Protein AF-A0A7R8XGA8-F1 (afdb_monomer)

Solvent-accessible surface area (backbone atoms only — not comparable to full-atom values): 21476 Å² total; per-residue (Å²): 134,81,84,76,80,78,76,49,67,68,57,45,47,50,51,51,56,43,46,76,71,67,49,50,58,67,59,48,12,63,78,66,75,51,50,49,65,57,50,48,53,51,51,52,48,24,75,76,61,84,42,70,65,84,72,80,82,77,74,73,67,98,70,75,51,75,69,55,50,52,48,51,51,49,50,43,64,77,38,70,73,54,47,52,44,71,47,67,78,43,63,66,62,53,46,54,38,34,76,71,65,42,58,62,44,38,37,48,29,66,44,43,43,79,57,24,78,76,39,45,65,63,42,50,29,48,51,7,42,82,42,44,13,31,28,42,27,52,42,41,46,50,76,81,51,101,89,42,51,23,46,32,66,22,34,33,27,35,36,84,35,47,77,71,28,58,27,59,92,60,98,66,83,59,71,72,88,85,58,69,64,60,38,50,49,51,48,66,80,50,47,64,76,81,68,57,54,58,92,82,52,70,77,89,65,62,59,67,43,46,75,58,57,54,84,40,78,42,71,52,51,90,44,79,45,44,19,46,34,43,40,48,37,38,93,46,24,40,27,30,60,47,63,67,48,62,41,87,54,93,66,67,104,69,62,46,55,27,34,37,37,29,50,60,62,90,29,53,39,75,85,66,48,52,65,58,45,51,51,24,37,55,55,44,49,63,47,50,52,55,39,49,25,64,76,71,72,38,92,46,67,54,75,48,67,45,60,44,66,92,57,58,34,82,57,66,25,45,45,35,43,47,26,74,44,58,93,79,78,51,96,48,85,70,57,51,57,60,31,57,56,52,40,87,56,79,88,89,67,77,68,63,54,70,66,58,44,34,56,51,18,52,54,45,32,53,50,38,34,73,78,65,65,51,50,126

Nearest PDB structures (foldseek):
  7p8p-assembly2_B  TM=9.566E-01  e=3.448E-14  Homo sapiens
  7p8p-assembly1_D  TM=9.663E-01  e=3.582E-13  Homo sapiens
  5cs2-assembly1_A-2  TM=9.407E-01  e=1.101E-11  Plasmodium falciparum 3D7
  2w1v-assembly1_B  TM=9.337E-01  e=5.447E-11  Mus musculus
  1f89-assembly1_B  TM=9.599E-01  e=1.283E-10  Saccharomyces cerevisiae

InterPro domains:
  IPR003010 Carbon-nitrogen hydrolase [PF00795] (82-188)
  IPR003010 Carbon-nitrogen hydrolase [PS50263] (1-180)
  IPR009057 Homedomain-like superfamily [SSF46689] (11-98)
  IPR011146 HIT-like domain [PF01230] (255-327)
  IPR011146 HIT-like domain [PS51084] (216-332)
  IPR019808 Histidine triad, conserved site [PS00892] (306-324)
  IPR036265 HIT-like superfamily [G3DSA:3.30.428.10] (216-368)
  IPR036265 HIT-like superfamily [SSF54197] (220-366)
  IPR036388 Winged helix-like DNA-binding domain superfamily [G3DSA:1.10.10.10] (1-53)
  IPR036526 Carbon-nitrogen hydrolase superfamily [G3DSA:3.60.110.10] (65-205)
  IPR036526 Carbon-nitrogen hydrolase superfamily [SSF56317] (82-203)
  IPR039383 FHIT family [cd01275] (220-346)
  IPR055247 Insertion element IS150 protein InsJ-like, helix-turn-helix domain [PF13518] (15-62)

Radius of gyration: 28.69 Å; Cα contacts (8 Å, |Δi|>4): 588; chains: 1; bounding box: 82×56×71 Å

Foldseek 3Di:
DDDDDDDDQVLLVQLVVCVVVVHDLVVSCVVSVHDSVNSVVSVVVCVVPVGSDPDQPQPDPPDDDPVRVVVVQVVCLVDVQADEAVCLVPLLSLQVVLVVVAQEHEYAYFHAQVCCVPPVLVSQLVSLALSLHKYFYAYAAQDPDPRGGGNAFGFIAGSNSDTQWTDDHDDDDTDDDDDVVVSVVCCVVDVSVVVDDLVVDDRDFADKAAQDDQQDWADFFPDIDGSLQWLIDGPWKTKGADQAALFADPPDPADDFKIKMFTSDFDQFPVSDRSNNNVNRVVVLVLLLVLVCVVVVANDWDKDWQRDVVSQDDRSGTMIIIGGDDVPSDPDPVVSSVSSNCPPDDDPHDTDDPVSSSVNSVSSNVSSCVVPVHPD

pLDDT: mean 84.59, std 15.12, range [29.73, 98.75]

Organism: NCBI:txid69355

Mean predicted aligned error: 12.71 Å

Secondary structure (DSSP, 8-state):
---PPPPPHHHHHHHHHHHHTT--HHHHHHHHTS-HHHHHHHHHHHHHHSSSS-----SS-SS--HHHHHHHHHHHHH-TTB--GGGGG-HHHHHHHHHTT-SEEE--B--BHHHHHHHHHHHHHHHHHHHT-EEEE-B-EEEEETTEEEE---EEE-TTS-EEEE--SSS--------HHHHHHHHHHS-TTTT--TTT------PPPPPPPTT-EEEETTEEEEGGGEEEE-SSEEEEE-SS-SS---SSS-----EEEEESS--SSGGGS-HHHHHHHHHHHHHHHHHHHHHTT-SEEEEEE--SGGGT--SSS--EEEEEE-TTSSSSTTHHHHHHHHSS-SS---PPPHHHHHHHHHHHHHHHHHHH----

Structure (mmCIF, N/CA/C/O backbone):
data_AF-A0A7R8XGA8-F1
#
_entry.id   AF-A0A7R8XGA8-F1
#
loop_
_atom_site.group_PDB
_atom_site.id
_atom_site.type_symbol
_atom_site.label_atom_id
_atom_site.label_alt_id
_atom_site.label_comp_id
_atom_site.label_asym_id
_atom_site.label_entity_id
_atom_site.label_seq_id
_atom_site.pdbx_PDB_ins_code
_atom_site.Cartn_x
_atom_site.Cartn_y
_atom_site.Cartn_z
_atom_site.occupancy
_atom_site.B_iso_or_equiv
_atom_site.auth_seq_id
_atom_site.auth_comp_id
_atom_site.auth_asym_id
_atom_site.auth_atom_id
_atom_site.pdbx_PDB_model_num
ATOM 1 N N . MET A 1 1 ? 20.624 35.241 -6.593 1.00 34.19 1 MET A N 1
ATOM 2 C CA . MET A 1 1 ? 22.021 34.930 -6.207 1.00 34.19 1 MET A CA 1
ATOM 3 C C . MET A 1 1 ? 22.789 34.517 -7.451 1.00 34.19 1 MET A C 1
ATOM 5 O O . MET A 1 1 ? 22.292 33.665 -8.179 1.00 34.19 1 MET A O 1
ATOM 9 N N . GLY A 1 2 ? 23.940 35.137 -7.725 1.00 29.73 2 GLY A N 1
ATOM 10 C CA . GLY A 1 2 ? 24.748 34.824 -8.910 1.00 29.73 2 GLY A CA 1
ATOM 11 C C . GLY A 1 2 ? 25.318 33.401 -8.880 1.00 29.73 2 GLY A C 1
ATOM 12 O O . GLY A 1 2 ? 25.546 32.843 -7.805 1.00 29.73 2 GLY A O 1
ATOM 13 N N . LYS A 1 3 ? 25.552 32.811 -10.060 1.00 31.58 3 LYS A N 1
ATOM 14 C CA . LYS A 1 3 ? 26.239 31.517 -10.182 1.00 31.58 3 LYS A CA 1
ATOM 15 C C . LYS A 1 3 ? 27.651 31.651 -9.603 1.00 31.58 3 LYS A C 1
ATOM 17 O O . LYS A 1 3 ? 28.472 32.370 -10.164 1.00 31.58 3 LYS A O 1
ATOM 22 N N . VAL A 1 4 ? 27.943 30.939 -8.515 1.00 44.62 4 VAL A N 1
ATOM 23 C CA . VAL A 1 4 ? 29.325 30.770 -8.043 1.00 44.62 4 VAL A CA 1
ATOM 24 C C . VAL A 1 4 ? 30.086 30.021 -9.135 1.00 44.62 4 VAL A C 1
ATOM 26 O O . VAL A 1 4 ? 29.712 28.898 -9.473 1.00 44.62 4 VAL A O 1
ATOM 29 N N . ALA A 1 5 ? 31.114 30.651 -9.708 1.00 52.59 5 ALA A N 1
ATOM 30 C CA . ALA A 1 5 ? 31.923 30.046 -10.760 1.00 52.59 5 ALA A CA 1
ATOM 31 C C . ALA A 1 5 ? 32.542 28.733 -10.258 1.00 52.59 5 ALA A C 1
ATOM 33 O O . ALA A 1 5 ? 33.182 28.694 -9.202 1.00 52.59 5 ALA A O 1
ATOM 34 N N . GLU A 1 6 ? 32.319 27.638 -10.986 1.00 66.25 6 GLU A N 1
ATOM 35 C CA . GLU A 1 6 ? 32.804 26.334 -10.552 1.00 66.25 6 GLU A CA 1
ATOM 36 C C . GLU A 1 6 ? 34.317 26.230 -10.790 1.00 66.25 6 GLU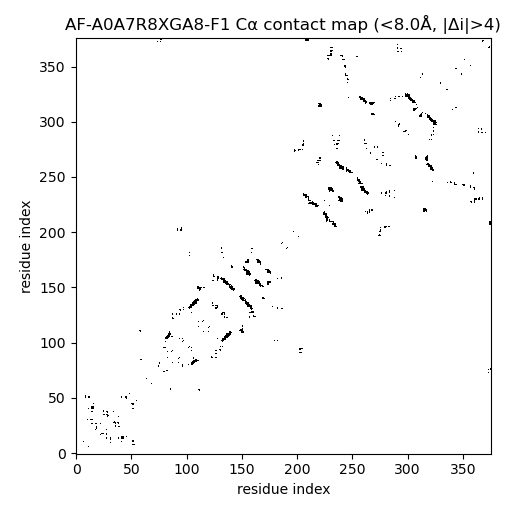 A C 1
ATOM 38 O O . GLU A 1 6 ? 34.790 26.387 -11.913 1.00 66.25 6 GLU A O 1
ATOM 43 N N . LEU A 1 7 ? 35.087 25.956 -9.731 1.00 78.38 7 LEU A N 1
ATOM 44 C CA . LEU A 1 7 ? 36.542 25.818 -9.835 1.00 78.38 7 LEU A CA 1
ATOM 45 C C . LEU A 1 7 ? 36.937 24.732 -10.844 1.00 78.38 7 LEU A C 1
ATOM 47 O O . LEU A 1 7 ? 36.402 23.617 -10.816 1.00 78.38 7 LEU A O 1
ATOM 51 N N . SER A 1 8 ? 37.946 25.031 -11.664 1.00 81.31 8 SER A N 1
ATOM 52 C CA . SER A 1 8 ? 38.540 24.062 -12.588 1.00 81.31 8 SER A CA 1
ATOM 53 C C . SER A 1 8 ? 39.133 22.857 -11.843 1.00 81.31 8 SER A C 1
ATOM 55 O O . SER A 1 8 ? 39.530 22.953 -10.676 1.00 81.31 8 SER A O 1
ATOM 57 N N . SER A 1 9 ? 39.252 21.715 -12.525 1.00 79.25 9 SER A N 1
ATOM 58 C CA . SER A 1 9 ? 39.911 20.521 -11.973 1.00 79.25 9 SER A CA 1
ATOM 59 C C . SER A 1 9 ? 41.370 20.791 -11.578 1.00 79.25 9 SER A C 1
ATOM 61 O O . SER A 1 9 ? 41.829 20.286 -10.554 1.00 79.25 9 SER A O 1
ATOM 63 N N . ALA A 1 10 ? 42.078 21.651 -12.320 1.00 81.12 10 ALA A N 1
ATOM 64 C CA . ALA A 1 10 ? 43.431 22.090 -11.980 1.00 81.12 10 ALA A CA 1
ATOM 65 C C . ALA A 1 10 ? 43.454 22.884 -10.660 1.00 81.12 10 ALA A C 1
ATOM 67 O O . ALA A 1 10 ? 44.209 22.545 -9.749 1.00 81.12 10 ALA A O 1
ATOM 68 N N . SER A 1 11 ? 42.560 23.865 -10.499 1.00 85.62 11 SER A N 1
ATOM 69 C CA . SER A 1 11 ? 42.410 24.644 -9.260 1.00 85.62 11 SER A CA 1
ATOM 70 C C . SER A 1 11 ? 42.049 23.751 -8.062 1.00 85.62 11 SER A C 1
ATOM 72 O O . SER A 1 11 ? 42.625 23.894 -6.983 1.00 85.62 11 SER A O 1
ATOM 74 N N . LYS A 1 12 ? 41.150 22.774 -8.255 1.00 88.00 12 LYS A N 1
ATOM 75 C CA . LYS A 1 12 ? 40.780 21.773 -7.236 1.00 88.00 12 LYS A CA 1
ATOM 76 C C . LYS A 1 12 ? 41.982 20.893 -6.838 1.00 88.00 12 LYS A C 1
ATOM 78 O O . LYS A 1 12 ? 42.176 20.636 -5.650 1.00 88.00 12 LYS A O 1
ATOM 83 N N . ASN A 1 13 ? 42.829 20.488 -7.790 1.00 87.06 13 ASN A N 1
ATOM 84 C CA . ASN A 1 13 ? 44.073 19.746 -7.524 1.00 87.06 13 ASN A CA 1
ATOM 85 C C . ASN A 1 13 ? 45.114 20.576 -6.757 1.00 87.06 13 ASN A C 1
ATOM 87 O O . ASN A 1 13 ? 45.749 20.063 -5.834 1.00 87.06 13 ASN A O 1
ATOM 91 N N . ILE A 1 14 ? 45.263 21.862 -7.092 1.00 89.75 14 ILE A N 1
ATOM 92 C CA . ILE A 1 14 ? 46.161 22.786 -6.383 1.00 89.75 14 ILE A CA 1
ATOM 93 C C . ILE A 1 14 ? 45.727 22.939 -4.917 1.00 89.75 14 ILE A C 1
ATOM 95 O O . ILE A 1 14 ? 46.569 22.831 -4.026 1.00 89.75 14 ILE A O 1
ATOM 99 N N . ILE A 1 15 ? 44.421 23.081 -4.648 1.00 91.56 15 ILE A N 1
ATOM 100 C CA . ILE A 1 15 ? 43.864 23.127 -3.283 1.00 91.56 15 ILE A CA 1
ATOM 101 C C . ILE A 1 15 ? 44.285 21.903 -2.454 1.00 91.56 15 ILE A C 1
ATOM 103 O O . ILE A 1 15 ? 44.756 22.056 -1.325 1.00 91.56 15 ILE A O 1
ATOM 107 N N . VAL A 1 16 ? 44.146 20.693 -3.007 1.00 89.56 16 VAL A N 1
ATOM 108 C CA . VAL A 1 16 ? 44.532 19.447 -2.321 1.00 89.56 16 VAL A CA 1
ATOM 109 C C . VAL A 1 16 ? 46.044 19.388 -2.094 1.00 89.56 16 VAL A C 1
ATOM 111 O O . VAL A 1 16 ? 46.484 19.133 -0.973 1.00 89.56 16 VAL A O 1
ATOM 114 N N . ARG A 1 17 ? 46.850 19.682 -3.124 1.00 92.56 17 ARG A N 1
ATOM 115 C CA . ARG A 1 17 ? 48.320 19.663 -3.037 1.00 92.56 17 ARG A CA 1
ATOM 116 C C . ARG A 1 17 ? 48.842 20.635 -1.975 1.00 92.56 17 ARG A C 1
ATOM 118 O O . ARG A 1 17 ? 49.696 20.250 -1.181 1.00 92.56 17 ARG A O 1
ATOM 125 N N . LEU A 1 18 ? 48.331 21.867 -1.936 1.00 91.50 18 LEU A N 1
ATOM 126 C CA . LEU A 1 18 ? 48.722 22.859 -0.930 1.00 91.50 18 LEU A CA 1
ATOM 127 C C . LEU A 1 18 ? 48.273 22.443 0.476 1.00 91.50 18 LEU A C 1
ATOM 129 O O . LEU A 1 18 ? 49.046 22.562 1.425 1.00 91.50 18 LEU A O 1
ATOM 133 N N . ARG A 1 19 ? 47.067 21.878 0.632 1.00 93.56 19 ARG A N 1
ATOM 134 C CA . ARG A 1 19 ? 46.616 21.410 1.951 1.00 93.56 19 ARG A CA 1
ATOM 135 C C . ARG A 1 19 ? 47.462 20.254 2.485 1.00 93.56 19 ARG A C 1
ATOM 137 O O . ARG A 1 19 ? 47.763 20.247 3.675 1.00 93.56 19 ARG A O 1
ATOM 144 N N . ASN A 1 20 ? 47.877 19.326 1.623 1.00 89.94 20 ASN A N 1
ATOM 145 C CA . ASN A 1 20 ? 48.762 18.220 2.004 1.00 89.94 20 ASN A CA 1
ATOM 146 C C . ASN A 1 20 ? 50.172 18.703 2.393 1.00 89.94 20 ASN A C 1
ATOM 148 O O . ASN A 1 20 ? 50.836 18.050 3.186 1.00 89.94 20 ASN A O 1
ATOM 152 N N . ARG A 1 21 ? 50.603 19.876 1.905 1.00 91.31 21 ARG A N 1
ATOM 153 C CA . ARG A 1 21 ? 51.830 20.579 2.332 1.00 91.31 21 ARG A CA 1
ATOM 154 C C . ARG A 1 21 ? 51.636 21.444 3.593 1.00 91.31 21 ARG A C 1
ATOM 156 O O . ARG A 1 21 ? 52.446 22.321 3.868 1.00 91.31 21 ARG A O 1
ATOM 163 N N . GLY A 1 22 ? 50.543 21.254 4.336 1.00 90.62 22 GLY A N 1
ATOM 164 C CA . GLY A 1 22 ? 50.261 21.967 5.588 1.00 90.62 22 GLY A CA 1
ATOM 165 C C . GLY A 1 22 ? 49.706 23.390 5.436 1.00 90.62 22 GLY A C 1
ATOM 166 O O . GLY A 1 22 ? 49.369 24.016 6.440 1.00 90.62 22 GLY A O 1
ATOM 167 N N . THR A 1 23 ? 49.541 23.915 4.215 1.00 93.81 23 THR A N 1
ATOM 168 C CA . THR A 1 23 ? 49.117 25.310 3.998 1.00 93.81 23 THR A CA 1
ATOM 169 C C . THR A 1 23 ? 47.732 25.601 4.604 1.00 93.81 23 THR A C 1
ATOM 171 O O . THR A 1 23 ? 46.810 24.776 4.552 1.00 93.81 23 THR A O 1
ATOM 174 N N . SER A 1 24 ? 47.568 26.787 5.202 1.00 92.94 24 SER A N 1
ATOM 175 C CA . SER A 1 24 ? 46.318 27.220 5.844 1.00 92.94 24 SER A CA 1
ATOM 176 C C . SER A 1 24 ? 45.196 27.474 4.824 1.00 92.94 24 SER A C 1
ATOM 178 O O . SER A 1 24 ? 45.450 27.844 3.678 1.00 92.94 24 SER A O 1
ATOM 180 N N . TYR A 1 25 ? 43.931 27.329 5.241 1.00 90.25 25 TYR A N 1
ATOM 181 C CA . TYR A 1 25 ? 42.772 27.581 4.368 1.00 90.25 25 TYR A CA 1
ATOM 182 C C . TYR A 1 25 ? 42.748 29.013 3.811 1.00 90.25 25 TYR A C 1
ATOM 184 O O . TYR A 1 25 ? 42.350 29.204 2.666 1.00 90.25 25 TYR A O 1
ATOM 192 N N . SER A 1 26 ? 43.197 30.003 4.594 1.00 90.38 26 SER A N 1
ATOM 193 C CA . SER A 1 26 ? 43.329 31.401 4.159 1.00 90.38 26 SER A CA 1
ATOM 194 C C . SER A 1 26 ? 44.348 31.547 3.026 1.00 90.38 26 SER A C 1
ATOM 196 O O . SER A 1 26 ? 44.057 32.172 2.013 1.00 90.38 26 SER A O 1
ATOM 198 N N . ASN A 1 27 ? 45.521 30.928 3.166 1.00 90.00 27 ASN A N 1
ATOM 199 C CA . ASN A 1 27 ? 46.605 31.088 2.199 1.00 90.00 27 ASN A CA 1
ATOM 200 C C . ASN A 1 27 ? 46.308 30.308 0.907 1.00 90.00 27 ASN A C 1
ATOM 202 O O . ASN A 1 27 ? 46.608 30.794 -0.178 1.00 90.00 27 ASN A O 1
ATOM 206 N N . ILE A 1 28 ? 45.642 29.148 1.003 1.00 91.69 28 ILE A N 1
ATOM 207 C CA . ILE A 1 28 ? 45.130 28.408 -0.165 1.00 91.69 28 ILE A CA 1
ATOM 208 C C . ILE A 1 28 ? 44.050 29.218 -0.897 1.00 91.69 28 ILE A C 1
ATOM 210 O O . ILE A 1 28 ? 44.054 29.267 -2.123 1.00 91.69 28 ILE A O 1
ATOM 214 N N . ALA A 1 29 ? 43.131 29.852 -0.161 1.00 89.69 29 ALA A N 1
ATOM 215 C CA . ALA A 1 29 ? 42.073 30.684 -0.733 1.00 89.69 29 ALA A CA 1
ATOM 216 C C . ALA A 1 29 ? 42.658 31.846 -1.555 1.00 89.69 29 ALA A C 1
ATOM 218 O O . ALA A 1 29 ? 42.291 32.013 -2.718 1.00 89.69 29 ALA A O 1
ATOM 219 N N . ASN A 1 30 ? 43.643 32.555 -0.995 1.00 89.69 30 ASN A N 1
ATOM 220 C CA . ASN A 1 30 ? 44.355 33.634 -1.681 1.00 89.69 30 ASN A CA 1
ATOM 221 C C . ASN A 1 30 ? 45.137 33.120 -2.905 1.00 89.69 30 ASN A C 1
ATOM 223 O O . ASN A 1 30 ? 44.989 33.666 -3.993 1.00 89.69 30 ASN A O 1
ATOM 227 N N . ALA A 1 31 ? 45.908 32.034 -2.763 1.00 87.12 31 ALA A N 1
ATOM 228 C CA . ALA A 1 31 ? 46.736 31.479 -3.842 1.00 87.12 31 ALA A CA 1
ATOM 229 C C . ALA A 1 31 ? 45.938 30.910 -5.033 1.00 87.12 31 ALA A C 1
ATOM 231 O O . ALA A 1 31 ? 46.485 30.753 -6.121 1.00 87.12 31 ALA A O 1
ATOM 232 N N . VAL A 1 32 ? 44.660 30.571 -4.832 1.00 87.50 32 VAL A N 1
ATOM 233 C CA . VAL A 1 32 ? 43.770 30.001 -5.863 1.00 87.50 32 VAL A CA 1
ATOM 234 C C . VAL A 1 32 ? 42.690 31.006 -6.308 1.00 87.50 32 VAL A C 1
ATOM 236 O O . VAL A 1 32 ? 41.865 30.681 -7.159 1.00 87.50 32 VAL A O 1
ATOM 239 N N . GLY A 1 33 ? 42.678 32.228 -5.759 1.00 88.56 33 GLY A N 1
ATOM 240 C CA . GLY A 1 33 ? 41.695 33.263 -6.103 1.00 88.56 33 GLY A CA 1
ATOM 241 C C . GLY A 1 33 ? 40.253 32.868 -5.760 1.00 88.56 33 GLY A C 1
ATOM 242 O O . GLY A 1 33 ? 39.343 33.054 -6.564 1.00 88.56 33 GLY A O 1
ATOM 243 N N . THR A 1 34 ? 40.024 32.250 -4.596 1.00 86.94 34 THR A N 1
ATOM 244 C CA . THR A 1 34 ? 38.706 31.715 -4.213 1.00 86.94 34 THR A CA 1
ATOM 245 C C . THR A 1 34 ? 38.390 31.915 -2.728 1.00 86.94 34 THR A C 1
ATOM 247 O O . THR A 1 34 ? 39.227 32.371 -1.959 1.00 86.94 34 THR A O 1
ATOM 250 N N . SER A 1 35 ? 37.172 31.581 -2.289 1.00 88.69 35 SER A N 1
ATOM 251 C CA . SER A 1 35 ? 36.774 31.743 -0.883 1.00 88.69 35 SER A CA 1
ATOM 252 C C . SER A 1 35 ? 37.290 30.605 0.012 1.00 88.69 35 SER A C 1
ATOM 254 O O . SER A 1 35 ? 37.387 29.451 -0.418 1.00 88.69 35 SER A O 1
ATOM 256 N N . LYS A 1 36 ? 37.525 30.891 1.303 1.00 88.62 36 LYS A N 1
ATOM 257 C CA . LYS A 1 36 ? 37.876 29.866 2.313 1.00 88.62 36 LYS A CA 1
ATOM 258 C C . LYS A 1 36 ? 36.826 28.747 2.384 1.00 88.62 36 LYS A C 1
ATOM 260 O O . LYS A 1 36 ? 37.182 27.578 2.532 1.00 88.62 36 LYS A O 1
ATOM 265 N N . SER A 1 37 ? 35.549 29.086 2.204 1.00 84.56 37 SER A N 1
ATOM 266 C CA . SER A 1 37 ? 34.440 28.128 2.132 1.00 84.56 37 SER A CA 1
ATOM 267 C C . SER A 1 37 ? 34.569 27.201 0.920 1.00 84.56 37 SER A C 1
ATOM 269 O O . SER A 1 37 ? 34.395 25.992 1.051 1.00 84.56 37 SER A O 1
ATOM 271 N N . THR A 1 38 ? 34.954 27.728 -0.248 1.00 83.81 38 THR A N 1
ATOM 272 C CA . THR A 1 38 ? 35.194 26.927 -1.461 1.00 83.81 38 THR A CA 1
ATOM 273 C C . THR A 1 38 ? 36.359 25.952 -1.264 1.00 83.81 38 THR A C 1
ATOM 275 O O . THR A 1 38 ? 36.253 24.780 -1.637 1.00 83.81 38 THR A O 1
ATOM 278 N N . VAL A 1 39 ? 37.443 26.397 -0.614 1.00 87.25 39 VAL A N 1
ATOM 279 C CA . VAL A 1 39 ? 38.574 25.536 -0.218 1.00 87.25 39 VAL A CA 1
ATOM 280 C C . VAL A 1 39 ? 38.104 24.423 0.727 1.00 87.25 39 VAL A C 1
ATOM 282 O O . VAL A 1 39 ? 38.393 23.250 0.486 1.00 87.25 39 VAL A O 1
ATOM 285 N N . TYR A 1 40 ? 37.318 24.762 1.754 1.00 88.44 40 TYR A N 1
ATOM 286 C CA . TYR A 1 40 ? 36.751 23.796 2.700 1.00 88.44 40 TYR A CA 1
ATOM 287 C C . TYR A 1 40 ? 35.868 22.743 2.018 1.00 88.44 40 TYR A C 1
ATOM 289 O O . TYR A 1 40 ? 36.097 21.546 2.197 1.00 88.44 40 TYR A O 1
ATOM 297 N N . PHE A 1 41 ? 34.906 23.151 1.184 1.00 82.25 41 PHE A N 1
ATOM 298 C CA . PHE A 1 41 ? 34.043 22.206 0.469 1.00 82.25 41 PHE A CA 1
ATOM 299 C C . PHE A 1 41 ? 34.819 21.341 -0.530 1.00 82.25 41 PHE A C 1
ATOM 301 O O . PHE A 1 41 ? 34.513 20.156 -0.666 1.00 82.25 41 PHE A O 1
ATOM 308 N N . THR A 1 42 ? 35.850 21.881 -1.187 1.00 84.62 42 THR A N 1
ATOM 309 C CA . THR A 1 42 ? 36.717 21.109 -2.095 1.00 84.62 42 THR A CA 1
ATOM 310 C C . THR A 1 42 ? 37.468 20.013 -1.339 1.00 84.62 42 THR A C 1
ATOM 312 O O . THR A 1 42 ? 37.416 18.850 -1.734 1.00 84.62 42 THR A O 1
ATOM 315 N N . LEU A 1 43 ? 38.091 20.346 -0.204 1.00 86.94 43 LEU A N 1
ATOM 316 C CA . LEU A 1 43 ? 38.825 19.384 0.625 1.00 86.94 43 LEU A CA 1
ATOM 317 C C . LEU A 1 43 ? 37.904 18.360 1.302 1.00 86.94 43 LEU A C 1
ATOM 319 O O . LEU A 1 43 ? 38.255 17.184 1.381 1.00 86.94 43 LEU A O 1
ATOM 323 N N . LYS A 1 44 ? 36.710 18.777 1.746 1.00 85.00 44 LYS A N 1
ATOM 324 C CA . LYS A 1 44 ? 35.678 17.874 2.277 1.00 85.00 44 LYS A CA 1
ATOM 325 C C . LYS A 1 44 ? 35.243 16.863 1.215 1.00 85.00 44 LYS A C 1
ATOM 327 O O . LYS A 1 44 ? 35.269 15.668 1.479 1.00 85.00 44 LYS A O 1
ATOM 332 N N . ASN A 1 45 ? 34.933 17.324 0.000 1.00 77.00 45 ASN A N 1
ATOM 333 C CA . ASN A 1 45 ? 34.584 16.445 -1.117 1.00 77.00 45 ASN A CA 1
ATOM 334 C C . ASN A 1 45 ? 35.735 15.499 -1.496 1.00 77.00 45 ASN A C 1
ATOM 336 O O . ASN A 1 45 ? 35.478 14.317 -1.706 1.00 77.00 45 ASN A O 1
ATOM 340 N N . TYR A 1 46 ? 36.982 15.983 -1.537 1.00 83.25 46 TYR A N 1
ATOM 341 C CA . TYR A 1 46 ? 38.153 15.151 -1.831 1.00 83.25 46 TYR A CA 1
ATOM 342 C C . TYR A 1 46 ? 38.322 14.019 -0.809 1.00 83.25 46 TYR A C 1
ATOM 344 O O . TYR A 1 46 ? 38.404 12.856 -1.194 1.00 83.25 46 TYR A O 1
ATOM 352 N N . ARG A 1 47 ? 38.273 14.334 0.494 1.00 81.69 47 ARG A N 1
ATOM 353 C CA . ARG A 1 47 ? 38.348 13.336 1.580 1.00 81.69 47 ARG A CA 1
ATOM 354 C C . ARG A 1 47 ? 37.256 12.267 1.486 1.00 81.69 47 ARG A C 1
ATOM 356 O O . ARG A 1 47 ? 37.512 11.118 1.812 1.00 81.69 47 ARG A O 1
ATOM 363 N N . THR A 1 48 ? 36.055 12.629 1.034 1.00 73.88 48 THR A N 1
ATOM 364 C CA . THR A 1 48 ? 34.930 11.690 0.871 1.00 73.88 48 THR A CA 1
ATOM 365 C C . THR A 1 48 ? 35.003 10.860 -0.419 1.00 73.88 48 THR A C 1
ATOM 367 O O . THR A 1 48 ? 34.363 9.816 -0.497 1.00 73.88 48 THR A O 1
ATOM 370 N N . ARG A 1 49 ? 35.718 11.320 -1.457 1.00 73.19 49 ARG A N 1
ATOM 371 C CA . ARG A 1 49 ? 35.679 10.730 -2.814 1.00 73.19 49 ARG A CA 1
ATOM 372 C C . ARG A 1 49 ? 37.009 10.163 -3.315 1.00 73.19 49 ARG A C 1
ATOM 374 O O . ARG A 1 49 ? 37.025 9.579 -4.393 1.00 73.19 49 ARG A O 1
ATOM 381 N N . GLY A 1 50 ? 38.117 10.421 -2.622 1.00 76.69 50 GLY A N 1
ATOM 382 C CA . GLY A 1 50 ? 39.475 10.090 -3.075 1.00 76.69 50 GLY A CA 1
ATOM 383 C C . GLY A 1 50 ? 39.955 10.868 -4.311 1.00 76.69 50 GLY A C 1
ATOM 384 O O . GLY A 1 50 ? 41.080 10.673 -4.753 1.00 76.69 50 GLY A O 1
ATOM 385 N N . SER A 1 51 ? 39.130 11.750 -4.885 1.00 76.12 51 SER A N 1
ATOM 386 C CA . SER A 1 51 ? 39.433 12.481 -6.118 1.00 76.12 51 SER A CA 1
ATOM 387 C C . SER A 1 51 ? 38.805 13.877 -6.133 1.00 76.12 51 SER A C 1
ATOM 389 O O . SER A 1 51 ? 37.822 14.163 -5.445 1.00 76.12 51 SER A O 1
ATOM 391 N N . THR A 1 52 ? 39.407 14.773 -6.915 1.00 73.12 52 THR A N 1
ATOM 392 C CA . THR A 1 52 ? 38.939 16.150 -7.164 1.00 73.12 52 THR A CA 1
ATOM 393 C C . THR A 1 52 ? 37.936 16.247 -8.312 1.00 73.12 52 THR A C 1
ATOM 395 O O . THR A 1 52 ? 37.261 17.270 -8.453 1.00 73.12 52 THR A O 1
ATOM 398 N N . GLY A 1 53 ? 37.836 15.194 -9.127 1.00 63.62 53 GLY A N 1
ATOM 399 C CA . GLY A 1 53 ? 36.903 15.106 -10.238 1.00 63.62 53 GLY A CA 1
ATOM 400 C C . GLY A 1 53 ? 35.445 15.057 -9.780 1.00 63.62 53 GLY A C 1
ATOM 401 O O . GLY A 1 53 ? 35.103 14.624 -8.672 1.00 63.62 53 GLY A O 1
ATOM 402 N N . SER A 1 54 ? 34.548 15.475 -10.667 1.00 55.50 54 SER A N 1
ATOM 403 C CA . SER A 1 54 ? 33.143 15.096 -10.579 1.00 55.50 54 SER A CA 1
ATOM 404 C C . SER A 1 54 ? 33.025 13.593 -10.822 1.00 55.50 54 SER A C 1
ATOM 406 O O . SER A 1 54 ? 33.129 13.143 -11.959 1.00 55.50 54 SER A O 1
ATOM 408 N N . LEU A 1 55 ? 32.773 12.818 -9.761 1.00 52.03 55 LEU A N 1
ATOM 409 C CA . LEU A 1 55 ? 32.279 11.450 -9.923 1.00 52.03 55 LEU A CA 1
ATOM 410 C C . LEU A 1 55 ? 31.025 11.486 -10.816 1.00 52.03 55 LEU A C 1
ATOM 412 O O . LEU A 1 55 ? 30.173 12.360 -10.597 1.00 52.03 55 LEU A O 1
ATOM 416 N N . PRO A 1 56 ? 30.872 10.552 -11.773 1.00 49.97 56 PRO A N 1
ATOM 417 C CA . PRO A 1 56 ? 29.640 10.414 -12.535 1.00 49.97 56 PRO A CA 1
ATOM 418 C C . PRO A 1 56 ? 28.444 10.328 -11.583 1.00 49.97 56 PRO A C 1
ATOM 420 O O . PRO A 1 56 ? 28.451 9.543 -10.631 1.00 49.97 56 PRO A O 1
ATOM 423 N N . ARG A 1 57 ? 27.407 11.145 -11.807 1.00 50.25 57 ARG A N 1
ATOM 424 C CA . ARG A 1 57 ? 26.181 11.074 -11.000 1.00 50.25 57 ARG A CA 1
ATOM 425 C C . ARG A 1 57 ? 25.442 9.773 -11.314 1.00 50.25 57 ARG A C 1
ATOM 427 O O . ARG A 1 57 ? 24.708 9.690 -12.294 1.00 50.25 57 ARG A O 1
ATOM 434 N N . SER A 1 58 ? 25.616 8.776 -10.454 1.00 44.09 58 SER A N 1
ATOM 435 C CA . SER A 1 58 ? 24.885 7.510 -10.478 1.00 44.09 58 SER A CA 1
ATOM 436 C C . SER A 1 58 ? 23.423 7.708 -10.041 1.00 44.09 58 SER A C 1
ATOM 438 O O . SER A 1 58 ? 23.064 7.417 -8.902 1.00 44.09 58 SER A O 1
ATOM 440 N N . GLY A 1 59 ? 22.577 8.224 -10.936 1.00 56.56 59 GLY A N 1
ATOM 441 C CA . GLY A 1 59 ? 21.125 8.308 -10.732 1.00 56.56 59 GLY A CA 1
ATOM 442 C C . GLY A 1 59 ? 20.682 9.221 -9.576 1.00 56.56 59 GLY A C 1
ATOM 443 O O . GLY A 1 59 ? 21.108 10.377 -9.487 1.00 56.56 59 GLY A O 1
ATOM 444 N N . ARG A 1 60 ? 19.770 8.712 -8.729 1.00 52.62 60 ARG A N 1
ATOM 445 C CA . ARG A 1 60 ? 19.157 9.435 -7.595 1.00 52.62 60 ARG A CA 1
ATOM 446 C C . ARG A 1 60 ? 20.248 9.972 -6.644 1.00 52.62 60 ARG A C 1
ATOM 448 O O . ARG A 1 60 ? 21.222 9.265 -6.383 1.00 52.62 60 ARG A O 1
ATOM 455 N N . PRO A 1 61 ? 20.122 11.201 -6.100 1.00 50.66 61 PRO A N 1
ATOM 456 C CA . PRO A 1 61 ? 21.062 11.706 -5.099 1.00 50.66 61 PRO A CA 1
ATOM 457 C C . PRO A 1 61 ? 21.197 10.737 -3.915 1.00 50.66 61 PRO A C 1
ATOM 459 O O . PRO A 1 61 ? 20.184 10.248 -3.422 1.00 50.66 61 PRO A O 1
ATOM 462 N N . ARG A 1 62 ? 22.426 10.508 -3.417 1.00 52.91 62 ARG A N 1
ATOM 463 C CA . ARG A 1 62 ? 22.690 9.621 -2.256 1.00 52.91 62 ARG A CA 1
ATOM 464 C C . ARG A 1 62 ? 21.913 10.006 -0.989 1.00 52.91 62 ARG A C 1
ATOM 466 O O . ARG A 1 62 ? 21.750 9.172 -0.112 1.00 52.91 62 ARG A O 1
ATOM 473 N N . VAL A 1 63 ? 21.479 11.261 -0.892 1.00 48.91 63 VAL A N 1
ATOM 474 C CA . VAL A 1 63 ? 20.583 11.763 0.150 1.00 48.91 63 VAL A CA 1
ATOM 475 C C . VAL A 1 63 ? 19.525 12.616 -0.539 1.00 48.91 63 VAL A C 1
ATOM 477 O O . VAL A 1 63 ? 19.851 13.613 -1.190 1.00 48.91 63 VAL A O 1
ATOM 480 N N . THR A 1 64 ? 18.265 12.223 -0.416 1.00 53.88 64 THR A N 1
ATOM 481 C CA . THR A 1 64 ? 17.112 13.057 -0.752 1.00 53.88 64 THR A CA 1
ATOM 482 C C . THR A 1 64 ? 16.818 14.016 0.398 1.00 53.88 64 THR A C 1
ATOM 484 O O . THR A 1 64 ? 17.015 13.698 1.568 1.00 53.88 64 THR A O 1
ATOM 487 N N . THR A 1 65 ? 16.376 15.235 0.084 1.00 61.50 65 THR A N 1
ATOM 488 C CA . THR A 1 65 ? 15.868 16.148 1.117 1.00 61.50 65 THR A CA 1
ATOM 489 C C . THR A 1 65 ? 14.415 15.795 1.421 1.00 61.50 65 THR A C 1
ATOM 491 O O . THR A 1 65 ? 13.696 15.348 0.528 1.00 61.50 65 THR A O 1
ATOM 494 N N . GLY A 1 66 ? 13.932 16.079 2.636 1.00 58.88 66 GLY A N 1
ATOM 495 C CA . GLY A 1 66 ? 12.532 15.812 3.000 1.00 58.88 66 GLY A CA 1
ATOM 496 C C . GLY A 1 66 ? 11.508 16.465 2.056 1.00 58.88 66 GLY A C 1
ATOM 497 O O . GLY A 1 66 ? 10.428 15.923 1.843 1.00 58.88 66 GLY A O 1
ATOM 498 N N . ARG A 1 67 ? 11.864 17.584 1.403 1.00 55.00 67 ARG A N 1
ATOM 499 C CA . ARG A 1 67 ? 11.049 18.210 0.346 1.00 55.00 67 ARG A CA 1
ATOM 500 C C . ARG A 1 67 ? 11.011 17.375 -0.939 1.00 55.00 67 ARG A C 1
ATOM 502 O O . ARG A 1 67 ? 9.945 17.252 -1.532 1.00 55.00 67 ARG A O 1
ATOM 509 N N . VAL A 1 68 ? 12.141 16.800 -1.359 1.00 54.69 68 VAL A N 1
ATOM 510 C CA . VAL A 1 68 ? 12.210 15.907 -2.528 1.00 54.69 68 VAL A CA 1
ATOM 511 C C . VAL A 1 68 ? 11.460 14.606 -2.251 1.00 54.69 68 VAL A C 1
ATOM 513 O O . VAL A 1 68 ? 10.648 14.209 -3.079 1.00 54.69 68 VAL A O 1
ATOM 516 N N . ASP A 1 69 ? 11.627 13.994 -1.076 1.00 55.19 69 ASP A N 1
ATOM 517 C CA . ASP A 1 69 ? 10.871 12.783 -0.731 1.00 55.19 69 ASP A CA 1
ATOM 518 C C . ASP A 1 69 ? 9.371 13.051 -0.559 1.00 55.19 69 ASP A C 1
ATOM 520 O O . ASP A 1 69 ? 8.566 12.210 -0.951 1.00 55.19 69 ASP A O 1
ATOM 524 N N . LYS A 1 70 ? 8.959 14.232 -0.067 1.00 52.25 70 LYS A N 1
ATOM 525 C CA . LYS A 1 70 ? 7.540 14.630 -0.050 1.00 52.25 70 LYS A CA 1
ATOM 526 C C . LYS A 1 70 ? 6.966 14.775 -1.466 1.00 52.25 70 LYS A C 1
ATOM 528 O O . LYS A 1 70 ? 5.826 14.379 -1.684 1.00 52.25 70 LYS A O 1
ATOM 533 N N . VAL A 1 71 ? 7.737 15.293 -2.428 1.00 54.19 71 VAL A N 1
ATOM 534 C CA . VAL A 1 71 ? 7.316 15.373 -3.841 1.00 54.19 71 VAL A CA 1
ATOM 535 C C . VAL A 1 71 ? 7.261 13.988 -4.488 1.00 54.19 71 VAL A C 1
ATOM 537 O O . VAL A 1 71 ? 6.247 13.672 -5.099 1.00 54.19 71 VAL A O 1
ATOM 540 N N . ILE A 1 72 ? 8.283 13.144 -4.298 1.00 55.16 72 ILE A N 1
ATOM 541 C CA . ILE A 1 72 ? 8.296 11.760 -4.805 1.00 55.16 72 ILE A CA 1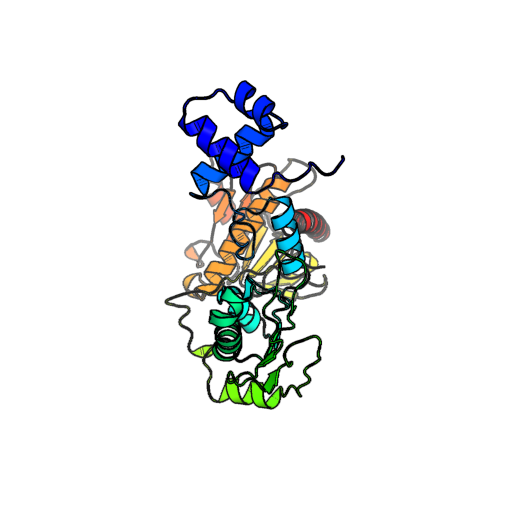
ATOM 542 C C . ILE A 1 72 ? 7.094 10.989 -4.250 1.00 55.16 72 ILE A C 1
ATOM 544 O O . ILE A 1 72 ? 6.302 10.467 -5.027 1.00 55.16 72 ILE A O 1
ATOM 548 N N . ARG A 1 73 ? 6.883 11.007 -2.924 1.00 53.50 73 ARG A N 1
ATOM 549 C CA . ARG A 1 73 ? 5.704 10.393 -2.290 1.00 53.50 73 ARG A CA 1
ATOM 550 C C . ARG A 1 73 ? 4.402 10.936 -2.868 1.00 53.50 73 ARG A C 1
ATOM 552 O O . ARG A 1 73 ? 3.538 10.141 -3.210 1.00 53.50 73 ARG A O 1
ATOM 559 N N . ARG A 1 74 ? 4.258 12.260 -3.020 1.00 47.88 74 ARG A N 1
ATOM 560 C CA . ARG A 1 74 ? 3.038 12.855 -3.586 1.00 47.88 74 ARG A CA 1
ATOM 561 C C . ARG A 1 74 ? 2.786 12.377 -5.016 1.00 47.88 74 ARG A C 1
ATOM 563 O O . ARG A 1 74 ? 1.650 12.042 -5.314 1.00 47.88 74 ARG A O 1
ATOM 570 N N . MET A 1 75 ? 3.815 12.296 -5.862 1.00 47.22 75 MET A N 1
ATOM 571 C CA . MET A 1 75 ? 3.685 11.792 -7.235 1.00 47.22 75 MET A CA 1
ATOM 572 C C . MET A 1 75 ? 3.280 10.311 -7.260 1.00 47.22 75 MET A C 1
ATOM 574 O O . MET A 1 75 ? 2.275 9.981 -7.888 1.00 47.22 75 MET A O 1
ATOM 578 N N . SER A 1 76 ? 3.981 9.451 -6.509 1.00 47.53 76 SER A N 1
ATOM 579 C CA . SER A 1 76 ? 3.673 8.015 -6.398 1.00 47.53 76 SER A CA 1
ATOM 580 C C . SER A 1 76 ? 2.300 7.726 -5.773 1.00 47.53 76 SER A C 1
ATOM 582 O O . SER A 1 76 ? 1.703 6.698 -6.068 1.00 47.53 76 SER A O 1
ATOM 584 N N . VAL A 1 77 ? 1.786 8.615 -4.916 1.00 44.47 77 VAL A N 1
ATOM 585 C CA . VAL A 1 77 ? 0.424 8.521 -4.359 1.00 44.47 77 VAL A CA 1
ATOM 586 C C . VAL A 1 77 ? -0.622 9.049 -5.346 1.00 44.47 77 VAL A C 1
ATOM 588 O O . VAL A 1 77 ? -1.660 8.421 -5.507 1.00 44.47 77 VAL A O 1
ATOM 591 N N . SER A 1 78 ? -0.352 10.158 -6.046 1.00 40.66 78 SER A N 1
ATOM 592 C CA . SER A 1 78 ? -1.304 10.766 -6.994 1.00 40.66 78 SER A CA 1
ATOM 593 C C . SER A 1 78 ? -1.519 9.960 -8.274 1.00 40.66 78 SER A C 1
ATOM 595 O O . SER A 1 78 ? -2.563 10.082 -8.905 1.00 40.66 78 SER A O 1
ATOM 597 N N . ASN A 1 79 ? -0.544 9.141 -8.675 1.00 49.69 79 ASN A N 1
ATOM 598 C CA . ASN A 1 79 ? -0.729 8.176 -9.746 1.00 49.69 79 ASN A CA 1
ATOM 599 C C . ASN A 1 79 ? 0.061 6.899 -9.429 1.00 49.69 79 ASN A C 1
ATOM 601 O O . ASN A 1 79 ? 1.198 6.759 -9.885 1.00 49.69 79 ASN A O 1
ATOM 605 N N . PRO A 1 80 ? -0.521 5.950 -8.670 1.00 50.31 80 PRO A N 1
ATOM 606 C CA . PRO A 1 80 ? 0.177 4.723 -8.302 1.00 50.31 80 PRO A CA 1
ATOM 607 C C . PRO A 1 80 ? 0.585 3.891 -9.525 1.00 50.31 80 PRO A C 1
ATOM 609 O O . PRO A 1 80 ? 1.518 3.109 -9.433 1.00 50.31 80 PRO A O 1
ATOM 612 N N . ARG A 1 81 ? -0.061 4.074 -10.687 1.00 49.22 81 ARG A N 1
ATOM 613 C CA . ARG A 1 81 ? 0.239 3.324 -11.918 1.00 49.22 81 ARG A CA 1
ATOM 614 C C . ARG A 1 81 ? 1.518 3.796 -12.629 1.00 49.22 81 ARG A C 1
ATOM 616 O O . ARG A 1 81 ? 1.973 3.110 -13.540 1.00 49.22 81 ARG A O 1
ATOM 623 N N . LEU A 1 82 ? 2.103 4.933 -12.233 1.00 56.44 82 LEU A N 1
ATOM 624 C CA . LEU A 1 82 ? 3.336 5.471 -12.815 1.00 56.44 82 LEU A CA 1
ATOM 625 C C . LEU A 1 82 ? 4.530 5.274 -11.872 1.00 56.44 82 LEU A C 1
ATOM 627 O O . LEU A 1 82 ? 4.614 5.897 -10.815 1.00 56.44 82 LEU A O 1
ATOM 631 N N . THR A 1 83 ? 5.502 4.475 -12.306 1.00 67.25 83 THR A N 1
ATOM 632 C CA . THR A 1 83 ? 6.834 4.407 -11.682 1.00 67.25 83 THR A CA 1
ATOM 633 C C . THR A 1 83 ? 7.838 5.227 -12.500 1.00 67.25 83 THR A C 1
ATOM 635 O O . THR A 1 83 ? 7.594 5.510 -13.674 1.00 67.25 83 THR A O 1
ATOM 638 N N . ALA A 1 84 ? 8.970 5.633 -11.919 1.00 77.38 84 ALA A N 1
ATOM 639 C CA . ALA A 1 84 ? 9.954 6.466 -12.609 1.00 77.38 84 ALA A CA 1
ATOM 640 C C . ALA A 1 84 ? 11.387 5.939 -12.462 1.00 77.38 84 ALA A C 1
ATOM 642 O O . ALA A 1 84 ? 11.923 5.844 -11.359 1.00 77.38 84 ALA A O 1
ATOM 643 N N . CYS A 1 85 ? 12.053 5.702 -13.597 1.00 82.06 85 CYS A N 1
ATOM 644 C CA . CYS A 1 85 ? 13.489 5.436 -13.753 1.00 82.06 85 CYS A CA 1
ATOM 645 C C . CYS A 1 85 ? 14.143 4.493 -12.725 1.00 82.06 85 CYS A C 1
ATOM 647 O O . CYS A 1 85 ? 14.409 3.331 -13.010 1.00 82.06 85 CYS A O 1
ATOM 649 N N . TYR A 1 86 ? 14.489 5.013 -11.548 1.00 84.88 86 TYR A N 1
ATOM 650 C CA . TYR A 1 86 ? 15.187 4.274 -10.501 1.00 84.88 86 TYR A CA 1
ATOM 651 C C . TYR A 1 86 ? 14.287 3.227 -9.824 1.00 84.88 86 TYR A C 1
ATOM 653 O O . TYR A 1 86 ? 14.800 2.216 -9.348 1.00 84.88 86 TYR A O 1
ATOM 661 N N . ASP A 1 87 ? 12.965 3.425 -9.8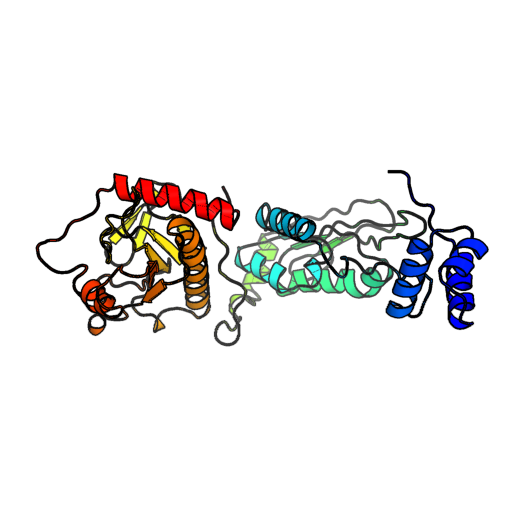61 1.00 86.19 87 ASP A N 1
ATOM 662 C CA . ASP A 1 87 ? 11.960 2.493 -9.331 1.00 86.19 87 ASP A CA 1
ATOM 663 C C . ASP A 1 87 ? 12.024 1.113 -10.008 1.00 86.19 87 ASP A C 1
ATOM 665 O O . ASP A 1 87 ? 11.738 0.100 -9.377 1.00 86.19 87 ASP A O 1
ATOM 669 N N . LEU A 1 88 ? 12.523 1.046 -11.251 1.00 89.06 88 LEU A N 1
ATOM 670 C CA . LEU A 1 88 ? 12.780 -0.196 -11.991 1.00 89.06 88 LEU A CA 1
ATOM 671 C C . LEU A 1 88 ? 13.660 -1.197 -11.214 1.00 89.06 88 LEU A C 1
ATOM 673 O O . LEU A 1 88 ? 13.586 -2.406 -11.435 1.00 89.06 88 LEU A O 1
ATOM 677 N N . ARG A 1 89 ? 14.491 -0.718 -10.280 1.00 91.38 89 ARG A N 1
ATOM 678 C CA . ARG A 1 89 ? 15.371 -1.561 -9.455 1.00 91.38 89 ARG A CA 1
ATOM 679 C C . ARG A 1 89 ? 14.648 -2.293 -8.318 1.00 91.38 89 ARG A C 1
ATOM 681 O O . ARG A 1 89 ? 15.229 -3.233 -7.790 1.00 91.38 89 ARG A O 1
ATOM 688 N N . PHE A 1 90 ? 13.414 -1.912 -7.991 1.00 90.31 90 PHE A N 1
ATOM 689 C CA . PHE A 1 90 ? 12.657 -2.417 -6.843 1.00 90.31 90 PHE A CA 1
ATOM 690 C C . PHE A 1 90 ? 11.480 -3.290 -7.330 1.00 90.31 90 PHE A C 1
ATOM 692 O O . PHE A 1 90 ? 10.463 -2.739 -7.773 1.00 90.31 90 PHE A O 1
ATOM 699 N N . PRO A 1 91 ? 11.600 -4.637 -7.328 1.00 92.38 91 PRO A N 1
ATOM 700 C CA . PRO A 1 91 ? 10.518 -5.530 -7.762 1.00 92.38 91 PRO A CA 1
ATOM 701 C C . PRO A 1 91 ? 9.221 -5.295 -6.984 1.00 92.38 91 PRO A C 1
ATOM 703 O O . PRO A 1 91 ? 8.137 -5.366 -7.556 1.00 92.38 91 PRO A O 1
ATOM 706 N N . GLU A 1 92 ? 9.317 -4.948 -5.701 1.00 87.62 92 GLU A N 1
ATOM 707 C CA . GLU A 1 92 ? 8.200 -4.792 -4.768 1.00 87.6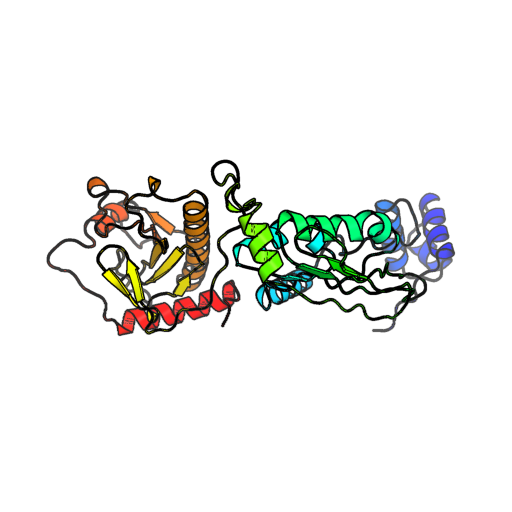2 92 GLU A CA 1
ATOM 708 C C . GLU A 1 92 ? 7.164 -3.782 -5.271 1.00 87.62 92 GLU A C 1
ATOM 710 O O . GLU A 1 92 ? 5.966 -4.009 -5.121 1.00 87.62 92 GLU A O 1
ATOM 715 N N . MET A 1 93 ? 7.608 -2.701 -5.925 1.00 84.62 93 MET A N 1
ATOM 716 C CA . MET A 1 93 ? 6.709 -1.723 -6.545 1.00 84.62 93 MET A CA 1
ATOM 717 C C . MET A 1 93 ? 5.923 -2.351 -7.702 1.00 84.62 93 MET A C 1
ATOM 719 O O . MET A 1 93 ? 4.709 -2.204 -7.786 1.00 84.62 93 MET A O 1
ATOM 723 N N . SER A 1 94 ? 6.605 -3.089 -8.578 1.00 89.69 94 SER A N 1
ATOM 724 C CA . SER A 1 94 ? 5.995 -3.715 -9.760 1.00 89.69 94 SER A CA 1
ATOM 725 C C . SER A 1 94 ? 5.012 -4.821 -9.355 1.00 89.69 94 SER A C 1
ATOM 727 O O . SER A 1 94 ? 3.904 -4.904 -9.886 1.00 89.69 94 SER A O 1
ATOM 729 N N . LEU A 1 95 ? 5.385 -5.612 -8.346 1.00 89.00 95 LEU A N 1
ATOM 730 C CA . LEU A 1 95 ? 4.549 -6.641 -7.734 1.00 89.00 95 LEU A CA 1
ATOM 731 C C . LEU A 1 95 ? 3.306 -6.042 -7.061 1.00 89.00 95 LEU A C 1
ATOM 733 O O . LEU A 1 95 ? 2.196 -6.493 -7.333 1.00 89.00 95 LEU A O 1
ATOM 737 N N . ALA A 1 96 ? 3.458 -4.973 -6.272 1.00 81.19 96 ALA A N 1
ATOM 738 C CA . ALA A 1 96 ? 2.334 -4.284 -5.633 1.00 81.19 96 ALA A CA 1
ATOM 739 C C . ALA A 1 96 ? 1.358 -3.637 -6.635 1.00 81.19 96 ALA A C 1
ATOM 741 O O . ALA A 1 96 ? 0.197 -3.408 -6.294 1.00 81.19 96 ALA A O 1
ATOM 742 N N . LEU A 1 97 ? 1.800 -3.338 -7.863 1.00 82.50 97 LEU A N 1
ATOM 743 C CA . LEU A 1 97 ? 0.925 -2.878 -8.946 1.00 82.50 97 LEU A CA 1
ATOM 744 C C . LEU A 1 97 ? 0.223 -4.034 -9.660 1.00 82.50 97 LEU A C 1
ATOM 746 O O . LEU A 1 97 ? -0.972 -3.923 -9.938 1.00 82.50 97 LEU A O 1
ATOM 750 N N . ARG A 1 98 ? 0.904 -5.165 -9.885 1.00 87.81 98 ARG A N 1
ATOM 751 C CA . ARG A 1 98 ? 0.263 -6.397 -10.379 1.00 87.81 98 ARG A CA 1
ATOM 752 C C . ARG A 1 98 ? -0.820 -6.901 -9.422 1.00 87.81 98 ARG A C 1
ATOM 754 O O . ARG A 1 98 ? -1.892 -7.268 -9.894 1.00 87.81 98 ARG A O 1
ATOM 761 N N . GLU A 1 99 ? -0.589 -6.838 -8.111 1.00 80.75 99 GLU A N 1
ATOM 762 C CA . GLU A 1 99 ? -1.589 -7.170 -7.080 1.00 80.75 99 GLU A CA 1
ATOM 763 C C . GLU A 1 99 ? -2.870 -6.327 -7.220 1.00 80.75 99 GLU A C 1
ATOM 765 O O . GLU A 1 99 ? -3.980 -6.811 -7.033 1.00 80.75 99 GLU A O 1
ATOM 770 N N . ARG A 1 100 ? -2.734 -5.063 -7.643 1.00 74.88 100 ARG A N 1
ATOM 771 C CA . ARG A 1 100 ? -3.854 -4.137 -7.905 1.00 74.88 100 ARG A CA 1
ATOM 772 C C . ARG A 1 100 ? -4.445 -4.283 -9.312 1.00 74.88 100 ARG A C 1
ATOM 774 O O . ARG A 1 100 ? -5.095 -3.361 -9.804 1.00 74.88 100 ARG A O 1
ATOM 781 N N . GLY A 1 101 ? -4.187 -5.404 -9.984 1.00 81.62 101 GLY A N 1
ATOM 782 C CA . GLY A 1 101 ? -4.714 -5.697 -11.313 1.00 81.62 101 GLY A CA 1
ATOM 783 C C . GLY A 1 101 ? -4.050 -4.924 -12.454 1.00 81.62 101 GLY A C 1
ATOM 784 O O . GLY A 1 101 ? -4.662 -4.784 -13.509 1.00 81.62 101 GLY A O 1
ATOM 785 N N . ALA A 1 102 ? -2.820 -4.414 -12.296 1.00 86.31 102 ALA A N 1
ATOM 786 C CA . ALA A 1 102 ? -2.110 -3.816 -13.427 1.00 86.31 102 ALA A CA 1
ATOM 787 C C . ALA A 1 102 ? -1.939 -4.831 -14.576 1.00 86.31 102 ALA A C 1
ATOM 789 O O . ALA A 1 102 ? -1.555 -5.983 -14.360 1.00 86.31 102 ALA A O 1
ATOM 790 N N . GLU A 1 103 ? -2.219 -4.387 -15.801 1.00 91.44 103 GLU A N 1
ATOM 791 C CA . GLU A 1 103 ? -1.941 -5.100 -17.060 1.00 91.44 103 GLU A CA 1
ATOM 792 C C . GLU A 1 103 ? -0.729 -4.487 -17.795 1.00 91.44 103 GLU A C 1
ATOM 794 O O . GLU A 1 103 ? -0.060 -5.153 -18.586 1.00 91.44 103 GLU A O 1
ATOM 799 N N . ILE A 1 104 ? -0.416 -3.220 -17.497 1.00 91.31 104 ILE A N 1
ATOM 800 C CA . ILE A 1 104 ? 0.688 -2.444 -18.071 1.00 91.31 104 ILE A CA 1
ATOM 801 C C . ILE A 1 104 ? 1.437 -1.739 -16.934 1.00 91.31 104 ILE A C 1
ATOM 803 O O . ILE A 1 104 ? 0.814 -1.128 -16.063 1.00 91.31 104 ILE A O 1
ATOM 807 N N . LEU A 1 105 ? 2.768 -1.789 -16.966 1.00 91.75 105 LEU A N 1
ATOM 808 C CA . LEU A 1 105 ? 3.673 -1.020 -16.113 1.00 91.75 105 LEU A CA 1
ATOM 809 C C . LEU A 1 105 ? 4.455 -0.014 -16.962 1.00 91.75 105 LEU A C 1
ATOM 811 O O . LEU A 1 105 ? 4.841 -0.312 -18.093 1.00 91.75 105 LEU A O 1
ATOM 815 N N . THR A 1 106 ? 4.739 1.167 -16.413 1.00 92.00 106 THR A N 1
ATOM 816 C CA . THR A 1 106 ? 5.507 2.202 -17.121 1.00 92.00 106 THR A CA 1
ATOM 817 C C . THR A 1 106 ? 6.762 2.602 -16.357 1.00 92.00 106 THR A C 1
ATOM 819 O O . THR A 1 106 ? 6.669 2.884 -15.160 1.00 92.00 106 THR A O 1
ATOM 822 N N . PHE A 1 107 ? 7.891 2.730 -17.062 1.00 92.38 107 PHE A N 1
ATOM 823 C CA . PHE A 1 107 ? 9.165 3.214 -16.506 1.00 92.38 107 PHE A CA 1
ATOM 824 C C . PHE A 1 107 ? 9.772 4.356 -17.352 1.00 92.38 107 PHE A C 1
ATOM 826 O O . PHE A 1 107 ? 10.859 4.186 -17.915 1.00 92.38 107 PHE A O 1
ATOM 833 N N . PRO A 1 108 ? 9.121 5.534 -17.469 1.00 90.88 108 PRO A N 1
ATOM 834 C CA . PRO A 1 108 ? 9.743 6.735 -18.031 1.00 90.88 108 PRO A CA 1
ATOM 835 C C . PRO A 1 108 ? 11.084 7.047 -17.343 1.00 90.88 108 PRO A C 1
ATOM 837 O O . PRO A 1 108 ? 11.176 7.082 -16.111 1.00 90.88 108 PRO A O 1
ATOM 840 N N . SER A 1 109 ? 12.143 7.225 -18.139 1.00 89.06 109 SER A N 1
ATOM 841 C CA . SER A 1 109 ? 13.522 7.051 -17.665 1.00 89.06 109 SER A CA 1
ATOM 842 C C . SER A 1 109 ? 14.569 7.975 -18.283 1.00 89.06 109 SER A C 1
ATOM 844 O O . SER A 1 109 ? 14.445 8.465 -19.402 1.00 89.06 109 SER A O 1
ATOM 846 N N . ALA A 1 110 ? 15.671 8.155 -17.549 1.00 90.56 110 ALA A N 1
ATOM 847 C CA . ALA A 1 110 ? 16.890 8.811 -18.019 1.00 90.56 110 ALA A CA 1
ATOM 848 C C . ALA A 1 110 ? 18.134 8.093 -17.461 1.00 90.56 110 ALA A C 1
ATOM 850 O O . ALA A 1 110 ? 18.926 8.680 -16.718 1.00 90.56 110 ALA A O 1
ATOM 851 N N . PHE A 1 111 ? 18.273 6.799 -17.775 1.00 88.88 111 PHE A N 1
ATOM 852 C CA . PHE A 1 111 ? 19.413 5.978 -17.345 1.00 88.88 111 PHE A CA 1
ATOM 853 C C . PHE A 1 111 ? 20.739 6.569 -17.836 1.00 88.88 111 PHE A C 1
ATOM 855 O O . PHE A 1 111 ? 20.815 7.104 -18.942 1.00 88.88 111 PHE A O 1
ATOM 862 N N . THR A 1 112 ? 21.798 6.458 -17.029 1.00 88.81 112 THR A N 1
ATOM 863 C CA . THR A 1 112 ? 23.159 6.788 -17.485 1.00 88.81 112 THR A CA 1
ATOM 864 C C . THR A 1 112 ? 23.633 5.707 -18.448 1.00 88.81 112 THR A C 1
ATOM 866 O O . THR A 1 112 ? 23.331 4.539 -18.222 1.00 88.81 112 THR A O 1
ATOM 869 N N . VAL A 1 113 ? 24.421 6.062 -19.467 1.00 86.25 113 VAL A N 1
ATOM 870 C CA . VAL A 1 113 ? 24.907 5.109 -20.490 1.00 86.25 113 VAL A CA 1
ATOM 871 C C . VAL A 1 113 ? 25.499 3.837 -19.863 1.00 86.25 113 VAL A C 1
ATOM 873 O O . VAL A 1 113 ? 25.059 2.736 -20.173 1.00 86.25 113 VAL A O 1
ATOM 876 N N . SER A 1 114 ? 26.400 3.981 -18.886 1.00 86.94 114 SER A N 1
ATOM 877 C CA . SER A 1 114 ? 27.036 2.849 -18.194 1.00 86.94 114 SER A CA 1
ATOM 878 C C . SER A 1 114 ? 26.075 1.948 -17.412 1.00 86.94 114 SER A C 1
ATOM 880 O O . SER A 1 114 ? 26.294 0.743 -17.336 1.00 86.94 114 SER A O 1
ATOM 882 N N . THR A 1 115 ? 25.016 2.502 -16.811 1.00 87.50 115 THR A N 1
ATOM 883 C CA . THR A 1 115 ? 24.048 1.689 -16.055 1.00 87.50 115 THR A CA 1
ATOM 884 C C . THR A 1 115 ? 22.935 1.148 -16.934 1.00 87.50 115 THR A C 1
ATOM 886 O O . THR A 1 115 ? 22.360 0.123 -16.576 1.00 87.50 115 THR A O 1
ATOM 889 N N . GLY A 1 116 ? 22.646 1.810 -18.056 1.00 90.56 116 GLY A N 1
ATOM 890 C CA . GLY A 1 116 ? 21.703 1.355 -19.064 1.00 90.56 116 GLY A CA 1
ATOM 891 C C . GLY A 1 116 ? 22.235 0.139 -19.810 1.00 90.56 116 GLY A C 1
ATOM 892 O O . GLY A 1 116 ? 21.575 -0.895 -19.789 1.00 90.56 116 GLY A O 1
ATOM 893 N N . LEU A 1 117 ? 23.473 0.218 -20.312 1.00 90.94 117 LEU A N 1
ATOM 894 C CA . LEU A 1 117 ? 24.157 -0.872 -21.021 1.00 90.94 117 LEU A CA 1
ATOM 895 C C . LEU A 1 117 ? 24.128 -2.204 -20.255 1.00 90.94 117 LEU A C 1
ATOM 897 O O . LEU A 1 117 ? 23.938 -3.255 -20.852 1.00 90.94 117 LEU A O 1
ATOM 901 N N . ALA A 1 118 ? 24.282 -2.156 -18.929 1.00 90.75 118 ALA A N 1
ATOM 902 C CA . ALA A 1 118 ? 24.315 -3.349 -18.085 1.00 90.75 118 ALA A CA 1
ATOM 903 C C . ALA A 1 118 ? 22.944 -3.811 -17.550 1.00 90.75 118 ALA A C 1
ATOM 905 O O . ALA A 1 118 ? 22.806 -4.974 -17.185 1.00 90.75 118 ALA A O 1
ATOM 906 N N . HIS A 1 119 ? 21.945 -2.924 -17.425 1.00 96.06 119 HIS A N 1
ATOM 907 C CA . HIS A 1 119 ? 20.728 -3.232 -16.650 1.00 96.06 119 HIS A CA 1
ATOM 908 C C . HIS A 1 119 ? 19.397 -2.895 -17.327 1.00 96.06 119 HIS A C 1
ATOM 910 O O . HIS A 1 119 ? 18.369 -3.350 -16.834 1.00 96.06 119 HIS A O 1
ATOM 916 N N . TRP A 1 120 ? 19.373 -2.060 -18.368 1.00 96.25 120 TRP A N 1
ATOM 917 C CA . TRP A 1 120 ? 18.128 -1.479 -18.882 1.00 96.25 120 TRP A CA 1
ATOM 918 C C . TRP A 1 120 ? 17.164 -2.550 -19.394 1.00 96.25 120 TRP A C 1
ATOM 920 O O . TRP A 1 120 ? 16.101 -2.747 -18.810 1.00 96.25 120 TRP A O 1
ATOM 930 N N . GLU A 1 121 ? 17.573 -3.295 -20.422 1.00 98.12 121 GLU A N 1
ATOM 931 C CA . GLU A 1 121 ? 16.751 -4.356 -21.008 1.00 98.12 121 GLU A CA 1
ATOM 932 C C . GLU A 1 121 ? 16.457 -5.464 -19.983 1.00 98.12 121 GLU A C 1
ATOM 934 O O . GLU A 1 121 ? 15.303 -5.843 -19.793 1.00 98.12 121 GLU A O 1
ATOM 939 N N . VAL A 1 122 ? 17.489 -5.934 -19.270 1.00 98.19 122 VAL A N 1
ATOM 940 C CA . VAL A 1 122 ? 17.387 -7.039 -18.301 1.00 98.19 122 VAL A CA 1
ATOM 941 C C . VAL A 1 122 ? 16.346 -6.744 -17.221 1.00 98.19 122 VAL A C 1
ATOM 943 O O . VAL A 1 122 ? 15.494 -7.589 -16.953 1.00 98.19 122 VAL A O 1
ATOM 946 N N . LEU A 1 123 ? 16.367 -5.548 -16.621 1.00 98.25 123 LEU A N 1
ATOM 947 C CA . LEU A 1 123 ? 15.395 -5.197 -15.587 1.00 98.25 123 LEU A CA 1
ATOM 948 C C . LEU A 1 123 ? 13.989 -4.997 -16.164 1.00 98.25 123 LEU A C 1
ATOM 950 O O . LEU A 1 123 ? 13.031 -5.451 -15.545 1.00 98.25 123 LEU A O 1
ATOM 954 N N . LEU A 1 124 ? 13.840 -4.360 -17.332 1.00 98.31 124 LEU A N 1
ATOM 955 C CA . LEU A 1 124 ? 12.524 -4.169 -17.958 1.00 98.31 124 LEU A CA 1
ATOM 956 C C . LEU A 1 124 ? 11.859 -5.505 -18.299 1.00 98.31 124 LEU A C 1
ATOM 958 O O . LEU A 1 124 ? 10.686 -5.709 -17.983 1.00 98.31 124 LEU A O 1
ATOM 962 N N . ARG A 1 125 ? 12.624 -6.436 -18.878 1.00 98.75 125 ARG A N 1
ATOM 963 C CA . ARG A 1 125 ? 12.162 -7.795 -19.181 1.00 98.75 125 ARG A CA 1
ATOM 964 C C . ARG A 1 125 ? 11.859 -8.584 -17.911 1.00 98.75 125 ARG A C 1
ATOM 966 O O . ARG A 1 125 ? 10.820 -9.231 -17.859 1.00 98.75 125 ARG A O 1
ATOM 973 N N . ALA A 1 126 ? 12.682 -8.464 -16.866 1.00 98.50 126 ALA A N 1
ATOM 974 C CA . ALA A 1 126 ? 12.395 -9.075 -15.569 1.00 98.50 126 ALA A CA 1
ATOM 975 C C . ALA A 1 126 ? 11.060 -8.583 -14.981 1.00 98.50 126 ALA A C 1
ATOM 977 O O . ALA A 1 126 ? 10.259 -9.413 -14.559 1.00 98.50 126 ALA A O 1
ATOM 978 N N . ARG A 1 127 ? 10.765 -7.270 -15.028 1.00 97.50 127 ARG A N 1
ATOM 979 C CA . ARG A 1 127 ? 9.453 -6.744 -14.593 1.00 97.50 127 ARG A CA 1
ATOM 980 C C . ARG A 1 127 ? 8.313 -7.293 -15.433 1.00 97.50 127 ARG A C 1
ATOM 982 O O . ARG A 1 127 ? 7.298 -7.680 -14.863 1.00 97.50 127 ARG A O 1
ATOM 989 N N . ALA A 1 128 ? 8.476 -7.361 -16.751 1.00 97.81 128 ALA A N 1
ATOM 990 C CA . ALA A 1 128 ? 7.444 -7.883 -17.641 1.00 97.81 128 ALA A CA 1
ATOM 991 C C . ALA A 1 128 ? 7.104 -9.351 -17.324 1.00 97.81 128 ALA A C 1
ATOM 993 O O . ALA A 1 128 ? 5.932 -9.677 -17.157 1.00 97.81 128 ALA A O 1
ATOM 994 N N . ILE A 1 129 ? 8.128 -10.192 -17.131 1.00 98.44 129 ILE A N 1
ATOM 995 C CA . ILE A 1 129 ? 7.999 -11.622 -16.810 1.00 98.44 129 ILE A CA 1
ATOM 996 C C . ILE A 1 129 ? 7.419 -11.831 -15.403 1.00 98.44 129 ILE A C 1
ATOM 998 O O . ILE A 1 129 ? 6.392 -12.488 -15.251 1.00 98.44 129 ILE A O 1
ATOM 1002 N N . GLU A 1 130 ? 8.038 -11.262 -14.359 1.00 97.00 130 GLU A N 1
ATOM 1003 C CA . GLU A 1 130 ? 7.664 -11.546 -12.959 1.00 97.00 130 GLU A CA 1
ATOM 1004 C C . GLU A 1 130 ? 6.267 -11.016 -12.589 1.00 97.00 130 GLU A C 1
ATOM 1006 O O . GLU A 1 130 ? 5.630 -11.518 -11.659 1.00 97.00 130 GLU A O 1
ATOM 1011 N N . THR A 1 131 ? 5.793 -9.998 -13.318 1.00 95.38 131 THR A N 1
ATOM 1012 C CA . THR A 1 131 ? 4.456 -9.418 -13.150 1.00 95.38 131 THR A CA 1
ATOM 1013 C C . THR A 1 131 ? 3.463 -9.840 -14.227 1.00 95.38 131 THR A C 1
ATOM 1015 O O . THR A 1 131 ? 2.279 -9.555 -14.069 1.00 95.38 131 THR A O 1
ATOM 1018 N N . GLN A 1 132 ? 3.892 -10.524 -15.293 1.00 97.62 132 GLN A N 1
ATOM 1019 C CA . GLN A 1 132 ? 3.098 -10.827 -16.496 1.00 97.62 132 GLN A CA 1
ATOM 1020 C C . GLN A 1 132 ? 2.262 -9.612 -16.933 1.00 97.62 132 GLN A C 1
ATOM 1022 O O . GLN A 1 132 ? 1.026 -9.655 -16.998 1.00 97.62 132 GLN A O 1
ATOM 1027 N N . CYS A 1 133 ? 2.958 -8.503 -17.154 1.00 96.31 133 CYS A N 1
ATOM 1028 C CA . CYS A 1 133 ? 2.418 -7.227 -17.611 1.00 96.31 133 CYS A CA 1
ATOM 1029 C C . CYS A 1 133 ? 3.182 -6.787 -18.854 1.00 96.31 133 CYS A C 1
ATOM 1031 O O . CYS A 1 133 ? 4.370 -7.080 -18.992 1.00 96.31 133 CYS A O 1
ATOM 1033 N N . TYR A 1 134 ? 2.542 -5.991 -19.707 1.00 96.81 134 TYR A N 1
ATOM 1034 C CA . TYR A 1 134 ? 3.304 -5.191 -20.660 1.00 96.81 134 TYR A CA 1
ATOM 1035 C C . TYR A 1 134 ? 4.157 -4.169 -19.907 1.00 96.81 134 TYR A C 1
ATOM 1037 O O . TYR A 1 134 ? 3.720 -3.606 -18.901 1.00 96.81 134 TYR A O 1
ATOM 1045 N N . VAL A 1 135 ? 5.354 -3.887 -20.408 1.00 96.62 135 VAL A N 1
ATOM 1046 C CA . VAL A 1 135 ? 6.236 -2.856 -19.854 1.00 96.62 135 VAL A CA 1
ATOM 1047 C C . VAL A 1 135 ? 6.531 -1.813 -20.923 1.00 96.62 135 VAL A C 1
ATOM 1049 O O . VAL A 1 135 ? 7.105 -2.138 -21.958 1.00 96.62 135 VAL A O 1
ATOM 1052 N N . ILE A 1 136 ? 6.156 -0.557 -20.667 1.00 95.00 136 ILE A N 1
ATOM 1053 C CA . ILE A 1 136 ? 6.376 0.581 -21.572 1.00 95.00 136 ILE A CA 1
ATOM 1054 C C . ILE A 1 136 ? 7.408 1.527 -20.950 1.00 95.00 136 ILE A C 1
ATOM 1056 O O . ILE A 1 136 ? 7.176 2.145 -19.908 1.00 95.00 136 ILE A O 1
ATOM 1060 N N . ALA A 1 137 ? 8.565 1.659 -21.589 1.00 95.81 137 ALA A N 1
ATOM 1061 C CA . ALA A 1 137 ? 9.718 2.350 -21.029 1.00 95.81 137 ALA A CA 1
ATOM 1062 C C . ALA A 1 137 ? 10.239 3.434 -21.980 1.00 95.81 137 ALA A C 1
ATOM 1064 O O . ALA A 1 137 ? 11.207 3.238 -22.712 1.00 95.81 137 ALA A O 1
ATOM 1065 N N . ALA A 1 138 ? 9.590 4.601 -21.959 1.00 94.50 138 ALA A N 1
ATOM 1066 C CA . ALA A 1 138 ? 10.085 5.791 -22.647 1.00 94.50 138 ALA A CA 1
ATOM 1067 C C . ALA A 1 138 ? 11.412 6.260 -22.021 1.00 94.50 138 ALA A C 1
ATOM 1069 O O . ALA A 1 138 ? 11.523 6.358 -20.796 1.00 94.50 138 ALA A O 1
ATOM 1070 N N . ALA A 1 139 ? 12.414 6.579 -22.839 1.00 95.12 139 ALA A N 1
ATOM 1071 C CA . ALA A 1 139 ? 13.758 6.886 -22.361 1.00 95.12 139 ALA A CA 1
ATOM 1072 C C . ALA A 1 139 ? 14.349 8.141 -23.010 1.00 95.12 139 ALA A C 1
ATOM 1074 O O . ALA A 1 139 ? 14.248 8.354 -24.214 1.00 95.12 139 ALA A O 1
ATOM 1075 N N . GLN A 1 140 ? 15.026 8.950 -22.197 1.00 95.25 140 GLN A N 1
ATOM 1076 C CA . GLN A 1 140 ? 15.942 9.983 -22.674 1.00 95.25 140 GLN A CA 1
ATOM 1077 C C . GLN A 1 140 ? 17.181 9.329 -23.304 1.00 95.25 140 GLN A C 1
ATOM 1079 O O . GLN A 1 140 ? 17.721 8.369 -22.751 1.00 95.25 140 GLN A O 1
ATOM 1084 N N . THR A 1 141 ? 17.666 9.893 -24.407 1.00 95.56 141 THR A N 1
ATOM 1085 C CA . THR A 1 141 ? 18.810 9.392 -25.187 1.00 95.56 141 THR A CA 1
ATOM 1086 C C . THR A 1 141 ? 19.827 10.506 -25.462 1.00 95.56 141 THR A C 1
ATOM 1088 O O . THR A 1 141 ? 19.563 11.670 -25.148 1.00 95.56 141 THR A O 1
ATOM 1091 N N . GLY A 1 142 ? 20.995 10.157 -26.003 1.00 92.44 142 GLY A N 1
ATOM 1092 C CA . GLY A 1 142 ? 22.011 11.102 -26.469 1.00 92.44 142 GLY A CA 1
ATOM 1093 C C . GLY A 1 142 ? 22.671 11.962 -25.381 1.00 92.44 142 GLY A C 1
ATOM 1094 O O . GLY A 1 142 ? 22.609 11.675 -24.179 1.00 92.44 142 GLY A O 1
ATOM 1095 N N . ILE A 1 143 ? 23.344 13.029 -25.824 1.00 92.75 143 ILE A N 1
ATOM 1096 C CA . ILE A 1 143 ? 24.101 13.970 -24.984 1.00 92.75 143 ILE A CA 1
ATOM 1097 C C . ILE A 1 143 ? 23.216 15.175 -24.632 1.00 92.75 143 ILE A C 1
ATOM 1099 O O . ILE A 1 143 ? 22.774 15.911 -25.506 1.00 92.75 143 ILE A O 1
ATOM 1103 N N . HIS A 1 144 ? 23.004 15.410 -23.336 1.00 89.06 144 HIS A N 1
ATOM 1104 C CA . HIS A 1 144 ? 22.211 16.529 -22.798 1.00 89.06 144 HIS A CA 1
ATOM 1105 C C . HIS A 1 144 ? 23.067 17.768 -22.525 1.00 89.06 144 HIS A C 1
ATOM 1107 O O . HIS A 1 144 ? 22.570 18.890 -22.527 1.00 89.06 144 HIS A O 1
ATOM 1113 N N . ASN A 1 145 ? 24.333 17.551 -22.166 1.00 89.00 145 ASN A N 1
ATOM 1114 C CA . ASN A 1 145 ? 25.388 18.547 -21.974 1.00 89.00 145 ASN A CA 1
ATOM 1115 C C . ASN A 1 145 ? 26.723 17.821 -21.735 1.00 89.00 145 ASN A C 1
ATOM 1117 O O . ASN A 1 145 ? 26.753 16.597 -21.607 1.00 89.00 145 ASN A O 1
ATOM 1121 N N . SER A 1 146 ? 27.814 18.578 -21.594 1.00 83.31 146 SER A N 1
ATOM 1122 C CA . SER A 1 146 ? 29.184 18.072 -21.408 1.00 83.31 146 SER A CA 1
ATOM 1123 C C . SER A 1 146 ? 29.381 17.041 -20.287 1.00 83.31 146 SER A C 1
ATOM 1125 O O . SER A 1 146 ? 30.342 16.283 -20.340 1.00 83.31 146 SER A O 1
ATOM 1127 N N . ASN A 1 147 ? 28.491 16.988 -19.289 1.00 81.56 147 ASN A N 1
ATOM 1128 C CA . ASN A 1 147 ? 28.583 16.081 -18.140 1.00 81.56 147 ASN A CA 1
ATOM 1129 C C . ASN A 1 147 ? 27.388 15.113 -18.018 1.00 81.56 147 ASN A C 1
ATOM 1131 O O . ASN A 1 147 ? 27.240 14.452 -16.984 1.00 81.56 147 ASN A O 1
ATOM 1135 N N . ARG A 1 148 ? 26.495 15.041 -19.016 1.00 81.06 148 ARG A N 1
ATOM 1136 C CA . ARG A 1 148 ? 25.282 14.213 -18.950 1.00 81.06 148 ARG A CA 1
ATOM 1137 C C . ARG A 1 148 ? 24.904 13.647 -20.316 1.00 81.06 148 ARG A C 1
ATOM 1139 O O . ARG A 1 148 ? 24.440 14.383 -21.179 1.00 81.06 148 ARG A O 1
ATOM 1146 N N . SER A 1 149 ? 24.948 12.324 -20.416 1.00 88.12 149 SER A N 1
ATOM 1147 C CA . SER A 1 149 ? 24.377 11.546 -21.521 1.00 88.12 149 SER A CA 1
ATOM 1148 C C . SER A 1 149 ? 23.436 10.477 -20.968 1.00 88.12 149 SER A C 1
ATOM 1150 O O . SER A 1 149 ? 23.648 9.991 -19.849 1.00 88.12 149 SER A O 1
ATOM 1152 N N . SER A 1 150 ? 22.410 10.108 -21.731 1.00 93.69 150 SER A N 1
ATOM 1153 C CA . SER A 1 150 ? 21.468 9.049 -21.357 1.00 93.69 150 SER A CA 1
ATOM 1154 C C . SER A 1 150 ? 21.467 7.903 -22.358 1.00 93.69 150 SER A C 1
ATOM 1156 O O . SER A 1 150 ? 21.770 8.104 -23.526 1.00 93.69 150 SER A O 1
ATOM 1158 N N . TYR A 1 151 ? 21.153 6.703 -21.868 1.00 95.06 151 TYR A N 1
ATOM 1159 C CA . TYR A 1 151 ? 21.279 5.457 -22.626 1.00 95.06 151 TYR A CA 1
ATOM 1160 C C . TYR A 1 151 ? 20.305 5.336 -23.807 1.00 95.06 151 TYR A C 1
ATOM 1162 O O . TYR A 1 151 ? 20.630 4.668 -24.773 1.00 95.06 151 TYR A O 1
ATOM 1170 N N . GLY A 1 152 ? 19.120 5.951 -23.755 1.00 94.94 152 GLY A N 1
ATOM 1171 C CA . GLY A 1 152 ? 18.102 5.728 -24.780 1.00 94.94 152 GLY A CA 1
ATOM 1172 C C . GLY A 1 152 ? 17.500 4.326 -24.696 1.00 94.94 152 GLY A C 1
ATOM 1173 O O . GLY A 1 152 ? 17.064 3.916 -23.621 1.00 94.94 152 GLY A O 1
ATOM 1174 N N . HIS A 1 153 ? 17.438 3.624 -25.832 1.00 96.56 153 HIS A N 1
ATOM 1175 C CA . HIS A 1 153 ? 16.806 2.303 -25.973 1.00 96.56 153 HIS A CA 1
ATOM 1176 C C . HIS A 1 153 ? 15.365 2.240 -25.429 1.00 96.56 153 HIS A C 1
ATOM 1178 O O . HIS A 1 153 ? 14.974 1.262 -24.790 1.00 96.56 153 HIS A O 1
ATOM 1184 N N . ALA A 1 154 ? 14.565 3.287 -25.657 1.00 97.50 154 ALA A N 1
ATOM 1185 C CA . ALA A 1 154 ? 13.154 3.291 -25.272 1.00 97.50 154 ALA A CA 1
ATOM 1186 C C . ALA A 1 154 ? 12.433 2.084 -25.900 1.00 97.50 154 ALA A C 1
ATOM 1188 O O . ALA A 1 154 ? 12.600 1.836 -27.093 1.00 97.50 154 ALA A O 1
ATOM 1189 N N . MET A 1 155 ? 11.676 1.317 -25.112 1.00 98.19 155 MET A N 1
ATOM 1190 C CA . MET A 1 155 ? 11.146 0.021 -25.558 1.00 98.19 155 MET A CA 1
ATOM 1191 C C . MET A 1 155 ? 9.791 -0.349 -24.956 1.00 98.19 155 MET A C 1
ATOM 1193 O O . MET A 1 155 ? 9.373 0.186 -23.926 1.00 98.19 155 MET A O 1
ATOM 1197 N N . ILE A 1 156 ? 9.134 -1.302 -25.615 1.00 98.12 156 ILE A N 1
ATOM 1198 C CA . ILE A 1 156 ? 7.913 -1.972 -25.181 1.00 98.12 156 ILE A CA 1
ATOM 1199 C C . ILE A 1 156 ? 8.209 -3.472 -25.090 1.00 98.12 156 ILE A C 1
ATOM 1201 O O . ILE A 1 156 ? 8.685 -4.075 -26.056 1.00 98.12 156 ILE A O 1
ATOM 1205 N N . VAL A 1 157 ? 7.916 -4.068 -23.936 1.00 98.62 157 VAL A N 1
ATOM 1206 C CA . VAL A 1 157 ? 8.086 -5.500 -23.650 1.00 98.62 157 VAL A CA 1
ATOM 1207 C C . VAL A 1 157 ? 6.717 -6.131 -23.394 1.00 98.62 157 VAL A C 1
ATOM 1209 O O . VAL A 1 157 ? 5.871 -5.508 -22.750 1.00 98.62 157 VAL A O 1
ATOM 1212 N N . ASP A 1 158 ? 6.488 -7.342 -23.899 1.00 98.31 158 ASP A N 1
ATOM 1213 C CA . ASP A 1 158 ? 5.262 -8.113 -23.664 1.00 98.31 158 ASP A CA 1
ATOM 1214 C C . ASP A 1 158 ? 5.284 -8.900 -22.330 1.00 98.31 158 ASP A C 1
ATOM 1216 O O . ASP A 1 158 ? 6.341 -9.019 -21.705 1.00 98.31 158 ASP A O 1
ATOM 1220 N N . PRO A 1 159 ? 4.147 -9.470 -21.878 1.00 97.31 159 PRO A N 1
ATOM 1221 C CA . PRO A 1 159 ? 4.058 -10.228 -20.624 1.00 97.31 159 PRO A CA 1
ATOM 1222 C C . PRO A 1 159 ? 4.897 -11.515 -20.563 1.00 97.31 159 PRO A C 1
ATOM 1224 O O . PRO A 1 159 ? 4.988 -12.117 -19.495 1.00 97.31 159 PRO A O 1
ATOM 1227 N N . TRP A 1 160 ? 5.488 -11.951 -21.681 1.00 98.06 160 TRP A N 1
ATOM 1228 C CA . TRP A 1 160 ? 6.421 -13.081 -21.752 1.00 98.06 160 TRP A CA 1
ATOM 1229 C C . TRP A 1 160 ? 7.892 -12.625 -21.710 1.00 98.06 160 TRP A C 1
ATOM 1231 O O . TRP A 1 160 ? 8.818 -13.436 -21.737 1.00 98.06 160 TRP A O 1
ATOM 1241 N N . GLY A 1 161 ? 8.134 -11.314 -21.636 1.00 98.00 161 GLY A N 1
ATOM 1242 C CA . GLY A 1 161 ? 9.470 -10.732 -21.616 1.00 98.00 161 GLY A CA 1
ATOM 1243 C C . GLY A 1 161 ? 10.110 -10.577 -22.993 1.00 98.00 161 GLY A C 1
ATOM 1244 O O . GLY A 1 161 ? 11.329 -10.403 -23.058 1.00 98.00 161 GLY A O 1
ATOM 1245 N N . ARG A 1 162 ? 9.350 -10.637 -24.093 1.00 98.31 162 ARG A N 1
ATOM 1246 C CA . ARG A 1 162 ? 9.855 -10.319 -25.437 1.00 98.31 162 ARG A CA 1
ATOM 1247 C C . ARG A 1 162 ? 9.800 -8.810 -25.665 1.00 98.31 162 ARG A C 1
ATOM 1249 O O . ARG A 1 162 ? 8.765 -8.183 -25.463 1.00 98.31 162 ARG A O 1
ATOM 1256 N N . VAL A 1 163 ? 10.896 -8.223 -26.147 1.00 98.50 163 VAL A N 1
ATOM 1257 C CA . VAL A 1 163 ? 10.886 -6.843 -26.659 1.00 98.50 163 VAL A CA 1
ATOM 1258 C C . VAL A 1 163 ? 10.122 -6.837 -27.987 1.00 98.50 163 VAL A C 1
ATOM 1260 O O . VAL A 1 163 ? 10.538 -7.492 -28.943 1.00 98.50 163 VAL A O 1
ATOM 1263 N N . ILE A 1 164 ? 8.982 -6.144 -28.031 1.00 98.38 164 ILE A N 1
ATOM 1264 C CA . ILE A 1 164 ? 8.080 -6.111 -29.197 1.00 98.38 164 ILE A CA 1
ATOM 1265 C C . ILE A 1 164 ? 8.189 -4.820 -30.013 1.00 98.38 164 ILE A C 1
ATOM 1267 O O . ILE A 1 164 ? 7.836 -4.820 -31.188 1.00 98.38 164 ILE A O 1
ATOM 1271 N N . ALA A 1 165 ? 8.719 -3.744 -29.427 1.00 98.12 165 ALA A N 1
ATOM 1272 C CA . ALA A 1 165 ? 9.155 -2.554 -30.153 1.00 98.12 165 ALA A CA 1
ATOM 1273 C C . ALA A 1 165 ? 10.263 -1.828 -29.376 1.00 98.12 165 ALA A C 1
ATOM 1275 O O . ALA A 1 165 ? 10.267 -1.837 -28.145 1.00 98.12 165 ALA A O 1
ATOM 1276 N N . GLN A 1 166 ? 11.191 -1.186 -30.085 1.00 97.94 166 GLN A N 1
ATOM 1277 C CA . GLN A 1 166 ? 12.294 -0.424 -29.496 1.00 97.94 166 GLN A CA 1
A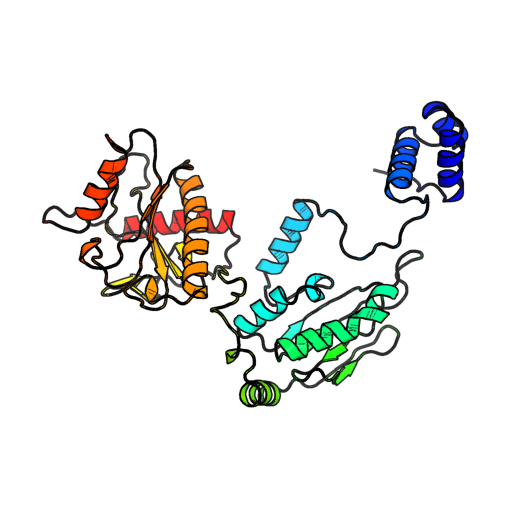TOM 1278 C C . GLN A 1 166 ? 12.721 0.704 -30.445 1.00 97.94 166 GLN A C 1
ATOM 1280 O O . GLN A 1 166 ? 12.823 0.483 -31.651 1.00 97.94 166 GLN A O 1
ATOM 1285 N N . CYS A 1 167 ? 12.984 1.897 -29.906 1.00 96.81 167 CYS A N 1
ATOM 1286 C CA . CYS A 1 167 ? 13.538 3.019 -30.663 1.00 96.81 167 CYS A CA 1
ATOM 1287 C C . CYS A 1 167 ? 14.984 2.731 -31.090 1.00 96.81 167 CYS A C 1
ATOM 1289 O O . CYS A 1 167 ? 15.739 2.056 -30.380 1.00 96.81 167 CYS A O 1
ATOM 1291 N N . ARG A 1 168 ? 15.390 3.295 -32.229 1.00 92.06 168 ARG A N 1
ATOM 1292 C CA . ARG A 1 168 ? 16.798 3.312 -32.649 1.00 92.06 168 ARG A CA 1
ATOM 1293 C C . ARG A 1 168 ? 17.615 4.283 -31.781 1.00 92.06 168 ARG A C 1
ATOM 1295 O O . ARG A 1 168 ? 17.081 4.959 -30.902 1.00 92.06 168 ARG A O 1
ATOM 1302 N N . GLU A 1 169 ? 18.923 4.336 -32.017 1.00 90.19 169 GLU A N 1
ATOM 1303 C CA . GLU A 1 169 ? 19.782 5.383 -31.452 1.00 90.19 169 GLU A CA 1
ATOM 1304 C C . GLU A 1 169 ? 19.309 6.765 -31.948 1.00 90.19 169 GLU A C 1
ATOM 1306 O O . GLU A 1 169 ? 19.037 6.937 -33.137 1.00 90.19 169 GLU A O 1
ATOM 1311 N N . GLY A 1 170 ? 19.224 7.752 -31.051 1.00 89.94 170 GLY A N 1
ATOM 1312 C CA . GLY A 1 170 ? 18.678 9.084 -31.351 1.00 89.94 170 GLY A CA 1
ATOM 1313 C C . GLY A 1 170 ? 17.180 9.258 -31.047 1.00 89.94 170 GLY A C 1
ATOM 1314 O O . GLY A 1 170 ? 16.531 8.395 -30.459 1.00 89.94 170 GLY A O 1
ATOM 1315 N N . THR A 1 171 ? 16.644 10.439 -31.370 1.00 94.56 171 THR A N 1
ATOM 1316 C CA . THR A 1 171 ? 15.247 10.813 -31.083 1.00 94.56 171 THR A CA 1
ATOM 1317 C C . THR A 1 171 ? 14.299 10.143 -32.074 1.00 94.56 171 THR A C 1
ATOM 1319 O O . THR A 1 171 ? 14.285 10.506 -33.246 1.00 94.56 171 THR A O 1
ATOM 1322 N N . ASP A 1 172 ? 13.499 9.193 -31.593 1.00 93.56 172 ASP A N 1
ATOM 1323 C CA . ASP A 1 172 ? 12.630 8.336 -32.408 1.00 93.56 172 ASP A CA 1
ATOM 1324 C C . ASP A 1 172 ? 11.432 7.824 -31.574 1.00 93.56 172 ASP A C 1
ATOM 1326 O O . ASP A 1 172 ? 11.437 7.939 -30.342 1.00 93.56 172 ASP A O 1
ATOM 1330 N N . VAL A 1 173 ? 10.413 7.245 -32.219 1.00 96.06 173 VAL A N 1
ATOM 1331 C CA . VAL A 1 173 ? 9.197 6.713 -31.575 1.00 96.06 173 VAL A CA 1
ATOM 1332 C C . VAL A 1 173 ? 8.967 5.249 -31.952 1.00 96.06 173 VAL A C 1
ATOM 1334 O O . VAL A 1 173 ? 8.809 4.904 -33.118 1.00 96.06 173 VAL A O 1
ATOM 1337 N N . ALA A 1 174 ? 8.853 4.390 -30.938 1.00 94.44 174 ALA A N 1
ATOM 1338 C CA . ALA A 1 174 ? 8.475 2.989 -31.084 1.00 94.44 174 ALA A CA 1
ATOM 1339 C C . ALA A 1 174 ? 6.975 2.790 -30.813 1.00 94.44 174 ALA A C 1
ATOM 1341 O O . ALA A 1 174 ? 6.440 3.310 -29.833 1.00 94.44 174 ALA A O 1
ATOM 1342 N N . VAL A 1 175 ? 6.309 1.995 -31.655 1.00 95.50 175 VAL A N 1
ATOM 1343 C CA . VAL A 1 175 ? 4.873 1.686 -31.559 1.00 95.50 175 VAL A CA 1
ATOM 1344 C C . VAL A 1 175 ? 4.679 0.170 -31.552 1.00 95.50 175 VAL A C 1
ATOM 1346 O O . VAL A 1 175 ? 5.317 -0.538 -32.326 1.00 95.50 175 VAL A O 1
ATOM 1349 N N . ALA A 1 176 ? 3.787 -0.328 -30.694 1.00 93.31 176 ALA A N 1
ATOM 1350 C CA . ALA A 1 176 ? 3.391 -1.734 -30.639 1.00 93.31 176 ALA A CA 1
ATOM 1351 C C . ALA A 1 176 ? 1.889 -1.868 -30.352 1.00 93.31 176 ALA A C 1
ATOM 1353 O O . ALA A 1 176 ? 1.302 -1.016 -29.683 1.00 93.31 176 ALA A O 1
ATOM 1354 N N . LYS A 1 177 ? 1.278 -2.966 -30.812 1.00 92.44 177 LYS A N 1
ATOM 1355 C CA . LYS A 1 177 ? -0.085 -3.350 -30.422 1.00 92.44 177 LYS A CA 1
ATOM 1356 C C . LYS A 1 177 ? -0.042 -4.054 -29.061 1.00 92.44 177 LYS A C 1
ATOM 1358 O O . LYS A 1 177 ? 0.706 -5.014 -28.890 1.00 92.44 177 LYS A O 1
ATOM 1363 N N . VAL A 1 178 ? -0.857 -3.592 -28.115 1.00 89.12 178 VAL A N 1
ATOM 1364 C CA . VAL A 1 178 ? -1.097 -4.275 -26.833 1.00 89.12 178 VAL A CA 1
ATOM 1365 C C . VAL A 1 178 ? -2.236 -5.277 -27.015 1.00 89.12 178 VAL A C 1
ATOM 1367 O O . VAL A 1 178 ? -3.267 -4.936 -27.594 1.00 89.12 178 VAL A O 1
ATOM 1370 N N . ASP A 1 179 ? -2.051 -6.500 -26.521 1.00 91.38 179 ASP A N 1
ATOM 1371 C CA . ASP A 1 179 ? -3.026 -7.586 -26.592 1.00 91.38 179 ASP A CA 1
ATOM 1372 C C . ASP A 1 179 ? -3.332 -8.106 -25.177 1.00 91.38 179 ASP A C 1
ATOM 1374 O O . ASP A 1 179 ? -2.534 -8.798 -24.539 1.00 91.38 179 ASP A O 1
ATOM 1378 N N . LEU A 1 180 ? -4.501 -7.728 -24.657 1.00 89.56 180 LEU A N 1
ATOM 1379 C CA . LEU A 1 180 ? -4.925 -8.118 -23.313 1.00 89.56 180 LEU A CA 1
ATOM 1380 C C . LEU A 1 180 ? -5.473 -9.553 -23.253 1.00 89.56 180 LEU A C 1
ATOM 1382 O O . LEU A 1 180 ? -5.548 -10.121 -22.165 1.00 89.56 180 LEU A O 1
ATOM 1386 N N . GLU A 1 181 ? -5.821 -10.167 -24.386 1.00 94.19 181 GLU A N 1
ATOM 1387 C CA . GLU A 1 181 ? -6.217 -11.578 -24.437 1.00 94.19 181 GLU A CA 1
ATOM 1388 C C . GLU A 1 181 ? -4.981 -12.470 -24.317 1.00 94.19 181 GLU A C 1
ATOM 1390 O O . GLU A 1 181 ? -4.960 -13.376 -23.483 1.00 94.19 181 GLU A O 1
ATOM 1395 N N . TYR A 1 182 ? -3.902 -12.137 -25.033 1.00 95.25 182 TYR A N 1
ATOM 1396 C CA . TYR A 1 182 ? -2.592 -12.774 -24.872 1.00 95.25 182 TYR A CA 1
ATOM 1397 C C . TYR A 1 182 ? -2.064 -12.665 -23.432 1.00 95.25 182 TYR A C 1
ATOM 1399 O O . TYR A 1 182 ? -1.613 -13.655 -22.852 1.00 95.25 182 TYR A O 1
ATOM 1407 N N . LEU A 1 183 ? -2.193 -11.488 -22.807 1.00 93.06 183 LEU A N 1
ATOM 1408 C CA . LEU A 1 183 ? -1.842 -11.284 -21.398 1.00 93.06 183 LEU A CA 1
ATOM 1409 C C . LEU A 1 183 ? -2.655 -12.185 -20.454 1.00 93.06 183 LEU A C 1
ATOM 1411 O O . LEU A 1 183 ? -2.090 -12.777 -19.531 1.00 93.06 183 LEU A O 1
ATOM 1415 N N . ARG A 1 184 ? -3.973 -12.305 -20.663 1.00 92.88 184 ARG A N 1
ATOM 1416 C CA . ARG A 1 184 ? -4.839 -13.180 -19.850 1.00 92.88 184 ARG A CA 1
ATOM 1417 C C . ARG A 1 184 ? -4.494 -14.649 -20.058 1.00 92.88 184 ARG A C 1
ATOM 1419 O O . ARG A 1 184 ? -4.386 -15.370 -19.070 1.00 92.88 184 ARG A O 1
ATOM 1426 N N . LYS A 1 185 ? -4.232 -15.057 -21.302 1.00 96.62 185 LYS A N 1
ATOM 1427 C CA . LYS A 1 185 ? -3.777 -16.405 -21.650 1.00 96.62 185 LYS A CA 1
ATOM 1428 C C . LYS A 1 185 ? -2.483 -16.769 -20.912 1.00 96.62 185 LYS A C 1
ATOM 1430 O O . LYS A 1 185 ? -2.463 -17.776 -20.216 1.00 96.62 185 LYS A O 1
ATOM 1435 N N . ILE A 1 186 ? -1.459 -15.908 -20.936 1.00 97.00 186 ILE A N 1
ATOM 1436 C CA . ILE A 1 186 ? -0.209 -16.115 -20.173 1.00 97.00 186 ILE A CA 1
ATOM 1437 C C . ILE A 1 186 ? -0.478 -16.288 -18.670 1.00 97.00 186 ILE A C 1
ATOM 1439 O O . ILE A 1 186 ? 0.110 -17.158 -18.027 1.00 97.00 186 ILE A O 1
ATOM 1443 N N . ARG A 1 187 ? -1.375 -15.475 -18.094 1.00 96.31 187 ARG A N 1
ATOM 1444 C CA . ARG A 1 187 ? -1.737 -15.558 -16.667 1.00 96.31 187 ARG A CA 1
ATOM 1445 C C . ARG A 1 187 ? -2.498 -16.840 -16.312 1.00 96.31 187 ARG A C 1
ATOM 1447 O O . ARG A 1 187 ? -2.396 -17.278 -15.170 1.00 96.31 187 ARG A O 1
ATOM 1454 N N . GLN A 1 188 ? -3.242 -17.419 -17.256 1.00 94.88 188 GLN A N 1
ATOM 1455 C CA . GLN A 1 188 ? -3.947 -18.696 -17.099 1.00 94.88 188 GLN A CA 1
ATOM 1456 C C . GLN A 1 188 ? -3.006 -19.896 -17.276 1.00 94.88 188 GLN A C 1
ATOM 1458 O O . GLN A 1 188 ? -3.010 -20.794 -16.442 1.00 94.88 188 GLN A O 1
ATOM 1463 N N . GLU A 1 189 ? -2.179 -19.898 -18.326 1.00 95.50 189 GLU A N 1
ATOM 1464 C CA . GLU A 1 189 ? -1.233 -20.982 -18.632 1.00 95.50 189 GLU A CA 1
ATOM 1465 C C . GLU A 1 189 ? -0.080 -21.056 -17.619 1.00 95.50 189 GLU A C 1
ATOM 1467 O O . GLU A 1 189 ? 0.435 -22.137 -17.339 1.00 95.50 189 GLU A O 1
ATOM 1472 N N . MET A 1 190 ? 0.313 -19.921 -17.032 1.00 95.12 190 MET A N 1
ATOM 1473 C CA . MET A 1 190 ? 1.342 -19.856 -15.997 1.00 95.12 190 MET A CA 1
ATOM 1474 C C . MET A 1 190 ? 0.874 -18.988 -14.812 1.00 95.12 190 MET A C 1
ATOM 1476 O O . MET A 1 190 ? 1.233 -17.812 -14.724 1.00 95.12 190 MET A O 1
ATOM 1480 N N . PRO A 1 191 ? 0.093 -19.527 -13.859 1.00 94.00 191 PRO A N 1
ATOM 1481 C CA . PRO A 1 191 ? -0.507 -18.753 -12.768 1.00 94.00 191 PRO A CA 1
ATOM 1482 C C . PRO A 1 191 ? 0.482 -18.444 -11.621 1.00 94.00 191 PRO A C 1
ATOM 1484 O O . PRO A 1 191 ? 0.200 -18.678 -10.447 1.00 94.00 191 PRO A O 1
ATOM 1487 N N . VAL A 1 192 ? 1.645 -17.851 -11.939 1.00 92.75 192 VAL A N 1
ATOM 1488 C CA . VAL A 1 192 ? 2.732 -17.530 -10.981 1.00 92.75 192 VAL A CA 1
ATOM 1489 C C . VAL A 1 192 ? 2.277 -16.697 -9.782 1.00 92.75 192 VAL A C 1
ATOM 1491 O O . VAL A 1 192 ? 2.886 -16.758 -8.718 1.00 92.75 192 VAL A O 1
ATOM 1494 N N . HIS A 1 193 ? 1.208 -15.914 -9.947 1.00 87.69 193 HIS A N 1
ATOM 1495 C CA . HIS A 1 193 ? 0.634 -15.094 -8.883 1.00 87.69 193 HIS A CA 1
ATOM 1496 C C . HIS A 1 193 ? -0.023 -15.947 -7.796 1.00 87.69 193 HIS A C 1
ATOM 1498 O O . HIS A 1 193 ? 0.213 -15.721 -6.613 1.00 87.69 193 HIS A O 1
ATOM 1504 N N . SER A 1 194 ? -0.768 -16.977 -8.202 1.00 86.75 194 SER A N 1
ATOM 1505 C CA . SER A 1 194 ? -1.430 -17.934 -7.308 1.00 86.75 194 SER A CA 1
ATOM 1506 C C . SER A 1 194 ? -0.450 -18.916 -6.658 1.00 86.75 194 SER A C 1
ATOM 1508 O O . SER A 1 194 ? -0.781 -19.539 -5.658 1.00 86.75 194 SER A O 1
ATOM 1510 N N . HIS A 1 195 ? 0.762 -19.051 -7.208 1.00 91.31 195 HIS A N 1
ATOM 1511 C CA . HIS A 1 195 ? 1.835 -19.893 -6.661 1.00 91.3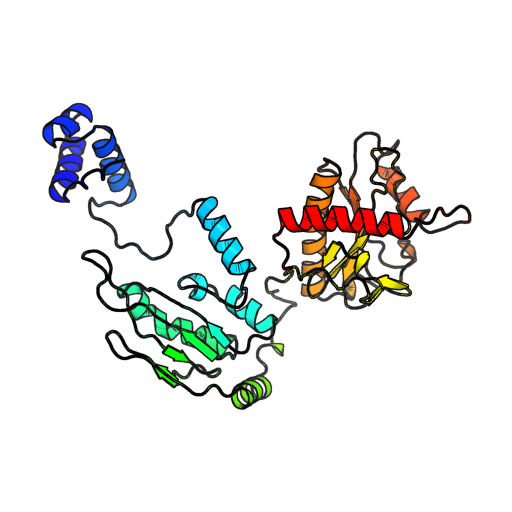1 195 HIS A CA 1
ATOM 1512 C C . HIS A 1 195 ? 2.717 -19.171 -5.624 1.00 91.31 195 HIS A C 1
ATOM 1514 O O . HIS A 1 195 ? 3.715 -19.730 -5.160 1.00 91.31 195 HIS A O 1
ATOM 1520 N N . ARG A 1 196 ? 2.394 -17.919 -5.267 1.00 88.44 196 ARG A N 1
ATOM 1521 C CA . ARG A 1 196 ? 3.096 -17.195 -4.198 1.00 88.44 196 ARG A CA 1
ATOM 1522 C C . ARG A 1 196 ? 2.866 -17.871 -2.845 1.00 88.44 196 ARG A C 1
ATOM 1524 O O . ARG A 1 196 ? 1.862 -18.542 -2.634 1.00 88.44 196 ARG A O 1
ATOM 1531 N N . ARG A 1 197 ? 3.816 -17.687 -1.926 1.00 87.62 197 ARG A N 1
ATOM 1532 C CA . ARG A 1 197 ? 3.825 -18.303 -0.590 1.00 87.62 197 ARG A CA 1
ATOM 1533 C C . ARG A 1 197 ? 3.593 -17.246 0.499 1.00 87.62 197 ARG A C 1
ATOM 1535 O O . ARG A 1 197 ? 4.567 -16.836 1.134 1.00 87.62 197 ARG A O 1
ATOM 1542 N N . PRO A 1 198 ? 2.339 -16.774 0.697 1.00 76.88 198 PRO A N 1
ATOM 1543 C CA . PRO A 1 198 ? 2.000 -15.763 1.708 1.00 76.88 198 PRO A CA 1
ATOM 1544 C C . PRO A 1 198 ? 2.336 -16.208 3.141 1.00 76.88 198 PRO A C 1
ATOM 1546 O O . PRO A 1 198 ? 2.524 -15.373 4.021 1.00 76.88 198 PRO A O 1
ATOM 1549 N N . ASP A 1 199 ? 2.438 -17.521 3.351 1.00 76.56 199 ASP A N 1
ATOM 1550 C CA . ASP A 1 199 ? 2.874 -18.195 4.573 1.00 76.56 199 ASP A CA 1
ATOM 1551 C C . ASP A 1 199 ? 4.383 -18.061 4.860 1.00 76.56 199 ASP A C 1
ATOM 1553 O O . ASP A 1 199 ? 4.797 -18.182 6.009 1.00 76.56 199 ASP A O 1
ATOM 1557 N N . VAL A 1 200 ? 5.204 -17.787 3.838 1.00 82.69 200 VAL A N 1
ATOM 1558 C CA . VAL A 1 200 ? 6.664 -17.596 3.964 1.00 82.69 200 VAL A CA 1
ATOM 1559 C C . VAL A 1 200 ? 7.054 -16.122 3.831 1.00 82.69 200 VAL A C 1
ATOM 1561 O O . VAL A 1 200 ? 7.979 -15.659 4.497 1.00 82.69 200 VAL A O 1
ATOM 1564 N N . TYR A 1 201 ? 6.374 -15.369 2.963 1.00 82.25 201 TYR A N 1
ATOM 1565 C CA . TYR A 1 201 ? 6.627 -13.948 2.728 1.00 82.25 201 TYR A CA 1
ATOM 1566 C C . TYR A 1 201 ? 5.334 -13.216 2.364 1.00 82.25 201 TYR A C 1
ATOM 1568 O O . TYR A 1 201 ? 4.511 -13.736 1.622 1.00 82.25 201 TYR A O 1
ATOM 1576 N N . SER A 1 202 ? 5.177 -11.966 2.800 1.00 71.44 202 SER A N 1
ATOM 1577 C CA . SER A 1 202 ? 4.064 -11.103 2.378 1.00 71.44 202 SER A CA 1
ATOM 1578 C C . SER A 1 202 ? 4.578 -9.887 1.607 1.00 71.44 202 SER A C 1
ATOM 1580 O O . SER A 1 202 ? 5.603 -9.299 1.957 1.00 71.44 202 SER A O 1
ATOM 1582 N N . LEU A 1 203 ? 3.875 -9.518 0.532 1.00 71.44 203 LEU A N 1
ATOM 1583 C CA . LEU A 1 203 ? 4.130 -8.268 -0.188 1.00 71.44 203 LEU A CA 1
ATOM 1584 C C . LEU A 1 203 ? 3.589 -7.076 0.623 1.00 71.44 203 LEU A C 1
ATOM 1586 O O . LEU A 1 203 ? 2.646 -7.257 1.390 1.00 71.44 203 LEU A O 1
ATOM 1590 N N . PRO A 1 204 ? 4.121 -5.850 0.445 1.00 65.94 204 PRO A N 1
ATOM 1591 C CA . PRO A 1 204 ? 3.603 -4.662 1.124 1.00 65.94 204 PRO A CA 1
ATOM 1592 C C . PRO A 1 204 ? 2.121 -4.374 0.794 1.00 65.94 204 PRO A C 1
ATOM 1594 O O . PRO A 1 204 ? 1.803 -3.732 -0.212 1.00 65.94 204 PRO A O 1
ATOM 1597 N N . CYS A 1 205 ? 1.215 -4.835 1.660 1.00 62.97 205 CYS A N 1
ATOM 1598 C CA . CYS A 1 205 ? -0.222 -4.563 1.616 1.00 62.97 205 CYS A CA 1
ATOM 1599 C C . CYS A 1 205 ? -0.562 -3.205 2.281 1.00 62.97 205 CYS A C 1
ATOM 1601 O O . CYS A 1 205 ? 0.320 -2.378 2.542 1.00 62.97 205 CYS A O 1
ATOM 1603 N N . GLY A 1 206 ? -1.844 -2.902 2.507 1.00 67.19 206 GLY A N 1
ATOM 1604 C CA . GLY A 1 206 ? -2.239 -1.665 3.182 1.00 67.19 206 GLY A CA 1
ATOM 1605 C C . GLY A 1 206 ? -2.124 -0.398 2.343 1.00 67.19 206 GLY A C 1
ATOM 1606 O O . GLY A 1 206 ? -1.693 0.632 2.861 1.00 67.19 206 GLY A O 1
ATOM 1607 N N . HIS A 1 207 ? -2.520 -0.393 1.069 1.00 78.00 207 HIS A N 1
ATOM 1608 C CA . HIS A 1 207 ? -2.761 0.883 0.380 1.00 78.00 207 HIS A CA 1
ATOM 1609 C C . HIS A 1 207 ? -4.099 1.472 0.840 1.00 78.00 207 HIS A C 1
ATOM 1611 O O . HIS A 1 207 ? -5.109 0.776 0.796 1.00 78.00 207 HIS A O 1
ATOM 1617 N N . LEU A 1 208 ? -4.113 2.735 1.281 1.00 85.75 208 LEU A N 1
ATOM 1618 C CA . LEU A 1 208 ? -5.368 3.419 1.600 1.00 85.75 208 LEU A CA 1
ATOM 1619 C C . LEU A 1 208 ? -6.143 3.678 0.309 1.00 85.75 208 LEU A C 1
ATOM 1621 O O . LEU A 1 208 ? -5.575 4.193 -0.654 1.00 85.75 208 LEU A O 1
ATOM 1625 N N . GLN A 1 209 ? -7.422 3.321 0.302 1.00 87.88 209 GLN A N 1
ATOM 1626 C CA . GLN A 1 209 ? -8.333 3.674 -0.784 1.00 87.88 209 GLN A CA 1
ATOM 1627 C C . GLN A 1 209 ? -9.022 5.008 -0.479 1.00 87.88 209 GLN A C 1
ATOM 1629 O O . GLN A 1 209 ? -8.997 5.471 0.663 1.00 87.88 209 GLN A O 1
ATOM 1634 N N . SER A 1 210 ? -9.643 5.613 -1.494 1.00 88.25 210 SER A N 1
ATOM 1635 C CA . SER A 1 210 ? -10.525 6.764 -1.297 1.00 88.25 210 SER A CA 1
ATOM 1636 C C . SER A 1 210 ? -11.680 6.428 -0.353 1.00 88.25 210 SER A C 1
ATOM 1638 O O . SER A 1 210 ? -12.065 5.255 -0.183 1.00 88.25 210 SER A O 1
ATOM 1640 N N . PHE A 1 211 ? -12.232 7.472 0.268 1.00 91.88 211 PHE A N 1
ATOM 1641 C CA . PHE A 1 211 ? -13.420 7.333 1.100 1.00 91.88 211 PHE A CA 1
ATOM 1642 C C . PHE A 1 211 ? -14.553 6.704 0.277 1.00 91.88 211 PHE A C 1
ATOM 1644 O O . PHE A 1 211 ? -14.706 7.010 -0.908 1.00 91.88 211 PHE A O 1
ATOM 1651 N N . PRO A 1 212 ? -15.306 5.756 0.855 1.00 91.12 212 PRO A N 1
ATOM 1652 C CA . PRO A 1 212 ? -16.438 5.174 0.156 1.00 91.12 212 PRO A CA 1
ATOM 1653 C C . PRO A 1 212 ? -17.527 6.234 -0.022 1.00 91.12 212 PRO A C 1
ATOM 1655 O O . PRO A 1 212 ? -17.608 7.182 0.761 1.00 91.12 212 PRO A O 1
ATOM 1658 N N . ARG A 1 213 ? -18.404 6.040 -1.012 1.00 93.19 213 ARG A N 1
ATOM 1659 C CA . ARG A 1 213 ? -19.648 6.811 -1.070 1.00 93.19 213 ARG A CA 1
ATOM 1660 C C . ARG A 1 213 ? -20.431 6.597 0.223 1.00 93.19 213 ARG A C 1
ATOM 1662 O O . ARG A 1 213 ? -20.432 5.495 0.771 1.00 93.19 213 ARG A O 1
ATOM 1669 N N . ASP A 1 214 ? -21.119 7.628 0.682 1.00 93.31 214 ASP A N 1
ATOM 1670 C CA . ASP A 1 214 ? -21.786 7.614 1.983 1.00 93.31 214 ASP A CA 1
ATOM 1671 C C . ASP A 1 214 ? -22.942 6.598 2.077 1.00 93.31 214 ASP A C 1
ATOM 1673 O O . ASP A 1 214 ? -23.232 6.100 3.168 1.00 93.31 214 ASP A O 1
ATOM 1677 N N . ASP A 1 215 ? -23.536 6.239 0.931 1.00 94.56 215 ASP A N 1
ATOM 1678 C CA . ASP A 1 215 ? -24.584 5.224 0.762 1.00 94.56 215 ASP A CA 1
ATOM 1679 C C . ASP A 1 215 ? -24.069 3.774 0.765 1.00 94.56 215 ASP A C 1
ATOM 1681 O O . ASP A 1 215 ? -24.856 2.860 1.021 1.00 94.56 215 ASP A O 1
ATOM 1685 N N . ALA A 1 216 ? -22.776 3.567 0.485 1.00 95.56 216 ALA A N 1
ATOM 1686 C CA . ALA A 1 216 ? -22.174 2.247 0.323 1.00 95.56 216 ALA A CA 1
ATOM 1687 C C . ALA A 1 216 ? -22.286 1.409 1.603 1.00 95.56 216 ALA A C 1
ATOM 1689 O O . ALA A 1 216 ? -22.218 1.938 2.711 1.00 95.56 216 ALA A O 1
ATOM 1690 N N . GLU A 1 217 ? -22.424 0.095 1.452 1.00 96.25 217 GLU A N 1
ATOM 1691 C CA . GLU A 1 217 ? -22.642 -0.831 2.563 1.00 96.25 217 GLU A CA 1
ATOM 1692 C C . GLU A 1 217 ? -21.460 -1.785 2.724 1.00 96.25 217 GLU A C 1
ATOM 1694 O O . GLU A 1 217 ? -20.930 -2.313 1.746 1.00 96.25 217 GLU A O 1
ATOM 1699 N N . PHE A 1 218 ? -21.059 -2.001 3.975 1.00 95.69 218 PHE A N 1
ATOM 1700 C CA . PHE A 1 218 ? -19.993 -2.916 4.360 1.00 95.69 218 PHE A CA 1
ATOM 1701 C C . PHE A 1 218 ? -20.520 -3.876 5.427 1.00 95.69 218 PHE A C 1
ATOM 1703 O O . PHE A 1 218 ? -21.076 -3.437 6.435 1.00 95.69 218 PHE A O 1
ATOM 1710 N N . GLN A 1 219 ? -20.344 -5.180 5.207 1.00 96.00 219 GLN A N 1
ATOM 1711 C CA . GLN A 1 219 ? -20.728 -6.207 6.173 1.00 96.00 219 GLN A CA 1
ATOM 1712 C C . GLN A 1 219 ? -19.769 -6.192 7.369 1.00 96.00 219 GLN A C 1
ATOM 1714 O O . GLN A 1 219 ? -18.550 -6.197 7.191 1.00 96.00 219 GLN A O 1
ATOM 1719 N N . PHE A 1 220 ? -20.318 -6.199 8.580 1.00 95.88 220 PHE A N 1
ATOM 1720 C CA . PHE A 1 220 ? -19.571 -6.337 9.825 1.00 95.88 220 PHE A CA 1
ATOM 1721 C C . PHE A 1 220 ? -20.303 -7.331 10.736 1.00 95.88 220 PHE A C 1
ATOM 1723 O O . PHE A 1 220 ? -21.196 -6.968 11.503 1.00 95.88 220 PHE A O 1
ATOM 1730 N N . GLY A 1 221 ? -19.970 -8.616 10.593 1.00 92.38 221 GLY A N 1
ATOM 1731 C CA . GLY A 1 221 ? -20.691 -9.725 11.220 1.00 92.38 221 GLY A CA 1
ATOM 1732 C C . GLY A 1 221 ? -22.185 -9.645 10.920 1.00 92.38 221 GLY A C 1
ATOM 1733 O O . GLY A 1 221 ? -22.593 -9.611 9.764 1.00 92.38 221 GLY A O 1
ATOM 1734 N N . GLN A 1 222 ? -23.010 -9.553 11.961 1.00 91.25 222 GLN A N 1
ATOM 1735 C CA . GLN A 1 222 ? -24.466 -9.453 11.843 1.00 91.25 222 GLN A CA 1
ATOM 1736 C C . GLN A 1 222 ? -25.025 -8.041 11.542 1.00 91.25 222 GLN A C 1
ATOM 1738 O O . GLN A 1 222 ? -26.244 -7.881 11.518 1.00 91.25 222 GLN A O 1
ATOM 1743 N N . VAL A 1 223 ? -24.190 -7.011 11.327 1.00 92.69 223 VAL A N 1
ATOM 1744 C CA . VAL A 1 223 ? -24.647 -5.634 11.030 1.00 92.69 223 VAL A CA 1
ATOM 1745 C C . VAL A 1 223 ? -24.055 -5.068 9.735 1.00 92.69 223 VAL A C 1
ATOM 1747 O O . VAL A 1 223 ? -22.997 -5.489 9.273 1.00 92.69 223 VAL A O 1
ATOM 1750 N N . LEU A 1 224 ? -24.738 -4.074 9.158 1.00 94.25 224 LEU A N 1
ATOM 1751 C CA . LEU A 1 224 ? -24.254 -3.289 8.020 1.00 94.25 224 LEU A CA 1
ATOM 1752 C C . LEU A 1 224 ? -23.735 -1.930 8.493 1.00 94.25 224 LEU A C 1
ATOM 1754 O O . LEU A 1 224 ? -24.429 -1.206 9.208 1.00 94.25 224 LEU A O 1
ATOM 1758 N N . ILE A 1 225 ? -22.536 -1.561 8.046 1.00 94.88 225 ILE A N 1
ATOM 1759 C CA . ILE A 1 225 ? -21.944 -0.242 8.274 1.00 94.88 225 ILE A CA 1
ATOM 1760 C C . ILE A 1 225 ? -22.044 0.576 6.983 1.00 94.88 225 ILE A C 1
ATOM 1762 O O . ILE A 1 225 ? -21.613 0.135 5.916 1.00 94.88 225 ILE A O 1
ATOM 1766 N N . LYS A 1 226 ? -22.614 1.782 7.078 1.00 96.12 226 LYS A N 1
ATOM 1767 C CA . LYS A 1 226 ? -22.701 2.732 5.960 1.00 96.12 226 LYS A CA 1
ATOM 1768 C C . LYS A 1 226 ? -21.365 3.425 5.713 1.00 96.12 226 LYS A C 1
ATOM 1770 O O . LYS A 1 226 ? -20.646 3.751 6.656 1.00 96.12 226 LYS A O 1
ATOM 1775 N N . GLY A 1 227 ? -21.069 3.734 4.452 1.00 95.44 227 GLY A N 1
ATOM 1776 C CA . GLY A 1 227 ? -19.820 4.359 4.025 1.00 95.44 227 GLY A CA 1
ATOM 1777 C C . GLY A 1 227 ? -19.504 5.657 4.768 1.00 95.44 227 GLY A C 1
ATOM 1778 O O . GLY A 1 227 ? -18.347 5.870 5.128 1.00 95.44 227 GLY A O 1
ATOM 1779 N N . LYS A 1 228 ? -20.523 6.461 5.108 1.00 95.25 228 LYS A N 1
ATOM 1780 C CA . LYS A 1 228 ? -20.387 7.687 5.921 1.00 95.25 228 LYS A CA 1
ATOM 1781 C C . LYS A 1 228 ? -19.844 7.489 7.338 1.00 95.25 228 LYS A C 1
ATOM 1783 O O . LYS A 1 228 ? -19.435 8.467 7.948 1.00 95.25 228 LYS A O 1
ATOM 1788 N N . MET A 1 229 ? -19.792 6.251 7.833 1.00 95.06 229 MET A N 1
ATOM 1789 C CA . MET A 1 229 ? -19.183 5.895 9.122 1.00 95.06 229 MET A CA 1
ATOM 1790 C C . MET A 1 229 ? -17.727 5.425 8.991 1.00 95.06 229 MET A C 1
ATOM 1792 O O . MET A 1 229 ? -17.037 5.277 10.000 1.00 95.06 229 MET A O 1
ATOM 1796 N N . LEU A 1 230 ? -17.242 5.174 7.767 1.00 95.38 230 LEU A N 1
ATOM 1797 C CA . LEU A 1 230 ? -15.861 4.771 7.495 1.00 95.38 230 LEU A CA 1
ATOM 1798 C C . LEU A 1 230 ? -14.985 6.008 7.266 1.00 95.38 230 LEU A C 1
ATOM 1800 O O . LEU A 1 230 ? -15.165 6.749 6.291 1.00 95.38 230 LEU A O 1
ATOM 1804 N N . PHE A 1 231 ? -13.976 6.175 8.122 1.00 94.50 231 PHE A N 1
ATOM 1805 C CA . PHE A 1 231 ? -13.009 7.273 8.037 1.00 94.50 231 PHE A CA 1
ATOM 1806 C C . PHE A 1 231 ? -11.650 6.850 7.463 1.00 94.50 231 PHE A C 1
ATOM 1808 O O . PHE A 1 231 ? -10.881 7.709 7.041 1.00 94.50 231 PHE A O 1
ATOM 1815 N N . MET A 1 232 ? -11.339 5.548 7.401 1.00 94.31 232 MET A N 1
ATOM 1816 C CA . MET A 1 232 ? -10.183 5.001 6.671 1.00 94.31 232 MET A CA 1
ATOM 1817 C C . MET A 1 232 ? -10.483 3.584 6.165 1.00 94.31 232 MET A C 1
ATOM 1819 O O . MET A 1 232 ? -11.181 2.826 6.829 1.00 94.31 232 MET A O 1
ATOM 1823 N N . ARG A 1 233 ? -9.920 3.183 5.018 1.00 94.38 233 ARG A N 1
ATOM 1824 C CA . ARG A 1 233 ? -9.981 1.790 4.534 1.00 94.38 233 ARG A CA 1
ATOM 1825 C C . ARG A 1 233 ? -8.842 1.448 3.573 1.00 94.38 233 ARG A C 1
ATOM 1827 O O . ARG A 1 233 ? -8.228 2.340 2.984 1.00 94.38 233 ARG A O 1
ATOM 1834 N N . THR A 1 234 ? -8.589 0.160 3.395 1.00 92.44 234 THR A N 1
ATOM 1835 C CA . THR A 1 234 ? -7.678 -0.421 2.399 1.00 92.44 234 THR A CA 1
ATOM 1836 C C . THR A 1 234 ? -8.488 -1.261 1.396 1.00 92.44 234 THR A C 1
ATOM 1838 O O . THR A 1 234 ? -9.692 -1.053 1.237 1.00 92.44 234 THR A O 1
ATOM 1841 N N . SER A 1 235 ? -7.845 -2.188 0.679 1.00 88.31 235 SER A N 1
ATOM 1842 C CA . SER A 1 235 ? -8.524 -3.262 -0.064 1.00 88.31 235 SER A CA 1
ATOM 1843 C C . SER A 1 235 ? -8.977 -4.433 0.813 1.00 88.31 235 SER A C 1
ATOM 1845 O O . SER A 1 235 ? -9.712 -5.280 0.321 1.00 88.31 235 SER A O 1
ATOM 1847 N N . MET A 1 236 ? -8.506 -4.521 2.061 1.00 92.81 236 MET A N 1
ATOM 1848 C CA . MET A 1 236 ? -8.635 -5.719 2.905 1.00 92.81 236 MET A CA 1
ATOM 1849 C C . MET A 1 236 ? -9.152 -5.416 4.315 1.00 92.81 236 MET A C 1
ATOM 1851 O O . MET A 1 236 ? -9.655 -6.327 4.960 1.00 92.81 236 MET A O 1
ATOM 1855 N N . SER A 1 237 ? -9.106 -4.158 4.765 1.00 96.62 237 SER A N 1
ATOM 1856 C CA . SER A 1 237 ? -9.571 -3.708 6.082 1.00 96.62 237 SER A CA 1
ATOM 1857 C C . SER A 1 237 ? -10.274 -2.352 6.008 1.00 96.62 237 SER A C 1
ATOM 1859 O O . SER A 1 237 ? -9.999 -1.527 5.134 1.00 96.62 237 SER A O 1
ATOM 1861 N N . MET A 1 238 ? -11.153 -2.090 6.966 1.00 97.00 238 MET A N 1
ATOM 1862 C CA . MET A 1 238 ? -11.885 -0.839 7.151 1.00 97.00 238 MET A CA 1
ATOM 1863 C C . MET A 1 238 ? -11.775 -0.359 8.599 1.00 97.00 238 MET A C 1
ATOM 1865 O O . MET A 1 238 ? -11.654 -1.169 9.514 1.00 97.00 238 MET A O 1
ATOM 1869 N N . ALA A 1 239 ? -11.818 0.956 8.804 1.00 97.19 239 ALA A N 1
ATOM 1870 C CA . ALA A 1 239 ? -11.890 1.584 10.115 1.00 97.19 239 ALA A CA 1
ATOM 1871 C C . ALA A 1 239 ? -13.052 2.583 10.162 1.00 97.19 239 ALA A C 1
ATOM 1873 O O . ALA A 1 239 ? -13.211 3.418 9.262 1.00 97.19 239 ALA A O 1
ATOM 1874 N N . PHE A 1 240 ? -13.866 2.464 11.207 1.00 95.94 240 PHE A N 1
ATOM 1875 C CA . PHE A 1 240 ? -15.149 3.143 11.341 1.00 95.94 240 PHE A CA 1
ATOM 1876 C C . PHE A 1 240 ? -15.426 3.573 12.786 1.00 95.94 240 PHE A C 1
ATOM 1878 O O . PHE A 1 240 ? -14.873 3.021 13.742 1.00 95.94 240 PHE A O 1
ATOM 1885 N N . VAL A 1 241 ? -16.259 4.602 12.935 1.00 93.50 241 VAL A N 1
ATOM 1886 C CA . VAL A 1 241 ? -16.694 5.113 14.245 1.00 93.50 241 VAL A CA 1
ATOM 1887 C C . VAL A 1 241 ? -17.579 4.089 14.959 1.00 93.50 241 VAL A C 1
ATOM 1889 O O . VAL A 1 241 ? -18.407 3.430 14.324 1.00 93.50 241 VAL A O 1
ATOM 1892 N N . ASN A 1 242 ? -17.415 3.923 16.276 1.00 90.19 242 ASN A N 1
ATOM 1893 C CA . ASN A 1 242 ? -18.228 2.963 17.023 1.00 90.19 242 ASN A CA 1
ATOM 1894 C C . ASN A 1 242 ? -19.599 3.563 17.389 1.00 90.19 242 ASN A C 1
ATOM 1896 O O . ASN A 1 242 ? -19.695 4.724 17.789 1.00 90.19 242 ASN A O 1
ATOM 1900 N N . LYS A 1 243 ? -20.663 2.754 17.288 1.00 84.88 243 LYS A N 1
ATOM 1901 C CA . LYS A 1 243 ? -22.032 3.130 17.677 1.00 84.88 243 LYS A CA 1
ATOM 1902 C C . LYS A 1 243 ? -22.245 3.117 19.198 1.00 84.88 243 LYS A C 1
ATOM 1904 O O . LYS A 1 243 ? -23.055 3.890 19.704 1.00 84.88 243 LYS A O 1
ATOM 1909 N N . LYS A 1 244 ? -21.509 2.271 19.934 1.00 81.94 244 LYS A N 1
ATOM 1910 C CA . LYS A 1 244 ? -21.459 2.286 21.408 1.00 81.94 244 LYS A CA 1
ATOM 1911 C C . LYS A 1 244 ? -20.009 2.368 21.863 1.00 81.94 244 LYS A C 1
ATOM 1913 O O . LYS A 1 244 ? -19.248 1.420 21.695 1.00 81.94 244 LYS A O 1
ATOM 1918 N N . CYS A 1 245 ? -19.596 3.487 22.434 1.00 78.00 245 CYS A N 1
ATOM 1919 C CA . CYS A 1 245 ? -18.200 3.673 22.819 1.00 78.00 245 CYS A CA 1
ATOM 1920 C C . CYS A 1 245 ? -17.947 3.235 24.266 1.00 78.00 245 CYS A C 1
ATOM 1922 O O . CYS A 1 245 ? -18.817 3.328 25.125 1.00 78.00 245 CYS A O 1
ATOM 1924 N N . VAL A 1 246 ? -16.741 2.7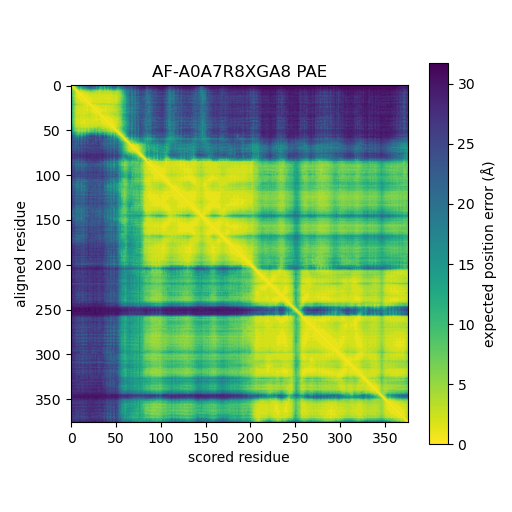27 24.515 1.00 74.19 246 VAL A N 1
ATOM 1925 C CA . VAL A 1 246 ? -16.318 2.136 25.801 1.00 74.19 246 VAL A CA 1
ATOM 1926 C C . VAL A 1 246 ? -16.029 3.209 26.856 1.00 74.19 246 VAL A C 1
ATOM 1928 O O . VAL A 1 246 ? -16.221 3.008 28.054 1.00 74.19 246 VAL A O 1
ATOM 1931 N N . LEU A 1 247 ? -15.540 4.364 26.405 1.00 66.25 247 LEU A N 1
ATOM 1932 C CA . LEU A 1 247 ? -15.204 5.507 27.240 1.00 66.25 247 LEU A CA 1
ATOM 1933 C C . LEU A 1 247 ? -16.170 6.656 26.927 1.00 66.25 247 LEU A C 1
ATOM 1935 O O . LEU A 1 247 ? -16.203 7.162 25.808 1.00 66.25 247 LEU A O 1
ATOM 1939 N N . SER A 1 248 ? -16.936 7.087 27.927 1.00 59.34 248 SER A N 1
ATOM 1940 C CA . SER A 1 248 ? -17.809 8.261 27.829 1.00 59.34 248 SER A CA 1
ATOM 1941 C C . SER A 1 248 ? -17.015 9.525 28.162 1.00 59.34 248 SER A C 1
ATOM 1943 O O . SER A 1 248 ? -16.594 9.712 29.304 1.00 59.34 248 SER A O 1
ATOM 1945 N N . GLY A 1 249 ? -16.787 10.396 27.175 1.00 50.31 249 GLY A N 1
ATOM 1946 C CA . GLY A 1 249 ? -16.000 11.619 27.344 1.00 50.31 249 GLY A CA 1
ATOM 1947 C C . GLY A 1 249 ? -16.860 12.874 27.508 1.00 50.31 249 GLY A C 1
ATOM 1948 O O . GLY A 1 249 ? -17.609 13.224 26.601 1.00 50.31 249 GLY A O 1
ATOM 1949 N N . ARG A 1 250 ? -16.679 13.611 28.613 1.00 43.50 250 ARG A N 1
ATOM 1950 C CA . ARG A 1 250 ? -17.113 15.021 28.774 1.00 43.50 250 ARG A CA 1
ATOM 1951 C C . ARG A 1 250 ? -16.002 16.029 28.412 1.00 43.50 250 ARG A C 1
ATOM 1953 O O . ARG A 1 250 ? -16.004 17.160 28.889 1.00 43.50 250 ARG A O 1
ATOM 1960 N N . ILE A 1 251 ? -15.018 15.619 27.610 1.00 40.00 251 ILE A N 1
ATOM 1961 C CA . ILE A 1 251 ? -13.855 16.443 27.257 1.00 40.00 251 ILE A CA 1
ATOM 1962 C C . ILE A 1 251 ? -13.944 16.820 25.779 1.00 40.00 251 ILE A C 1
ATOM 1964 O O . ILE A 1 251 ? -13.611 16.011 24.918 1.00 40.00 251 ILE A O 1
ATOM 1968 N N . LEU A 1 252 ? -14.312 18.085 25.539 1.00 37.75 252 LEU A N 1
ATOM 1969 C CA . LEU A 1 252 ? -14.475 18.730 24.228 1.00 37.75 252 LEU A CA 1
ATOM 1970 C C . LEU A 1 252 ? -15.654 18.182 23.399 1.00 37.75 252 LEU A C 1
ATOM 1972 O O . LEU A 1 252 ? -16.185 17.109 23.660 1.00 37.75 252 LEU A O 1
ATOM 1976 N N . PHE A 1 253 ? -16.084 18.965 22.405 1.00 44.56 253 PHE A N 1
ATOM 1977 C CA . PHE A 1 253 ? -17.290 18.756 21.583 1.00 44.56 253 PHE A CA 1
ATOM 1978 C C . PHE A 1 253 ? -17.178 17.592 20.567 1.00 44.56 253 PHE A C 1
ATOM 1980 O O . PHE A 1 253 ? -17.814 17.615 19.521 1.00 44.56 253 PHE A O 1
ATOM 1987 N N . LEU A 1 254 ? -16.342 16.592 20.857 1.00 45.09 254 LEU A N 1
ATOM 1988 C CA . LEU A 1 254 ? -16.105 15.399 20.046 1.00 45.09 254 LEU A CA 1
ATOM 1989 C C . LEU A 1 254 ? -16.032 14.187 20.980 1.00 45.09 254 LEU A C 1
ATOM 1991 O O . LEU A 1 254 ? -14.957 13.797 21.443 1.00 45.09 254 LEU A O 1
ATOM 1995 N N . SER A 1 255 ? -17.194 13.605 21.266 1.00 50.09 255 SER A N 1
ATOM 1996 C CA . SER A 1 255 ? -17.305 12.303 21.921 1.00 50.09 255 SER A CA 1
ATOM 1997 C C . SER A 1 255 ? -17.845 11.276 20.914 1.00 50.09 255 SER A C 1
ATOM 1999 O O . SER A 1 255 ? -18.529 11.691 19.978 1.00 50.09 255 SER A O 1
ATOM 2001 N N . PRO A 1 256 ? -17.607 9.962 21.108 1.00 52.53 256 PRO A N 1
ATOM 2002 C CA . PRO A 1 256 ? -16.786 9.347 22.149 1.00 52.53 256 PRO A CA 1
ATOM 2003 C C . PRO A 1 256 ? -15.681 8.401 21.624 1.00 52.53 256 PRO A C 1
ATOM 2005 O O . PRO A 1 256 ? -15.936 7.444 20.910 1.00 52.53 256 PRO A O 1
ATOM 2008 N N . LEU A 1 257 ? -14.460 8.633 22.113 1.00 69.56 257 LEU A N 1
ATOM 2009 C CA . LEU A 1 257 ? -13.351 7.747 22.546 1.00 69.56 257 LEU A CA 1
ATOM 2010 C C . LEU A 1 257 ? -13.252 6.225 22.182 1.00 69.56 257 LEU A C 1
ATOM 2012 O O . LEU A 1 257 ? -12.495 5.514 22.846 1.00 69.56 257 LEU A O 1
ATOM 2016 N N . ASN A 1 258 ? -13.922 5.674 21.167 1.00 82.44 258 ASN A N 1
ATOM 2017 C CA . ASN A 1 258 ? -13.595 4.349 20.612 1.00 82.44 258 ASN A CA 1
ATOM 2018 C C . ASN A 1 258 ? -13.924 4.263 19.117 1.00 82.44 258 ASN A C 1
ATOM 2020 O O . ASN A 1 258 ? -15.055 4.513 18.703 1.00 82.44 258 ASN A O 1
ATOM 2024 N N . VAL A 1 259 ? -12.962 3.798 18.323 1.00 91.31 259 VAL A N 1
ATOM 2025 C CA . VAL A 1 259 ? -13.167 3.431 16.915 1.00 91.31 259 VAL A CA 1
ATOM 2026 C C . VAL A 1 259 ? -12.766 1.979 16.692 1.00 91.31 259 VAL A C 1
ATOM 2028 O O . VAL A 1 259 ? -11.908 1.443 17.399 1.00 91.31 259 VAL A O 1
ATOM 2031 N N . LEU A 1 260 ? -13.381 1.347 15.697 1.00 94.75 260 LEU A N 1
ATOM 2032 C CA . LEU A 1 260 ? -13.139 -0.051 15.357 1.00 94.75 260 LEU A CA 1
ATOM 2033 C C . LEU A 1 260 ? -12.359 -0.154 14.046 1.00 94.75 260 LEU A C 1
ATOM 2035 O O . LEU A 1 260 ? -12.578 0.630 13.121 1.00 94.75 260 LEU A O 1
ATOM 2039 N N . ALA A 1 261 ? -11.471 -1.143 13.953 1.00 96.81 261 ALA A N 1
ATOM 2040 C CA . ALA A 1 261 ? -10.860 -1.582 12.700 1.00 96.81 261 ALA A CA 1
ATOM 2041 C C . ALA A 1 261 ? -11.142 -3.073 12.473 1.00 96.81 261 ALA A C 1
ATOM 2043 O O . ALA A 1 261 ? -11.010 -3.870 13.396 1.00 96.81 261 ALA A O 1
ATOM 2044 N N . SER A 1 262 ? -11.527 -3.460 11.259 1.00 97.75 262 SER A N 1
ATOM 2045 C CA . SER A 1 262 ? -12.005 -4.812 10.934 1.00 97.75 262 SER A CA 1
ATOM 2046 C C . SER A 1 262 ? -11.605 -5.199 9.500 1.00 97.75 262 SER A C 1
ATOM 2048 O O . SER A 1 262 ? -11.534 -4.306 8.648 1.00 97.75 262 SER A O 1
ATOM 2050 N N . PRO A 1 263 ? -11.316 -6.478 9.190 1.00 97.31 263 PRO A N 1
ATOM 2051 C CA . PRO A 1 263 ? -11.135 -6.925 7.811 1.00 97.31 263 PRO A CA 1
ATOM 2052 C C . PRO A 1 263 ? -12.439 -6.763 7.010 1.00 97.31 263 PRO A C 1
ATOM 2054 O O . PRO A 1 263 ? -13.533 -6.885 7.550 1.00 97.31 263 PRO A O 1
ATOM 2057 N N . ILE A 1 264 ? -12.331 -6.505 5.706 1.00 95.50 264 ILE A N 1
ATOM 2058 C CA . ILE A 1 264 ? -13.481 -6.398 4.790 1.00 95.50 264 ILE A CA 1
ATOM 2059 C C . ILE A 1 264 ? -14.096 -7.778 4.520 1.00 95.50 264 ILE A C 1
ATOM 2061 O O . ILE A 1 264 ? -15.308 -7.891 4.357 1.00 95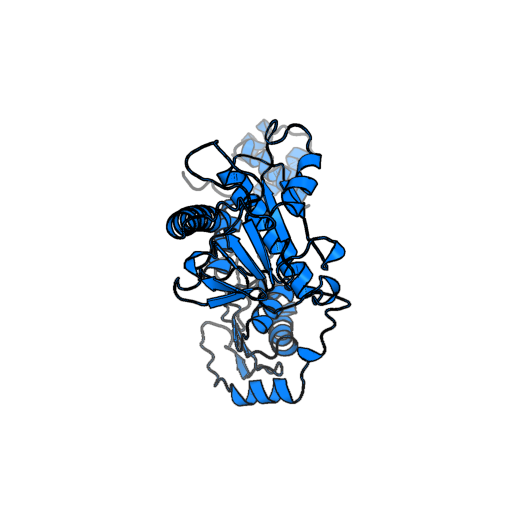.50 264 ILE A O 1
ATOM 2065 N N . ARG A 1 265 ? -13.275 -8.835 4.483 1.00 95.50 265 ARG A N 1
ATOM 2066 C CA . ARG A 1 265 ? -13.765 -10.215 4.454 1.00 95.50 265 ARG A CA 1
ATOM 2067 C C . ARG A 1 265 ? -14.229 -10.610 5.855 1.00 95.50 265 ARG A C 1
ATOM 2069 O O . ARG A 1 265 ? -13.506 -10.389 6.824 1.00 95.50 265 ARG A O 1
ATOM 2076 N N . GLU A 1 266 ? -15.394 -11.247 5.942 1.00 95.69 266 GLU A N 1
ATOM 2077 C CA . GLU A 1 266 ? -15.861 -11.860 7.185 1.00 95.69 266 GLU A CA 1
ATOM 2078 C C . GLU A 1 266 ? -14.907 -12.984 7.630 1.00 95.69 266 GLU A C 1
ATOM 2080 O O . GLU A 1 266 ? -14.512 -13.867 6.859 1.00 95.69 266 GLU A O 1
ATOM 2085 N N . ALA A 1 267 ? -14.509 -12.901 8.892 1.00 96.44 267 ALA A N 1
ATOM 2086 C CA . ALA A 1 267 ? -13.617 -13.813 9.593 1.00 96.44 267 ALA A CA 1
ATOM 2087 C C . ALA A 1 267 ? -14.019 -13.746 11.065 1.00 96.44 267 ALA A C 1
ATOM 2089 O O . ALA A 1 267 ? -14.115 -12.638 11.595 1.00 96.44 267 ALA A O 1
ATOM 2090 N N . LYS A 1 268 ? -14.301 -14.875 11.721 1.00 96.25 268 LYS A N 1
ATOM 2091 C CA . LYS A 1 268 ? -14.849 -14.861 13.088 1.00 96.25 268 LYS A CA 1
ATOM 2092 C C . LYS A 1 268 ? -13.739 -14.719 14.120 1.00 96.25 268 LYS A C 1
ATOM 2094 O O . LYS A 1 268 ? -13.882 -13.934 15.056 1.00 96.25 268 LYS A O 1
ATOM 2099 N N . HIS A 1 269 ? -12.630 -15.407 13.874 1.00 96.94 269 HIS A N 1
ATOM 2100 C CA . HIS A 1 269 ? -11.452 -15.467 14.729 1.00 96.94 269 HIS A CA 1
ATOM 2101 C C . HIS A 1 269 ? -10.219 -14.859 14.051 1.00 96.94 269 HIS A C 1
ATOM 2103 O O . HIS A 1 269 ? -10.120 -14.832 12.822 1.00 96.94 269 HIS A O 1
ATOM 2109 N N . LEU A 1 270 ? -9.226 -14.413 14.829 1.00 96.12 270 LEU A N 1
ATOM 2110 C CA . LEU A 1 270 ? -7.954 -13.906 14.291 1.00 96.12 270 LEU A CA 1
ATOM 2111 C C . LEU A 1 270 ? -7.201 -14.977 13.493 1.00 96.12 270 LEU A C 1
ATOM 2113 O O . LEU A 1 270 ? -6.535 -14.652 12.512 1.00 96.12 270 LEU A O 1
ATOM 2117 N N . GLN A 1 271 ? -7.333 -16.247 13.886 1.00 95.75 271 GLN A N 1
ATOM 2118 C CA . GLN A 1 271 ? -6.756 -17.390 13.168 1.00 95.75 271 GLN A CA 1
ATOM 2119 C C . GLN A 1 271 ? -7.388 -17.634 11.784 1.00 95.75 271 GLN A C 1
ATOM 2121 O O . GLN A 1 271 ? -6.780 -18.306 10.955 1.00 95.75 271 GLN A O 1
ATOM 2126 N N . ASP A 1 272 ? -8.575 -17.075 11.511 1.00 96.19 272 ASP A N 1
ATOM 2127 C CA . ASP A 1 272 ? -9.242 -17.184 10.207 1.00 96.19 272 ASP A CA 1
ATOM 2128 C C . ASP A 1 272 ? -8.671 -16.178 9.185 1.00 96.19 272 ASP A C 1
ATOM 2130 O O . ASP A 1 272 ? -9.078 -16.178 8.018 1.00 96.19 272 ASP A O 1
ATOM 2134 N N . LEU A 1 273 ? -7.773 -15.276 9.607 1.00 95.12 273 LEU A N 1
ATOM 2135 C CA . LEU A 1 273 ? -7.133 -14.278 8.749 1.00 95.12 273 LEU A CA 1
ATOM 2136 C C . LEU A 1 273 ? -5.921 -14.856 8.021 1.00 95.12 273 LEU A C 1
ATOM 2138 O O . LEU A 1 273 ? -5.059 -15.512 8.604 1.00 95.12 273 LEU A O 1
ATOM 2142 N N . THR A 1 274 ? -5.784 -14.513 6.742 1.00 90.44 274 THR A N 1
ATOM 2143 C CA . THR A 1 274 ? -4.525 -14.729 6.024 1.00 90.44 274 THR A CA 1
ATOM 2144 C C . THR A 1 274 ? -3.420 -13.819 6.586 1.00 90.44 274 THR A C 1
ATOM 2146 O O . THR A 1 274 ? -3.716 -12.730 7.092 1.00 90.44 274 THR A O 1
ATOM 2149 N N . PRO A 1 275 ? -2.126 -14.176 6.435 1.00 88.38 275 PRO A N 1
ATOM 2150 C CA . PRO A 1 275 ? -1.013 -13.325 6.871 1.00 88.38 275 PRO A CA 1
ATOM 2151 C C . PRO A 1 275 ? -1.076 -11.894 6.314 1.00 88.38 275 PRO A C 1
ATOM 2153 O O . PRO A 1 275 ? -0.731 -10.938 7.007 1.00 88.38 275 PRO A O 1
ATOM 2156 N N . MET A 1 276 ? -1.581 -11.736 5.084 1.00 84.94 276 MET A N 1
ATOM 2157 C CA . MET A 1 276 ? -1.751 -10.432 4.441 1.00 84.94 276 MET A CA 1
ATOM 2158 C C . MET A 1 276 ? -2.894 -9.611 5.052 1.00 84.94 276 MET A C 1
ATOM 2160 O O . MET A 1 276 ? -2.738 -8.402 5.194 1.00 84.94 276 MET A O 1
ATOM 2164 N N . GLU A 1 277 ? -4.014 -10.235 5.438 1.00 91.81 277 GLU A N 1
ATOM 2165 C CA . GLU A 1 277 ? -5.121 -9.558 6.138 1.00 91.81 277 GLU A CA 1
ATOM 2166 C C . GLU A 1 277 ? -4.710 -9.137 7.547 1.00 91.81 277 GLU A C 1
ATOM 2168 O O . GLU A 1 277 ? -4.958 -8.000 7.936 1.00 91.81 277 GLU A O 1
ATOM 2173 N N . LEU A 1 278 ? -4.012 -10.008 8.282 1.00 93.00 278 LEU A N 1
ATOM 2174 C CA . LEU A 1 278 ? -3.481 -9.685 9.606 1.00 93.00 278 LEU A CA 1
ATOM 2175 C C . LEU A 1 278 ? -2.487 -8.510 9.538 1.00 93.00 278 LEU A C 1
ATOM 2177 O O . LEU A 1 278 ? -2.571 -7.568 10.332 1.00 93.00 278 LEU A O 1
ATOM 2181 N N . GLN A 1 279 ? -1.577 -8.526 8.557 1.00 90.75 279 GLN A N 1
ATOM 2182 C CA . GLN A 1 279 ? -0.633 -7.432 8.323 1.00 90.75 279 GLN A CA 1
ATOM 2183 C C . GLN A 1 279 ? -1.343 -6.131 7.915 1.00 90.75 279 GLN A C 1
ATOM 2185 O O . GLN A 1 279 ? -0.988 -5.064 8.423 1.00 90.75 279 GLN A O 1
ATOM 2190 N N . ASP A 1 280 ? -2.333 -6.197 7.020 1.00 92.94 280 ASP A N 1
ATOM 2191 C CA . ASP A 1 280 ? -3.103 -5.040 6.550 1.00 92.94 280 ASP A CA 1
ATOM 2192 C C . ASP A 1 280 ? -3.899 -4.402 7.698 1.00 92.94 280 ASP A C 1
ATOM 2194 O O . ASP A 1 280 ? -3.790 -3.193 7.920 1.00 92.94 280 ASP A O 1
ATOM 2198 N N . LEU A 1 281 ? -4.596 -5.226 8.489 1.00 96.25 281 LEU A N 1
ATOM 2199 C CA . LEU A 1 281 ? -5.406 -4.821 9.634 1.00 96.25 281 LEU A CA 1
ATOM 2200 C C . LEU A 1 281 ? -4.569 -4.088 10.684 1.00 96.25 281 LEU A C 1
ATOM 2202 O O . LEU A 1 281 ? -4.877 -2.947 11.025 1.00 96.25 281 LEU A O 1
ATOM 2206 N N . PHE A 1 282 ? -3.466 -4.675 11.158 1.00 96.06 282 PHE A N 1
ATOM 2207 C CA . PHE A 1 282 ? -2.628 -4.010 12.163 1.00 96.06 282 PHE A CA 1
ATOM 2208 C C . PHE A 1 282 ? -1.819 -2.832 11.592 1.00 96.06 282 PHE A C 1
ATOM 2210 O O . PHE A 1 282 ? -1.549 -1.864 12.308 1.00 96.06 282 PHE A O 1
ATOM 2217 N N . THR A 1 283 ? -1.522 -2.827 10.288 1.00 93.81 283 THR A N 1
ATOM 2218 C CA . THR A 1 283 ? -0.996 -1.632 9.605 1.00 93.81 283 THR A CA 1
ATOM 2219 C C . THR A 1 283 ? -2.039 -0.510 9.555 1.00 93.81 283 THR A C 1
ATOM 2221 O O . THR A 1 283 ? -1.678 0.663 9.685 1.00 93.81 283 THR A O 1
ATOM 2224 N N . LEU A 1 284 ? -3.329 -0.832 9.399 1.00 95.62 284 LEU A N 1
ATOM 2225 C CA . LEU A 1 284 ? -4.425 0.133 9.485 1.00 95.62 284 LEU A CA 1
ATOM 2226 C C . LEU A 1 284 ? -4.601 0.639 10.925 1.00 95.62 284 LEU A C 1
ATOM 2228 O O . LEU A 1 284 ? -4.642 1.854 11.114 1.00 95.62 284 LEU A O 1
ATOM 2232 N N . VAL A 1 285 ? -4.581 -0.241 11.935 1.00 96.88 285 VAL A N 1
ATOM 2233 C CA . VAL A 1 285 ? -4.618 0.120 13.370 1.00 96.88 285 VAL A CA 1
ATOM 2234 C C . VAL A 1 285 ? -3.534 1.149 13.710 1.00 96.88 285 VAL A C 1
ATOM 2236 O O . VAL A 1 285 ? -3.847 2.218 14.234 1.00 96.88 285 VAL A O 1
ATOM 2239 N N . GLN A 1 286 ? -2.274 0.907 13.323 1.00 95.88 286 GLN A N 1
ATOM 2240 C CA . GLN A 1 286 ? -1.171 1.856 13.548 1.00 95.88 286 GLN A CA 1
ATOM 2241 C C . GLN A 1 286 ? -1.375 3.226 12.881 1.00 95.88 286 GLN A C 1
ATOM 2243 O O . GLN A 1 286 ? -0.771 4.221 13.297 1.00 95.88 286 GLN A O 1
ATOM 2248 N N . ARG A 1 287 ? -2.168 3.299 11.806 1.00 95.19 287 ARG A N 1
ATOM 2249 C CA . ARG A 1 287 ? -2.496 4.568 11.142 1.00 95.19 287 ARG A CA 1
ATOM 2250 C C . ARG A 1 287 ? -3.643 5.277 11.837 1.00 95.19 287 ARG A C 1
ATOM 2252 O O . ARG A 1 287 ? -3.536 6.474 12.087 1.00 95.19 287 ARG A O 1
ATOM 2259 N N . VAL A 1 288 ? -4.677 4.533 12.217 1.00 95.62 288 VAL A N 1
ATOM 2260 C CA . VAL A 1 288 ? -5.792 5.038 13.021 1.00 95.62 288 VAL A CA 1
ATOM 2261 C C . VAL A 1 288 ? -5.275 5.627 14.337 1.00 95.62 288 VAL A C 1
ATOM 2263 O O . VAL A 1 288 ? -5.597 6.770 14.640 1.00 95.62 288 VAL A O 1
ATOM 2266 N N . GLN A 1 289 ? -4.364 4.950 15.048 1.00 95.56 289 GLN A N 1
ATOM 2267 C CA . GLN A 1 289 ? -3.714 5.502 16.249 1.00 95.56 289 GLN A CA 1
ATOM 2268 C C . GLN A 1 289 ? -3.044 6.867 16.009 1.00 95.56 289 GLN A C 1
ATOM 2270 O O . GLN A 1 289 ? -3.090 7.731 16.877 1.00 95.56 289 GLN A O 1
ATOM 2275 N N . LYS A 1 290 ? -2.451 7.116 14.833 1.00 95.00 290 LYS A N 1
ATOM 2276 C CA . LYS A 1 290 ? -1.842 8.423 14.517 1.00 95.00 290 LYS A CA 1
ATOM 2277 C C . LYS A 1 290 ? -2.880 9.501 14.204 1.00 95.00 290 LYS A C 1
ATOM 2279 O O . LYS A 1 290 ? -2.644 10.653 14.549 1.00 95.00 290 LYS A O 1
ATOM 2284 N N . VAL A 1 291 ? -4.016 9.143 13.597 1.00 94.06 291 VAL A N 1
ATOM 2285 C CA . VAL A 1 291 ? -5.163 10.057 13.431 1.00 94.06 291 VAL A CA 1
ATOM 2286 C C . VAL A 1 291 ? -5.713 10.443 14.804 1.00 94.06 291 VAL A C 1
ATOM 2288 O O . VAL A 1 291 ? -5.743 11.622 15.146 1.00 94.06 291 VAL A O 1
ATOM 2291 N N . LEU A 1 292 ? -6.056 9.448 15.626 1.00 92.50 292 LEU A N 1
ATOM 2292 C CA . LEU A 1 292 ? -6.584 9.644 16.977 1.00 92.50 292 LEU A CA 1
ATOM 2293 C C . LEU A 1 292 ? -5.594 10.396 17.879 1.00 92.50 292 LEU A C 1
ATOM 2295 O O . LEU A 1 292 ? -6.000 11.252 18.655 1.00 92.50 292 LEU A O 1
ATOM 2299 N N . GLY A 1 293 ? -4.291 10.128 17.763 1.00 92.81 293 GLY A N 1
ATOM 2300 C CA . GLY A 1 293 ? -3.267 10.805 18.560 1.00 92.81 293 GLY A CA 1
ATOM 2301 C C . GLY A 1 293 ? -3.182 12.307 18.281 1.00 92.81 293 GLY A C 1
ATOM 2302 O O . GLY A 1 293 ? -2.899 13.079 19.195 1.00 92.81 293 GLY A O 1
ATOM 2303 N N . VAL A 1 294 ? -3.499 12.729 17.049 1.00 91.94 294 VAL A N 1
ATOM 2304 C CA . VAL A 1 294 ? -3.653 14.145 16.679 1.00 91.94 294 VAL A CA 1
ATOM 2305 C C . VAL A 1 294 ? -4.987 14.709 17.174 1.00 91.94 294 VAL A C 1
ATOM 2307 O O . VAL A 1 294 ? -4.988 15.778 17.771 1.00 91.94 294 VAL A O 1
ATOM 2310 N N . VAL A 1 295 ? -6.104 13.998 16.970 1.00 89.75 295 VAL A N 1
ATOM 2311 C CA . VAL A 1 295 ? -7.453 14.455 17.376 1.00 89.75 295 VAL A CA 1
ATOM 2312 C C . VAL A 1 295 ? -7.566 14.635 18.891 1.00 89.75 295 VAL A C 1
ATOM 2314 O O . VAL A 1 295 ? -8.056 15.655 19.368 1.00 89.75 295 VAL A O 1
ATOM 2317 N N . TYR A 1 296 ? -7.081 13.662 19.661 1.00 85.94 296 TYR A N 1
ATOM 2318 C CA . TYR A 1 296 ? -7.202 13.650 21.117 1.00 85.94 296 TYR A CA 1
ATOM 2319 C C . TYR A 1 296 ? -5.960 14.191 21.836 1.00 85.94 296 TYR A C 1
ATOM 2321 O O . TYR A 1 296 ? -5.990 14.287 23.062 1.00 85.94 296 TYR A O 1
ATOM 2329 N N . SER A 1 297 ? -4.892 14.571 21.126 1.00 90.12 297 SER A N 1
ATOM 2330 C CA . SER A 1 297 ? -3.611 15.006 21.712 1.00 90.12 297 SER A CA 1
ATOM 2331 C C . SER A 1 297 ? -3.048 13.994 22.721 1.00 90.12 297 SER A C 1
ATOM 2333 O O . SER A 1 297 ? -2.811 14.321 23.883 1.00 90.12 297 SER A O 1
ATOM 2335 N N . THR A 1 298 ? -2.866 12.741 22.292 1.00 89.31 298 THR A N 1
ATOM 2336 C CA . THR A 1 298 ? -2.299 11.663 23.123 1.00 89.31 298 THR A CA 1
ATOM 2337 C C . THR A 1 298 ? -1.372 10.739 22.330 1.00 89.31 298 THR A C 1
ATOM 2339 O O . THR A 1 298 ? -1.435 10.661 21.104 1.00 89.31 298 THR A O 1
ATOM 2342 N N . GLN A 1 299 ? -0.501 10.030 23.047 1.00 91.94 299 GLN A N 1
ATOM 2343 C CA . GLN A 1 299 ? 0.325 8.933 22.527 1.00 91.94 299 GLN A CA 1
ATOM 2344 C C . GLN A 1 299 ? -0.011 7.587 23.195 1.00 91.94 299 GLN A C 1
ATOM 2346 O O . GLN A 1 299 ? 0.510 6.554 22.778 1.00 91.94 299 GLN A O 1
ATOM 2351 N N . SER A 1 300 ? -0.893 7.590 24.198 1.00 92.75 300 SER A N 1
ATOM 2352 C CA . SER A 1 300 ? -1.302 6.407 24.956 1.00 92.75 300 SER A CA 1
ATOM 2353 C C . SER A 1 300 ? -2.570 5.804 24.359 1.00 92.75 300 SER A C 1
ATOM 2355 O O . SER A 1 300 ? -3.522 6.524 24.059 1.00 92.75 300 SER A O 1
ATOM 2357 N N . PHE A 1 301 ? -2.597 4.480 24.206 1.00 93.56 301 PHE A N 1
ATOM 2358 C CA . PHE A 1 301 ? -3.720 3.751 23.617 1.00 93.56 301 PHE A CA 1
ATOM 2359 C C . PHE A 1 301 ? -3.942 2.416 24.320 1.00 93.56 301 PHE A C 1
ATOM 2361 O O . PHE A 1 301 ? -2.983 1.696 24.592 1.00 93.56 301 PHE A O 1
ATOM 2368 N N . THR A 1 302 ? -5.206 2.046 24.507 1.00 93.69 302 THR A N 1
ATOM 2369 C CA . THR A 1 302 ? -5.603 0.651 24.704 1.00 93.69 302 THR A CA 1
ATOM 2370 C C . THR A 1 302 ? -6.014 0.111 23.334 1.00 93.69 302 THR A C 1
ATOM 2372 O O . THR A 1 302 ? -6.857 0.700 22.659 1.00 93.69 302 THR A O 1
ATOM 2375 N N . VAL A 1 303 ? -5.390 -0.984 22.901 1.00 95.25 303 VAL A N 1
ATOM 2376 C CA . VAL A 1 303 ? -5.706 -1.680 21.645 1.00 95.25 303 VAL A CA 1
ATOM 2377 C C . VAL A 1 303 ? -6.059 -3.112 22.009 1.00 95.25 303 VAL A C 1
ATOM 2379 O O . VAL A 1 303 ? -5.230 -3.808 22.588 1.00 95.25 303 VAL A O 1
ATOM 2382 N N . THR A 1 304 ? -7.290 -3.533 21.729 1.00 95.00 304 THR A N 1
ATOM 2383 C CA . THR A 1 304 ? -7.813 -4.835 22.179 1.00 95.00 304 THR A CA 1
ATOM 2384 C C . THR A 1 304 ? -8.565 -5.549 21.065 1.00 95.00 304 THR A C 1
ATOM 2386 O O . THR A 1 304 ? -9.167 -4.914 20.201 1.00 95.00 304 THR A O 1
ATOM 2389 N N . VAL A 1 305 ? -8.512 -6.880 21.090 1.00 95.94 305 VAL A N 1
ATOM 2390 C CA . VAL A 1 305 ? -9.315 -7.767 20.244 1.00 95.94 305 VAL A CA 1
ATOM 2391 C C . VAL A 1 305 ? -9.974 -8.779 21.165 1.00 95.94 305 VAL A C 1
ATOM 2393 O O . VAL A 1 305 ? -9.289 -9.431 21.951 1.00 95.94 305 VAL A O 1
ATOM 2396 N N . GLN A 1 306 ? -11.293 -8.891 21.073 1.00 95.06 306 GLN A N 1
ATOM 2397 C CA . GLN A 1 306 ? -12.067 -9.930 21.739 1.00 95.06 306 GLN A CA 1
ATOM 2398 C C . GLN A 1 306 ? -12.274 -11.043 20.707 1.00 95.06 306 GLN A C 1
ATOM 2400 O O . GLN A 1 306 ? -13.037 -10.870 19.760 1.00 95.06 306 GLN A O 1
ATOM 2405 N N . ASP A 1 307 ? -11.529 -12.142 20.837 1.00 96.38 307 ASP A N 1
ATOM 2406 C CA . ASP A 1 307 ? -11.581 -13.276 19.910 1.00 96.38 307 ASP A CA 1
ATOM 2407 C C . ASP A 1 307 ? -12.343 -14.451 20.546 1.00 96.38 307 ASP A C 1
ATOM 2409 O O . ASP A 1 307 ? -11.871 -15.094 21.485 1.00 96.38 307 ASP A O 1
ATOM 2413 N N . GLY A 1 308 ? -13.554 -14.702 20.050 1.00 93.75 308 GLY A N 1
ATOM 2414 C CA . GLY A 1 308 ? -14.479 -15.712 20.551 1.00 93.75 308 GLY A CA 1
ATOM 2415 C C . GLY A 1 308 ? -15.411 -15.226 21.679 1.00 93.75 308 GLY A C 1
ATOM 2416 O O . GLY A 1 308 ? -15.097 -14.276 22.405 1.00 93.75 308 GLY A O 1
ATOM 2417 N N . PRO A 1 309 ? -16.566 -15.895 21.890 1.00 90.38 309 PRO A N 1
ATOM 2418 C CA . PRO A 1 309 ? -17.585 -15.449 22.849 1.00 90.38 309 PRO A CA 1
ATOM 2419 C C . PRO A 1 309 ? -17.080 -15.323 24.293 1.00 90.38 309 PRO A C 1
ATOM 2421 O O . PRO A 1 309 ? -17.452 -14.393 25.004 1.00 90.38 309 PRO A O 1
ATOM 2424 N N . HIS A 1 310 ? -16.190 -16.224 24.724 1.00 91.81 310 HIS A N 1
ATOM 2425 C CA . HIS A 1 310 ? -15.614 -16.210 26.074 1.00 91.81 310 HIS A CA 1
ATOM 2426 C C . HIS A 1 310 ? -14.576 -15.096 26.294 1.00 91.81 310 HIS A C 1
ATOM 2428 O O . HIS A 1 310 ? -14.310 -14.750 27.439 1.00 91.81 310 HIS A O 1
ATOM 2434 N N . ALA A 1 311 ? -14.042 -14.492 25.226 1.00 92.00 311 ALA A N 1
ATOM 2435 C CA . ALA A 1 311 ? -13.252 -13.260 25.300 1.00 92.00 311 ALA A CA 1
ATOM 2436 C C . ALA A 1 311 ? -14.131 -11.990 25.295 1.00 92.00 311 ALA A C 1
ATOM 2438 O O . ALA A 1 311 ? -13.613 -10.876 25.308 1.00 92.00 311 ALA A O 1
ATOM 2439 N N . GLY A 1 312 ? -15.461 -12.145 25.259 1.00 90.06 312 GLY A N 1
ATOM 2440 C CA . GLY A 1 312 ? -16.427 -11.049 25.233 1.00 90.06 312 GLY A CA 1
ATOM 2441 C C . GLY A 1 312 ? -16.869 -10.603 23.838 1.00 90.06 312 GLY A C 1
ATOM 2442 O O . GLY A 1 312 ? -17.591 -9.616 23.755 1.00 90.06 312 GLY A O 1
ATOM 2443 N N . GLN A 1 313 ? -16.484 -11.306 22.765 1.00 91.88 313 GLN A N 1
ATOM 2444 C CA . GLN A 1 313 ? -16.835 -10.942 21.387 1.00 91.88 313 GLN A CA 1
ATOM 2445 C C . GLN A 1 313 ? -18.357 -10.995 21.153 1.00 91.88 313 GLN A C 1
ATOM 2447 O O . GLN A 1 313 ? -18.970 -12.054 21.305 1.00 91.88 313 GLN A O 1
ATOM 2452 N N . THR A 1 314 ? -18.963 -9.878 20.737 1.00 89.56 314 THR A N 1
ATOM 2453 C CA . THR A 1 314 ? -20.419 -9.782 20.495 1.00 89.56 314 THR A CA 1
ATOM 2454 C C . THR A 1 314 ? -20.792 -9.767 19.010 1.00 89.56 314 THR A C 1
ATOM 2456 O O . THR A 1 314 ? -21.740 -10.442 18.599 1.00 89.56 314 THR A O 1
ATOM 2459 N N . ILE A 1 315 ? -20.019 -9.071 18.172 1.00 91.38 315 ILE A N 1
ATOM 2460 C CA . ILE A 1 315 ? -20.104 -9.179 16.708 1.00 91.38 315 ILE A CA 1
ATOM 2461 C C . ILE A 1 315 ? -19.229 -10.346 16.243 1.00 91.38 315 ILE A C 1
ATOM 2463 O O . ILE A 1 315 ? -18.032 -10.355 16.523 1.00 91.38 315 ILE A O 1
ATOM 2467 N N . GLN A 1 316 ? -19.799 -11.314 15.511 1.00 93.38 316 GLN A N 1
ATOM 2468 C CA . GLN A 1 316 ? -19.081 -12.511 15.025 1.00 93.38 316 GLN A CA 1
ATOM 2469 C C . GLN A 1 316 ? -18.186 -12.215 13.807 1.00 93.38 316 GLN A C 1
ATOM 2471 O O . GLN A 1 316 ? -18.274 -12.863 12.769 1.00 93.38 316 GLN A O 1
ATOM 2476 N N . HIS A 1 317 ? -17.334 -11.206 13.933 1.00 97.00 317 HIS A N 1
ATOM 2477 C CA . HIS A 1 317 ? -16.383 -10.744 12.928 1.00 97.00 317 HIS A CA 1
ATOM 2478 C C . HIS A 1 317 ? -15.196 -10.159 13.688 1.00 97.00 317 HIS A C 1
ATOM 2480 O O . HIS A 1 317 ? -15.405 -9.454 14.675 1.00 97.00 317 HIS A O 1
ATOM 2486 N N . VAL A 1 318 ? -13.957 -10.418 13.276 1.00 97.88 318 VAL A N 1
ATOM 2487 C CA . VAL A 1 318 ? -12.768 -9.819 13.901 1.00 97.88 318 VAL A CA 1
ATOM 2488 C C . VAL A 1 318 ? -12.891 -8.294 13.916 1.00 97.88 318 VAL A C 1
ATOM 2490 O O . VAL A 1 318 ? -13.119 -7.665 12.883 1.00 97.88 318 VAL A O 1
ATOM 2493 N N . HIS A 1 319 ? -12.690 -7.677 15.076 1.00 97.31 319 HIS A N 1
ATOM 2494 C CA . HIS A 1 319 ? -12.538 -6.231 15.187 1.00 97.31 319 HIS A CA 1
ATOM 2495 C C . HIS A 1 319 ? -11.547 -5.866 16.286 1.00 97.31 319 HIS A C 1
ATOM 2497 O O . HIS A 1 319 ? -11.487 -6.482 17.347 1.00 97.31 319 HIS A O 1
ATOM 2503 N N . VAL A 1 320 ? -10.754 -4.840 15.998 1.00 97.62 320 VAL A N 1
ATOM 2504 C CA . VAL A 1 320 ? -9.794 -4.235 16.912 1.00 97.62 320 VAL A CA 1
ATOM 2505 C C . VAL A 1 320 ? -10.422 -2.963 17.464 1.00 97.62 320 VAL A C 1
ATOM 2507 O O . VAL A 1 320 ? -10.717 -2.046 16.695 1.00 97.62 320 VAL A O 1
ATOM 2510 N N . HIS A 1 321 ? -10.605 -2.891 18.780 1.00 96.06 321 HIS A N 1
ATOM 2511 C CA . HIS A 1 321 ? -10.962 -1.650 19.463 1.00 96.06 321 HIS A CA 1
ATOM 2512 C C . HIS A 1 321 ? -9.705 -0.797 19.613 1.00 96.06 321 HIS A C 1
ATOM 2514 O O . HIS A 1 321 ? -8.658 -1.296 20.039 1.00 96.06 321 HIS A O 1
ATOM 2520 N N . ILE A 1 322 ? -9.805 0.489 19.280 1.00 95.19 322 ILE A N 1
ATOM 2521 C CA . ILE A 1 322 ? -8.688 1.433 19.331 1.00 95.19 322 ILE A CA 1
ATOM 2522 C C . ILE A 1 322 ? -9.121 2.627 20.179 1.00 95.19 322 ILE A C 1
ATOM 2524 O O . ILE A 1 322 ? -9.824 3.525 19.711 1.00 95.19 322 ILE A O 1
ATOM 2528 N N . LEU A 1 323 ? -8.687 2.627 21.439 1.00 92.62 323 LEU A N 1
ATOM 2529 C CA . LEU A 1 323 ? -9.124 3.582 22.450 1.00 92.62 323 LEU A CA 1
ATOM 2530 C C . LEU A 1 323 ? -7.971 4.537 22.794 1.00 92.62 323 LEU A C 1
ATOM 2532 O O . LEU A 1 323 ? -6.976 4.087 23.374 1.00 92.62 323 LEU A O 1
ATOM 2536 N N . PRO A 1 324 ? -8.052 5.836 22.452 1.00 91.44 324 PRO A N 1
ATOM 2537 C CA . PRO A 1 324 ? -7.092 6.830 22.919 1.00 91.44 324 PRO A CA 1
ATOM 2538 C C . PRO A 1 324 ? -7.232 7.002 24.436 1.00 91.44 324 PRO A C 1
ATOM 2540 O O . PRO A 1 324 ? -8.338 7.174 24.943 1.00 91.44 324 PRO A O 1
ATOM 2543 N N . ARG A 1 325 ? -6.108 6.962 25.156 1.00 89.50 325 ARG A N 1
ATOM 2544 C CA . ARG A 1 325 ? -6.058 7.054 26.623 1.00 89.50 325 ARG A CA 1
ATOM 2545 C C . ARG A 1 325 ? -5.464 8.381 27.087 1.00 89.50 325 ARG A C 1
ATOM 2547 O O . ARG A 1 325 ? -4.615 8.958 26.400 1.00 89.50 325 ARG A O 1
ATOM 2554 N N . LYS A 1 326 ? -5.872 8.852 28.263 1.00 87.00 326 LYS A N 1
ATOM 2555 C CA . LYS A 1 326 ? -5.327 10.033 28.955 1.00 87.00 326 LYS A CA 1
ATOM 2556 C C . LYS A 1 326 ? -5.160 9.762 30.445 1.00 87.00 326 LYS A C 1
ATOM 2558 O O . LYS A 1 326 ? -5.852 8.930 31.016 1.00 87.00 326 LYS A O 1
ATOM 2563 N N . GLU A 1 327 ? -4.260 10.503 31.079 1.00 84.38 327 GLU A N 1
ATOM 2564 C CA . GLU A 1 327 ? -4.165 10.525 32.538 1.00 84.38 327 GLU A CA 1
ATOM 2565 C C . GLU A 1 327 ? -5.512 10.958 33.146 1.00 84.38 327 GLU A C 1
ATOM 2567 O O . GLU A 1 327 ? -6.106 11.944 32.705 1.00 84.38 327 GLU A O 1
ATOM 2572 N N . GLY A 1 328 ? -6.015 10.183 34.111 1.00 82.88 328 GLY A N 1
ATOM 2573 C CA . GLY A 1 328 ? -7.305 10.422 34.765 1.00 82.88 328 GLY A CA 1
ATOM 2574 C C . GLY A 1 328 ? -8.557 10.088 33.940 1.00 82.88 328 GLY A C 1
ATOM 2575 O O . GLY A 1 328 ? -9.649 10.484 34.342 1.00 82.88 328 GLY A O 1
ATOM 2576 N N . ASP A 1 329 ? -8.451 9.381 32.804 1.00 81.88 329 ASP A N 1
ATOM 2577 C CA . ASP A 1 329 ? -9.638 8.937 32.043 1.00 81.88 329 ASP A CA 1
ATOM 2578 C C . ASP A 1 329 ? -10.422 7.788 32.717 1.00 81.88 329 ASP A C 1
ATOM 2580 O O . ASP A 1 329 ? -11.619 7.614 32.465 1.00 81.88 329 ASP A O 1
ATOM 2584 N N . LEU A 1 330 ? -9.755 7.055 33.611 1.00 82.25 330 LEU A N 1
ATOM 2585 C CA . LEU A 1 330 ? -10.270 6.024 34.511 1.00 82.25 330 LEU A CA 1
ATOM 2586 C C . LEU A 1 330 ? -9.610 6.174 35.891 1.00 82.25 330 LEU A C 1
ATOM 2588 O O . LEU A 1 330 ? -8.562 6.811 36.010 1.00 82.25 330 LEU A O 1
ATOM 2592 N N . ALA A 1 331 ? -10.211 5.577 36.926 1.00 84.81 331 ALA A N 1
ATOM 2593 C CA . ALA A 1 331 ? -9.623 5.554 38.266 1.00 84.81 331 ALA A CA 1
ATOM 2594 C C . ALA A 1 331 ? -8.399 4.625 38.308 1.00 84.81 331 ALA A C 1
ATOM 2596 O O . ALA A 1 331 ? -7.335 5.032 38.770 1.00 84.81 331 ALA A O 1
ATOM 2597 N N . ASN A 1 332 ? -8.524 3.423 37.736 1.00 87.00 332 ASN A N 1
ATOM 2598 C CA . ASN A 1 332 ? -7.412 2.524 37.441 1.00 87.00 332 ASN A CA 1
ATOM 2599 C C . ASN A 1 332 ? -7.363 2.230 35.937 1.00 87.00 332 ASN A C 1
ATOM 2601 O O . ASN A 1 332 ? -8.390 2.141 35.264 1.00 87.00 332 ASN A O 1
ATOM 2605 N N . ASN A 1 333 ? -6.164 2.019 35.391 1.00 84.94 333 ASN A N 1
ATOM 2606 C CA . ASN A 1 333 ? -6.010 1.764 33.954 1.00 84.94 333 ASN A CA 1
ATOM 2607 C C . ASN A 1 333 ? -6.690 0.476 33.472 1.00 84.94 333 ASN A C 1
ATOM 2609 O O . ASN A 1 333 ? -7.123 0.438 32.317 1.00 84.94 333 ASN A O 1
ATOM 2613 N N . ASP A 1 334 ? -6.791 -0.523 34.353 1.00 88.00 334 ASP A N 1
ATOM 2614 C CA . ASP A 1 334 ? -7.372 -1.840 34.081 1.00 88.00 334 ASP A CA 1
ATOM 2615 C C . ASP A 1 334 ? -8.907 -1.867 34.217 1.00 88.00 334 ASP A C 1
ATOM 2617 O O . ASP A 1 334 ? -9.541 -2.781 33.691 1.00 88.00 334 ASP A O 1
ATOM 2621 N N . ASP A 1 335 ? -9.538 -0.814 34.766 1.00 87.19 335 ASP A N 1
ATOM 2622 C CA . ASP A 1 335 ? -11.007 -0.647 34.744 1.00 87.19 335 ASP A CA 1
ATOM 2623 C C . ASP A 1 335 ? -11.556 -0.616 33.292 1.00 87.19 335 ASP A C 1
ATOM 2625 O O . ASP A 1 335 ? -12.764 -0.695 33.052 1.00 87.19 335 ASP A O 1
ATOM 2629 N N . ILE A 1 336 ? -10.670 -0.488 32.293 1.00 85.88 336 ILE A N 1
ATOM 2630 C CA . ILE A 1 336 ? -11.008 -0.540 30.871 1.00 85.88 336 ILE A CA 1
ATOM 2631 C C . ILE A 1 336 ? -11.546 -1.908 30.441 1.00 85.88 336 ILE A C 1
ATOM 2633 O O . ILE A 1 336 ? -12.397 -1.951 29.555 1.00 85.88 336 ILE A O 1
ATOM 2637 N N . TYR A 1 337 ? -11.099 -3.009 31.056 1.00 86.00 337 TYR A N 1
ATOM 2638 C CA . TYR A 1 337 ? -11.563 -4.356 30.703 1.00 86.00 337 TYR A CA 1
ATOM 2639 C C . TYR A 1 337 ? -13.012 -4.566 31.156 1.00 86.00 337 TYR A C 1
ATOM 2641 O O . TYR A 1 337 ? -13.850 -4.991 30.363 1.00 86.00 337 TYR A O 1
ATOM 2649 N N . ASP A 1 338 ? -13.335 -4.120 32.370 1.00 85.50 338 ASP A N 1
ATOM 2650 C CA . ASP A 1 338 ? -14.701 -4.036 32.893 1.00 85.50 338 ASP A CA 1
ATOM 2651 C C . ASP A 1 338 ? -15.625 -3.225 31.972 1.00 85.50 338 ASP A C 1
ATOM 2653 O O . ASP A 1 338 ? -16.756 -3.631 31.691 1.00 85.50 338 ASP A O 1
ATOM 2657 N N . ARG A 1 339 ? -15.151 -2.081 31.456 1.00 84.25 339 ARG A N 1
ATOM 2658 C CA . ARG A 1 339 ? -15.925 -1.277 30.495 1.00 84.25 339 ARG A CA 1
ATOM 2659 C C . ARG A 1 339 ? -16.054 -1.948 29.128 1.00 84.25 339 ARG A C 1
ATOM 2661 O O . ARG A 1 339 ? -17.130 -1.878 28.540 1.00 84.25 339 ARG A O 1
ATOM 2668 N N . LEU A 1 340 ? -15.006 -2.610 28.633 1.00 84.69 340 LEU A N 1
ATOM 2669 C CA . LEU A 1 340 ? -15.038 -3.394 27.391 1.00 84.69 340 LEU A CA 1
ATOM 2670 C C . LEU A 1 340 ? -16.003 -4.582 27.474 1.00 84.69 340 LEU A C 1
ATOM 2672 O O . LEU A 1 340 ? -16.545 -4.975 26.448 1.00 84.69 340 LEU A O 1
ATOM 2676 N N . GLU A 1 341 ? -16.234 -5.139 28.664 1.00 83.00 341 GLU A N 1
ATOM 2677 C CA . GLU A 1 341 ? -17.190 -6.229 28.877 1.00 83.00 341 GLU A CA 1
ATOM 2678 C C . GLU A 1 341 ? -18.644 -5.747 29.024 1.00 83.00 341 GLU A C 1
ATOM 2680 O O . GLU A 1 341 ? -19.573 -6.459 28.629 1.00 83.00 341 GLU A O 1
ATOM 2685 N N . LYS A 1 342 ? -18.844 -4.567 29.628 1.00 81.06 342 LYS A N 1
ATOM 2686 C CA . LYS A 1 342 ? -20.165 -4.006 29.988 1.00 81.06 342 LYS A CA 1
ATOM 2687 C C . LYS A 1 342 ? -20.693 -3.029 28.926 1.00 81.06 342 LYS A C 1
ATOM 2689 O O . LYS A 1 342 ? -21.880 -2.716 28.866 1.00 81.06 342 LYS A O 1
ATOM 2694 N N . HIS A 1 343 ? -19.843 -2.650 27.979 1.00 74.94 343 HIS A N 1
ATOM 2695 C CA . HIS A 1 343 ? -20.248 -2.509 26.585 1.00 74.94 343 HIS A CA 1
ATOM 2696 C C . HIS A 1 343 ? -20.225 -3.905 25.910 1.00 74.94 343 HIS A C 1
ATOM 2698 O O . HIS A 1 343 ? -19.364 -4.714 26.209 1.00 74.94 343 HIS A O 1
ATOM 2704 N N . ASP A 1 344 ? -21.142 -4.283 25.025 1.00 72.44 344 ASP A N 1
ATOM 2705 C CA . ASP A 1 344 ? -22.385 -3.611 24.638 1.00 72.44 344 ASP A CA 1
ATOM 2706 C C . ASP A 1 344 ? -23.582 -3.885 25.573 1.00 72.44 344 ASP A C 1
ATOM 2708 O O . ASP A 1 344 ? -24.596 -3.198 25.473 1.00 72.44 344 ASP A O 1
ATOM 2712 N N . LYS A 1 345 ? -23.399 -4.780 26.543 1.00 72.31 345 LYS A N 1
ATOM 2713 C CA . LYS A 1 345 ? -24.412 -5.508 27.324 1.00 72.31 345 LYS A CA 1
ATOM 2714 C C . LYS A 1 345 ? -25.249 -4.635 28.286 1.00 72.31 345 LYS A C 1
ATOM 2716 O O . LYS A 1 345 ? -24.811 -3.577 28.731 1.00 72.31 345 LYS A O 1
ATOM 2721 N N . GLY A 1 346 ? -26.435 -5.125 28.667 1.00 64.31 346 GLY A N 1
ATOM 2722 C CA . GLY A 1 346 ? -27.303 -4.537 29.707 1.00 64.31 346 GLY A CA 1
ATOM 2723 C C . GLY A 1 346 ? -28.486 -3.700 29.192 1.00 64.31 346 GLY A C 1
ATOM 2724 O O . GLY A 1 346 ? -28.699 -3.583 27.992 1.00 64.31 346 GLY A O 1
ATOM 2725 N N . HIS A 1 347 ? -29.281 -3.142 30.114 1.00 50.47 347 HIS A N 1
ATOM 2726 C CA . HIS A 1 347 ? -30.501 -2.379 29.789 1.00 50.47 347 HIS A CA 1
ATOM 2727 C C . HIS A 1 347 ? -30.286 -0.863 29.630 1.00 50.47 347 HIS A C 1
ATOM 2729 O O . HIS A 1 347 ? -31.087 -0.211 28.968 1.00 50.47 347 HIS A O 1
ATOM 2735 N N . ASP A 1 348 ? -29.217 -0.304 30.201 1.00 54.50 348 ASP A N 1
ATOM 2736 C CA . ASP A 1 348 ? -28.953 1.143 30.230 1.00 54.50 348 ASP A CA 1
ATOM 2737 C C . ASP A 1 348 ? -27.973 1.548 29.107 1.00 54.50 348 ASP A C 1
ATOM 2739 O O . ASP A 1 348 ? -26.841 1.985 29.327 1.00 54.50 348 ASP A O 1
ATOM 2743 N N . ILE A 1 349 ? -28.365 1.264 27.858 1.00 59.78 349 ILE A N 1
ATOM 2744 C CA . ILE A 1 349 ? -27.530 1.489 26.670 1.00 59.78 349 ILE A CA 1
ATOM 2745 C C . ILE A 1 349 ? -27.855 2.851 26.055 1.00 59.78 349 ILE A C 1
ATOM 2747 O O . ILE A 1 349 ? -28.821 2.990 25.305 1.00 59.78 349 ILE A O 1
ATOM 2751 N N . GLN A 1 350 ? -26.985 3.835 26.287 1.00 66.38 350 GLN A N 1
ATOM 2752 C CA . GLN A 1 350 ? -26.950 5.038 25.457 1.00 66.38 350 GLN A CA 1
ATOM 2753 C C . GLN A 1 350 ? -26.327 4.706 24.097 1.00 66.38 350 GLN A C 1
ATOM 2755 O O . GLN A 1 350 ? -25.115 4.515 23.968 1.00 66.38 350 GLN A O 1
ATOM 2760 N N . TRP A 1 351 ? -27.184 4.605 23.085 1.00 75.19 351 TRP A N 1
ATOM 2761 C CA . TRP A 1 351 ? -26.784 4.581 21.683 1.00 75.19 351 TRP A CA 1
ATOM 2762 C C . TRP A 1 351 ? -26.473 6.002 21.218 1.00 75.19 351 TRP A C 1
ATOM 2764 O O . TRP A 1 351 ? -27.162 6.942 21.607 1.00 75.19 351 TRP A O 1
ATOM 2774 N N . ARG A 1 352 ? -25.455 6.154 20.371 1.00 83.69 352 ARG A N 1
ATOM 2775 C CA . ARG A 1 352 ? -25.177 7.431 19.707 1.00 83.69 352 ARG A CA 1
ATOM 2776 C C . ARG A 1 352 ? -26.195 7.704 18.611 1.00 83.69 352 ARG A C 1
ATOM 2778 O O . ARG A 1 352 ? -26.593 6.777 17.896 1.00 83.69 352 ARG A O 1
ATOM 2785 N N . GLU A 1 353 ? -26.523 8.977 18.435 1.00 86.62 353 GLU A N 1
ATOM 2786 C CA . GLU A 1 353 ? -27.271 9.435 17.270 1.00 86.62 353 GLU A CA 1
ATOM 2787 C C . GLU A 1 353 ? -26.425 9.325 15.998 1.00 86.62 353 GLU A C 1
ATOM 2789 O O . GLU A 1 353 ? -25.204 9.502 16.005 1.00 86.62 353 GLU A O 1
ATOM 2794 N N . GLU A 1 354 ? -27.084 9.035 14.877 1.00 87.69 354 GLU A N 1
ATOM 2795 C CA . GLU A 1 354 ? -26.398 8.808 13.602 1.00 87.69 354 GLU A CA 1
ATOM 2796 C C . GLU A 1 354 ? -25.663 10.068 13.114 1.00 87.69 354 GLU A C 1
ATOM 2798 O O . GLU A 1 354 ? -24.579 9.975 12.540 1.00 87.69 354 GLU A O 1
ATOM 2803 N N . GLU A 1 355 ? -26.219 11.249 13.390 1.00 88.44 355 GLU A N 1
ATOM 2804 C CA . GLU A 1 355 ? -25.616 12.540 13.051 1.00 88.44 355 GLU A CA 1
ATOM 2805 C C . GLU A 1 355 ? -24.293 12.780 13.800 1.00 88.44 355 GLU A C 1
ATOM 2807 O O . GLU A 1 355 ? -23.307 13.190 13.190 1.00 88.44 355 GLU 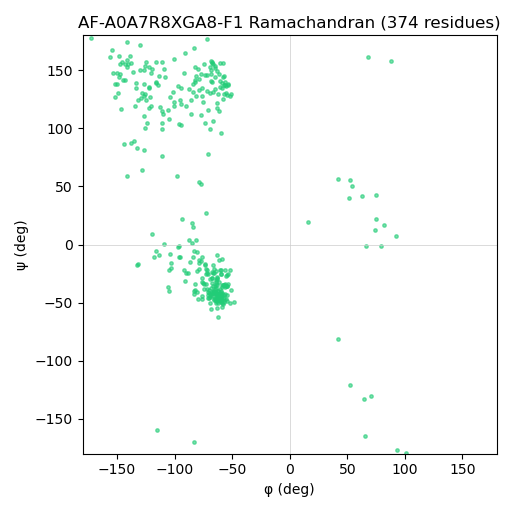A O 1
ATOM 2812 N N . GLU A 1 356 ? -24.230 12.439 15.091 1.00 87.56 356 GLU A N 1
ATOM 2813 C CA . GLU A 1 356 ? -23.017 12.549 15.915 1.00 87.56 356 GLU A CA 1
ATOM 2814 C C . GLU A 1 356 ? -21.886 11.660 15.365 1.00 87.56 356 GLU A C 1
ATOM 2816 O O . GLU A 1 356 ? -20.733 12.083 15.255 1.00 87.56 356 GLU A O 1
ATOM 2821 N N . MET A 1 357 ? -22.232 10.434 14.953 1.00 88.88 357 MET A N 1
ATOM 2822 C CA . MET A 1 357 ? -21.295 9.497 14.330 1.00 88.88 357 MET A CA 1
ATOM 2823 C C . MET A 1 357 ? -20.763 10.012 12.983 1.00 88.88 357 MET A C 1
ATOM 2825 O O . MET A 1 357 ? -19.570 9.874 12.700 1.00 88.88 357 MET A O 1
ATOM 2829 N N . VAL A 1 358 ? -21.618 10.626 12.156 1.00 91.69 358 VAL A N 1
ATOM 2830 C CA . VAL A 1 358 ? -21.200 11.225 10.876 1.00 91.69 358 VAL A CA 1
ATOM 2831 C C . VAL A 1 358 ? -20.260 12.408 11.112 1.00 91.69 358 VAL A C 1
ATOM 2833 O O . VAL A 1 358 ? -19.191 12.445 10.505 1.00 91.69 358 VAL A O 1
ATOM 2836 N N . GLN A 1 359 ? -20.591 13.321 12.031 1.00 90.56 359 GLN A N 1
ATOM 2837 C CA . GLN A 1 359 ? -19.750 14.483 12.356 1.00 90.56 359 GLN A CA 1
ATOM 2838 C C . GLN A 1 359 ? -18.356 14.066 12.866 1.00 90.56 359 GLN A C 1
ATOM 2840 O O . GLN A 1 359 ? -17.338 14.619 12.437 1.00 90.56 359 GLN A O 1
ATOM 2845 N N . GLU A 1 360 ? -18.276 13.045 13.728 1.00 89.56 360 GLU A N 1
ATOM 2846 C CA . GLU A 1 360 ? -16.991 12.473 14.153 1.00 89.56 360 GLU A CA 1
ATOM 2847 C C . GLU A 1 360 ? -16.226 11.859 12.969 1.00 89.56 360 GLU A C 1
ATOM 2849 O O . GLU A 1 360 ? -15.027 12.106 12.803 1.00 89.56 360 GLU A O 1
ATOM 2854 N N . CYS A 1 361 ? -16.904 11.088 12.112 1.00 91.81 361 CYS A N 1
ATOM 2855 C CA . CYS A 1 361 ? -16.286 10.473 10.942 1.00 91.81 361 CYS A CA 1
ATOM 2856 C C . CYS A 1 361 ? -15.736 11.521 9.959 1.00 91.81 361 CYS A C 1
ATOM 2858 O O . CYS A 1 361 ? -14.609 11.374 9.483 1.00 91.81 361 CYS A O 1
ATOM 2860 N N . GLU A 1 362 ? -16.459 12.610 9.691 1.00 92.88 362 GLU A N 1
ATOM 2861 C CA . GLU A 1 362 ? -15.982 13.727 8.863 1.00 92.88 362 GLU A CA 1
ATOM 2862 C C . GLU A 1 362 ? -14.729 14.391 9.449 1.00 92.88 362 GLU A C 1
ATOM 2864 O O . GLU A 1 362 ? -13.751 14.635 8.729 1.00 92.88 362 GLU A O 1
ATOM 2869 N N . HIS A 1 363 ? -14.703 14.614 10.768 1.00 91.69 363 HIS A N 1
ATOM 2870 C CA . HIS A 1 363 ? -13.523 15.135 11.453 1.00 91.69 363 HIS A CA 1
ATOM 2871 C C . HIS A 1 363 ? -12.317 14.188 11.302 1.00 91.69 363 HIS A C 1
ATOM 2873 O O . HIS A 1 363 ? -11.221 14.614 10.917 1.00 91.69 363 HIS A O 1
ATOM 2879 N N . LEU A 1 364 ? -12.523 12.884 11.514 1.00 92.88 364 LEU A N 1
ATOM 2880 C CA . LEU A 1 364 ? -11.495 11.857 11.333 1.00 92.88 364 LEU A CA 1
ATOM 2881 C C . LEU A 1 364 ? -11.008 11.770 9.873 1.00 92.88 364 LEU A C 1
ATOM 2883 O O . LEU A 1 364 ? -9.797 11.706 9.647 1.00 92.88 364 LEU A O 1
ATOM 2887 N N . ARG A 1 365 ? -11.910 11.834 8.879 1.00 93.88 365 ARG A N 1
ATOM 2888 C CA . ARG A 1 365 ? -11.588 11.876 7.435 1.00 93.88 365 ARG A CA 1
ATOM 2889 C C . ARG A 1 365 ? -10.700 13.079 7.093 1.00 93.88 365 ARG A C 1
ATOM 2891 O O . ARG A 1 365 ? -9.733 12.932 6.339 1.00 93.88 365 ARG A O 1
ATOM 2898 N N . SER A 1 366 ? -10.974 14.250 7.671 1.00 92.88 366 SER A N 1
ATOM 2899 C CA . SER A 1 366 ? -10.179 15.473 7.475 1.00 92.88 366 SER A CA 1
ATOM 2900 C C . SER A 1 366 ? -8.734 15.312 7.977 1.00 92.88 366 SER A C 1
ATOM 2902 O O . SER A 1 366 ? -7.771 15.516 7.225 1.00 92.88 366 SER A O 1
ATOM 2904 N N . ILE A 1 367 ? -8.557 14.834 9.214 1.00 92.00 367 ILE A N 1
ATOM 2905 C CA . ILE A 1 367 ? -7.226 14.590 9.794 1.00 92.00 367 ILE A CA 1
ATOM 2906 C C . ILE A 1 367 ? -6.490 13.459 9.056 1.00 92.00 367 ILE A C 1
ATOM 2908 O O . ILE A 1 367 ? -5.304 13.597 8.737 1.00 92.00 367 ILE A O 1
ATOM 2912 N N . ALA A 1 368 ? -7.179 12.370 8.705 1.00 91.12 368 ALA A N 1
ATOM 2913 C CA . ALA A 1 368 ? -6.602 11.258 7.950 1.00 91.12 368 ALA A CA 1
ATOM 2914 C C . ALA A 1 368 ? -6.119 11.690 6.552 1.00 91.12 368 ALA A C 1
ATOM 2916 O O . ALA A 1 368 ? -5.022 11.310 6.133 1.00 91.12 368 ALA A O 1
ATOM 2917 N N . SER A 1 369 ? -6.877 12.548 5.860 1.00 89.75 369 SER A N 1
ATOM 2918 C CA . SER A 1 369 ? -6.481 13.138 4.572 1.00 89.75 369 SER A CA 1
ATOM 2919 C C . SER A 1 369 ? -5.197 13.961 4.694 1.00 89.75 369 SER A C 1
ATOM 2921 O O . SER A 1 369 ? -4.273 13.789 3.894 1.00 89.75 369 SER A O 1
ATOM 2923 N N . SER A 1 370 ? -5.102 14.799 5.732 1.00 88.44 370 SER A N 1
ATOM 2924 C CA . SER A 1 370 ? -3.922 15.625 6.023 1.00 88.44 370 SER A CA 1
ATOM 2925 C C . SER A 1 370 ? -2.666 14.783 6.302 1.00 88.44 370 SER A C 1
ATOM 2927 O O . SER A 1 370 ? -1.593 15.052 5.753 1.00 88.44 370 SER A O 1
ATOM 2929 N N . LEU A 1 371 ? -2.800 13.720 7.106 1.00 86.06 371 LEU A N 1
ATOM 2930 C CA . LEU A 1 371 ? -1.685 12.851 7.494 1.00 86.06 371 LEU A CA 1
ATOM 2931 C C . LEU A 1 371 ? -1.217 11.911 6.375 1.00 86.06 371 LEU A C 1
ATOM 2933 O O . LEU A 1 371 ? -0.012 11.680 6.238 1.00 86.06 371 LEU A O 1
ATOM 2937 N N . TYR A 1 372 ? -2.143 11.362 5.583 1.00 84.69 372 TYR A N 1
ATOM 2938 C CA . TYR A 1 372 ? -1.848 10.261 4.660 1.00 84.69 372 TYR A CA 1
ATOM 2939 C C . TYR A 1 372 ? -1.956 10.596 3.174 1.00 84.69 372 TYR A C 1
ATOM 2941 O O . TYR A 1 372 ? -1.517 9.784 2.363 1.00 84.69 372 TYR A O 1
ATOM 2949 N N . SER A 1 373 ? -2.472 11.776 2.804 1.00 79.56 373 SER A N 1
ATOM 2950 C CA . SER A 1 373 ? -2.781 12.110 1.403 1.00 79.56 373 SER A CA 1
ATOM 2951 C C . SER A 1 373 ? -3.693 11.053 0.762 1.00 79.56 373 SER A C 1
ATOM 2953 O O . SER A 1 373 ? -3.376 10.512 -0.296 1.00 79.56 373 SER A O 1
ATOM 2955 N N . ILE A 1 374 ? -4.789 10.723 1.455 1.00 76.06 374 ILE A N 1
ATOM 2956 C CA . ILE A 1 374 ? -5.801 9.767 0.983 1.00 76.06 374 ILE A CA 1
ATOM 2957 C C . ILE A 1 374 ? -6.317 10.227 -0.395 1.00 76.06 374 ILE A C 1
ATOM 2959 O O . ILE A 1 374 ? -6.519 11.432 -0.573 1.00 76.06 374 ILE A O 1
ATOM 2963 N N . PRO A 1 375 ? -6.486 9.321 -1.380 1.00 65.69 375 PRO A N 1
ATOM 2964 C CA . PRO A 1 375 ? -7.054 9.688 -2.673 1.00 65.69 375 PRO A CA 1
ATOM 2965 C C . PRO A 1 375 ? -8.462 10.269 -2.506 1.00 65.69 375 PRO A C 1
ATOM 2967 O O . PRO A 1 375 ? -9.245 9.743 -1.717 1.00 65.69 375 PRO A O 1
ATOM 2970 N N . SER A 1 376 ? -8.767 11.326 -3.260 1.00 55.34 376 SER A N 1
ATOM 2971 C CA . SER A 1 376 ? -10.125 11.873 -3.406 1.00 55.34 376 SER A CA 1
ATOM 2972 C C . SER A 1 376 ? -11.061 10.858 -4.052 1.00 55.34 376 SER A C 1
ATOM 2974 O O . SER A 1 376 ? -10.661 10.368 -5.136 1.00 55.34 376 SER A O 1
#

Sequence (376 aa):
MGKVAELSSASKNIIVRLRNRGTSYSNIANAVGTSKSTVYFTLKNYRTRGSTGSLPRSGRPRVTTGRVDKVIRRMSVSNPRLTACYDLRFPEMSLALRERGAEILTFPSAFTVSTGLAHWEVLLRARAIETQCYVIAAAQTGIHNSNRSSYGHAMIVDPWGRVIAQCREGTDVAVAKVDLEYLRKIRQEMPVHSHRRPDVYSLPCGHLQSFPRDDAEFQFGQVLIKGKMLFMRTSMSMAFVNKKCVLSGRILFLSPLNVLASPIREAKHLQDLTPMELQDLFTLVQRVQKVLGVVYSTQSFTVTVQDGPHAGQTIQHVHVHILPRKEGDLANNDDIYDRLEKHDKGHDIQWREEEEMVQECEHLRSIASSLYSIPS